Protein 6EJX (pdb70)

InterPro domains:
  IPR000483 Cysteine-rich flanking region, C-terminal [SM00082] (221-281)
  IPR001611 Leucine-rich repeat [PF13855] (94-152)
  IPR001611 Leucine-rich repeat [PF13855] (165-213)
  IPR001611 Leucine-rich repeat [PS51450] (94-115)
  IPR001611 Leucine-rich repeat [PS51450] (141-162)
  IPR001611 Leucine-rich repeat [PS51450] (165-188)
  IPR003591 Leucine-rich repeat, typical subtype [SM00369] (70-91)
  IPR003591 Leucine-rich repeat, typical subtype [SM00369] (92-114)
  IPR003591 Leucine-rich repeat, typical subtype [SM00369] (115-138)
  IPR003591 Leucine-rich repeat, typical subtype [SM00369] (139-162)
  IPR003591 Leucine-rich repeat, typical subtype [SM00369] (163-186)
  IPR003591 Leucine-rich repeat, typical subtype [SM00369] (187-210)
  IPR032675 Leucine-rich repeat domain superfamily [G3DSA:3.80.10.10] (15-292)

Secondary structure (DSSP, 8-state):
--SSSEEE-SSSSEEEE-TTS--SS--S---TTEEEEE--SS---EEEGGGGTT-TT--EEE-TTS--SEEE--S--TT--EEE--SS--------TTT-TT--EEE--SS------TTTTTT-TT--EEE--SS------TTTTTT-TT--EEE--SS------TTTTTT-TT--EEE--SS------TTTTTT---SEEE--SS-B--SGGGHHHHHHHHHTGGGB----TT--GGG----GGGSEETTTTTEEGGG---TT--/---SSEEE-SSSSEEEE-TTS--SS--S---TTEEEEE--SS---EEEGGGGTT-TT--EEE--SS--SEEE--S--TT--EEE--SS--S-----TTT-TT--EEE--SS------TTTTTT-TT--EEE--SS------TTTTTT-TT--EEE--SS------TTTTTT-TT--EEE--SS------TTTTTT---SEEE--SS-B--SGGGHHHHHHHHHTGGGB----TTS-GGGS---GGGSEETTTTTEEGGG---TT--

GO terms:
  GO:0009986 cell surface (C, IDA)
  GO:0000902 cell morphogenesis (P, IMP)
  GO:0007596 blood coagulation (P, IMP)
  GO:0007599 hemostasis (P, IMP)
  GO:0007596 blood coagulation (P, IDA)
  GO:0035855 megakaryocyte development (P, IMP)
  GO:0009897 external side of plasma membrane (C, IDA)

Radius of gyration: 27.56 Å; Cα contacts (8 Å, |Δi|>4): 1381; chains: 2; bounding box: 35×76×71 Å

Organism: Mus musculus (NCBI:txid10090)

Foldseek 3Di:
DPDQWDWDDDDPAIATANEQRQDQDDDPDDDLQHAAYHHANYAPQEEELQVCQRSQNHAHEACANHQYAYYHLPAARPRHAEYHQAQYAYQAAAAPQRRYQNYAYYAHEHYAHAAYDDRSCANNQNHAEYHHAHYAYAEYDPCHCVSHQNHAEYAHYQYAHAAYDQCPCPNNQNHAYEHHANYQYAAHAACSCPPHDHQAYEHANYAHADALRRVSVLVVLLVRQQRYDDDDPPDDVVPGGGDSLRAAHNVPVGGGSNPRPNPPHD/DPPCWDWDCPDPFIATANAQSQDQDDDPCDDLQHAAYHHAHYAPQEEELQVCQSSQNHAHYHCANHQYAYYHLPAARPRHAEYAHAQYAHQAAAAHQRRDLNYAYDHHANYAHAAYDVRNPANNQNHAYYHHAHYAYQEYDPPPCVSHLNHAYYAHHHYAHAAYDLCPCPNNQNHAEYHHAHYAYAEHAQCSCPPHDHQAYEHANYQHADALRRVSVLVVLLVRQQRYFDDDPPDDPVPGGGHSLRAAHNVPVGGGSNPRPNPPHD

Solvent-accessible surface area: 25165 Å² total; per-residue (Å²): 153,180,60,68,7,70,78,53,122,137,81,98,39,39,40,0,51,0,59,99,94,168,27,109,60,45,19,113,88,16,31,75,80,1,0,16,0,31,0,0,78,2,74,16,26,76,10,28,3,43,59,1,54,157,38,84,78,5,14,68,0,49,0,10,106,0,97,0,94,42,11,71,20,89,5,79,7,124,105,0,65,31,4,27,0,5,69,10,54,0,143,79,15,40,74,0,4,147,0,0,47,30,0,32,23,1,29,0,4,85,10,91,0,32,71,15,63,100,25,2,6,83,49,0,54,83,0,63,49,2,49,3,31,42,7,48,0,86,58,12,15,115,43,4,3,142,26,0,76,106,0,42,62,1,20,1,1,52,8,62,0,137,123,10,28,64,37,9,0,97,56,2,106,60,0,8,6,0,36,0,6,134,8,113,0,123,53,2,34,176,36,1,0,55,133,21,43,2,3,23,0,3,0,17,40,26,42,2,86,5,48,52,128,0,41,56,0,54,108,19,0,88,44,20,36,38,5,0,8,78,122,113,142,82,62,80,27,141,94,34,112,51,59,22,29,12,0,120,0,54,59,80,142,85,45,33,0,81,62,29,106,9,194,74,27,169,162,182,59,72,6,68,76,53,124,137,78,98,41,39,39,0,48,0,62,104,86,166,27,106,60,44,22,114,88,18,32,75,81,1,0,17,1,32,0,0,75,2,71,18,27,79,11,26,1,42,50,0,74,121,21,93,94,4,16,65,0,48,0,10,104,0,86,0,39,43,10,96,22,79,5,76,6,100,121,0,68,31,2,27,0,6,67,9,47,0,26,74,12,42,74,0,3,145,0,0,47,29,0,34,22,0,29,0,3,87,10,44,0,23,73,15,60,112,27,2,5,84,47,0,54,66,0,53,47,1,46,3,32,45,5,26,0,46,61,12,15,114,48,9,4,142,25,0,86,81,0,75,62,0,15,0,2,52,8,40,0,104,110,8,29,65,38,11,0,99,53,4,154,66,5,35,8,0,28,0,8,140,8,105,0,125,54,2,34,110,39,1,0,51,133,26,157,2,54,44,0,13,0,15,40,27,44,2,88,6,46,49,103,0,43,48,0,57,106,16,0,84,121,20,32,113,42,0,16,80,120,124,167,75,58,78,99,188,99,40,110,40,65,20,30,13,0,118,0,55,58,77,143,82,44,35,0,77,62,31,108,8,199,77,30,174

Sequence (532 aa):
SQQHTCSISKVTSLLEVNCENKKLTALPADLPADTGILHLGENQLGTFSSTASLVHFTHLTYLYLDRCELTSLQTNGKLIKLENLDLSHNNLKSLPSLGWALPALTTTLDVSFNKLGSLSPGVLDGLSQLQELYLQNNDLKSLPPGLLLPTTKLKKLNLANNKLRELPSGLLDGLEDLDTLYLQRNWLRTIPKGFFGTLLLPFVFLHANSWYCDCEILYFRHWLQENANNVYLWKQGVDVKDTTPNVASVRCANLDNAPVYSYPGKGCPSQHTCSISKVTSLLEVNCENKKLTALPADLPADDTGILHLGENQLGTFSTASLVHFTHLTYLYLDRRCELTSLQTNGKLIKLENLDLSHNNLKSLPSLGWALPALTTLDVSFNKLGSLSPGVLDGLSQLQELYLQNNDLKSLPPGLLLPTTKLKKLNLANNKLRELPSGLLDGLEDLDTLYLQRNWLRTIPKGFFGTLLLPFVFLHANSWYCDCEILYFRHWLQENANNVYLWKQGVDVKDTTPNVASVRCANLDNAPVYSYPGKGCP

Structure (mmCIF, N/CA/C/O backbone):
data_6EJX
#
_entry.id   6EJX
#
_cell.length_a   61.537
_cell.length_b   72.870
_cell.length_c   164.053
_cell.angle_alpha   90.00
_cell.angle_beta   90.00
_cell.angle_gamma   90.00
#
_symmetry.space_group_name_H-M   'P 21 21 21'
#
loop_
_entity.id
_entity.type
_entity.pdbx_description
1 polymer 'Platelet glycoprotein Ib alpha chain'
2 non-polymer IMIDAZOLE
3 non-polymer DI(HYDROXYETHYL)ETHER
4 non-polymer '2-(N-MORPHOLINO)-ETHANESULFONIC ACID'
5 non-polymer GLYCEROL
6 non-polymer N-PROPANOL
7 water water
#
loop_
_atom_site.group_PDB
_atom_site.id
_atom_site.type_symbol
_atom_site.label_atom_id
_atom_site.label_alt_id
_atom_site.label_comp_id
_atom_site.label_asym_id
_atom_site.label_entity_id
_atom_site.label_seq_id
_atom_site.pdbx_PDB_ins_code
_atom_site.Cartn_x
_atom_site.Cartn_y
_atom_site.Cartn_z
_atom_site.occupancy
_atom_site.B_iso_or_equiv
_atom_site.auth_seq_id
_atom_site.auth_comp_id
_atom_site.auth_asym_id
_atom_site.auth_atom_id
_atom_site.pdbx_PDB_model_num
ATOM 1 N N . SER A 1 2 ? 43.592 34.363 42.620 1.00 52.43 2 SER D N 1
ATOM 2 C CA . SER A 1 2 ? 42.600 33.646 43.447 1.00 57.31 2 SER D CA 1
ATOM 3 C C . SER A 1 2 ? 41.700 32.766 42.606 1.00 53.60 2 SER D C 1
ATOM 4 O O . SER A 1 2 ? 41.882 32.674 41.402 1.00 67.55 2 SER D O 1
ATOM 6 N N . GLN A 1 3 ? 40.725 32.121 43.221 1.00 50.78 3 GLN D N 1
ATOM 7 C CA A GLN A 1 3 ? 40.184 30.916 42.655 0.50 45.14 3 GLN D CA 1
ATOM 8 C CA B GLN A 1 3 ? 40.197 30.915 42.629 0.50 48.30 3 GLN D CA 1
ATOM 9 C C . GLN A 1 3 ? 39.250 31.091 41.444 1.00 43.51 3 GLN D C 1
ATOM 10 O O . GLN A 1 3 ? 39.364 30.298 40.565 1.00 39.30 3 GLN D O 1
ATOM 21 N N . HIS A 1 4 ? 38.356 32.115 41.369 1.00 37.17 4 HIS D N 1
ATOM 22 C CA . HIS A 1 4 ? 37.447 32.188 40.160 1.00 34.67 4 HIS D CA 1
ATOM 23 C C . HIS A 1 4 ? 38.235 32.259 38.883 1.00 31.04 4 HIS D C 1
ATOM 24 O O . HIS A 1 4 ? 39.170 33.011 38.804 1.00 33.99 4 HIS D O 1
ATOM 31 N N . THR A 1 5 ? 37.889 31.449 37.891 1.00 32.89 5 THR D N 1
ATOM 32 C CA . THR A 1 5 ? 38.566 31.508 36.561 1.00 33.97 5 THR D CA 1
ATOM 33 C C . THR A 1 5 ? 38.567 32.910 35.902 1.00 28.84 5 THR D C 1
ATOM 34 O O . THR A 1 5 ? 39.503 33.355 35.326 1.00 31.58 5 THR D O 1
ATOM 38 N N . CYS A 1 6 ? 37.461 33.575 35.998 1.00 28.26 6 CYS D N 1
ATOM 39 C CA . CYS A 1 6 ? 37.310 34.872 35.443 1.00 31.69 6 CYS D CA 1
ATOM 40 C C . CYS A 1 6 ? 37.622 36.015 36.375 1.00 32.12 6 CYS D C 1
ATOM 41 O O . CYS A 1 6 ? 37.491 35.937 37.594 1.00 32.46 6 CYS D O 1
ATOM 44 N N . SER A 1 7 ? 37.973 37.107 35.731 1.00 33.85 7 SER D N 1
ATOM 45 C CA . SER A 1 7 ? 38.313 38.338 36.382 1.00 33.25 7 SER D CA 1
ATOM 46 C C . SER A 1 7 ? 37.055 39.178 36.507 1.00 36.75 7 SER D C 1
ATOM 47 O O . SER A 1 7 ? 36.308 39.339 35.539 1.00 30.89 7 SER D O 1
ATOM 50 N N . ILE A 1 8 ? 36.802 39.718 37.699 1.00 36.16 8 ILE D N 1
ATOM 51 C CA . ILE A 1 8 ? 35.528 40.354 37.973 1.00 33.88 8 ILE D CA 1
ATOM 52 C C . ILE A 1 8 ? 35.817 41.728 38.475 1.00 34.82 8 ILE D C 1
ATOM 53 O O . ILE A 1 8 ? 36.634 41.884 39.384 1.00 37.88 8 ILE D O 1
ATOM 58 N N . SER A 1 9 ? 35.097 42.715 37.948 1.00 30.20 9 SER D N 1
ATOM 59 C CA . SER A 1 9 ? 35.386 44.114 38.230 1.00 31.91 9 SER D CA 1
ATOM 60 C C . SER A 1 9 ? 34.170 44.937 37.930 1.00 33.91 9 SER D C 1
ATOM 61 O O . SER A 1 9 ? 33.161 44.428 37.465 1.00 31.04 9 SER D O 1
ATOM 64 N N . LYS A 1 10 ? 34.269 46.233 38.162 1.00 34.85 10 LYS D N 1
ATOM 65 C CA . LYS A 1 10 ? 33.160 47.100 37.918 1.00 37.05 10 LYS D CA 1
ATOM 66 C C . LYS A 1 10 ? 33.607 48.523 37.914 1.00 43.47 10 LYS D C 1
ATOM 67 O O . LYS A 1 10 ? 33.637 49.162 38.965 1.00 50.53 10 LYS D O 1
ATOM 73 N N . VAL A 1 11 ? 33.887 49.047 36.724 1.00 47.69 11 VAL D N 1
ATOM 74 C CA . VAL A 1 11 ? 34.310 50.432 36.565 1.00 54.00 11 VAL D CA 1
ATOM 75 C C . VAL A 1 11 ? 33.136 51.319 36.146 1.00 60.16 11 VAL D C 1
ATOM 76 O O . VAL A 1 11 ? 33.072 52.491 36.519 1.00 62.92 11 VAL D O 1
ATOM 80 N N . THR A 1 12 ? 32.211 50.758 35.370 1.00 53.25 12 THR D N 1
ATOM 81 C CA . THR A 1 12 ? 31.033 51.509 34.902 1.00 45.16 12 THR D CA 1
ATOM 82 C C . THR A 1 12 ? 29.912 51.254 35.883 1.00 39.92 12 THR D C 1
ATOM 83 O O . THR A 1 12 ? 30.167 50.829 36.987 1.00 40.96 12 THR D O 1
ATOM 87 N N . SER A 1 13 ? 28.668 51.429 35.464 1.00 36.79 13 SER D N 1
ATOM 88 C CA . SER A 1 13 ? 27.514 50.952 36.216 1.00 37.47 13 SER D CA 1
ATOM 89 C C . SER A 1 13 ? 27.235 49.419 36.081 1.00 33.73 13 SER D C 1
ATOM 90 O O . SER A 1 13 ? 26.301 48.901 36.682 1.00 31.77 13 SER D O 1
ATOM 93 N N . LEU A 1 14 ? 28.036 48.699 35.310 1.00 30.15 14 LEU D N 1
ATOM 94 C CA . LEU A 1 14 ? 27.787 47.276 35.058 1.00 31.16 14 LEU D CA 1
ATOM 95 C C . LEU A 1 14 ? 28.889 46.393 35.601 1.00 27.71 14 LEU D C 1
ATOM 96 O O . LEU A 1 14 ? 30.061 46.646 35.396 1.00 28.69 14 LEU D O 1
ATOM 101 N N . LEU A 1 15 ? 28.496 45.349 36.306 1.00 29.18 15 LEU D N 1
ATOM 102 C CA . LEU A 1 15 ? 29.443 44.321 36.782 1.00 28.51 15 LEU D CA 1
ATOM 103 C C . LEU A 1 15 ? 30.037 43.610 35.573 1.00 27.12 15 LEU D C 1
ATOM 104 O O . LEU A 1 15 ? 29.311 43.060 34.735 1.00 28.09 15 LEU D O 1
ATOM 109 N N . GLU A 1 16 ? 31.346 43.598 35.515 1.00 26.87 16 GLU D N 1
ATOM 110 C CA . GLU A 1 16 ? 32.090 43.181 34.368 1.00 28.50 16 GLU D CA 1
ATOM 111 C C . GLU A 1 16 ? 32.871 41.945 34.685 1.00 28.62 16 GLU D C 1
ATOM 112 O O . GLU A 1 16 ? 33.619 41.922 35.662 1.00 30.94 16 GLU D O 1
ATOM 118 N N . VAL A 1 17 ? 32.684 40.905 33.888 1.00 26.26 17 VAL D N 1
ATOM 119 C CA . VAL A 1 17 ? 33.246 39.567 34.141 1.00 27.28 17 VAL D CA 1
ATOM 120 C C . VAL A 1 17 ? 34.030 39.169 32.876 1.00 32.20 17 VAL D C 1
ATOM 121 O O . VAL A 1 17 ? 33.435 39.020 31.768 1.00 29.35 17 VAL D O 1
ATOM 125 N N . ASN A 1 18 ? 35.346 39.033 33.015 1.00 30.96 18 ASN D N 1
ATOM 126 C CA . ASN A 1 18 ? 36.252 38.715 31.905 1.00 31.15 18 ASN D CA 1
ATOM 127 C C . ASN A 1 18 ? 36.797 37.302 31.973 1.00 32.00 18 ASN D C 1
ATOM 128 O O . ASN A 1 18 ? 37.674 36.982 32.801 1.00 31.39 18 ASN D O 1
ATOM 133 N N . CYS A 1 19 ? 36.278 36.463 31.087 1.00 31.12 19 CYS D N 1
ATOM 134 C CA . CYS A 1 19 ? 36.659 35.041 31.026 1.00 31.23 19 CYS D CA 1
ATOM 135 C C . CYS A 1 19 ? 37.476 34.742 29.772 1.00 28.81 19 CYS D C 1
ATOM 136 O O . CYS A 1 19 ? 37.475 33.605 29.280 1.00 29.22 19 CYS D O 1
ATOM 139 N N . GLU A 1 20 ? 38.148 35.744 29.230 1.00 29.04 20 GLU D N 1
ATOM 140 C CA . GLU A 1 20 ? 38.817 35.550 27.963 1.00 32.49 20 GLU D CA 1
ATOM 141 C C . GLU A 1 20 ? 40.034 34.631 28.102 1.00 35.73 20 GLU D C 1
ATOM 142 O O . GLU A 1 20 ? 40.820 34.772 29.037 1.00 36.08 20 GLU D O 1
ATOM 148 N N . ASN A 1 21 ? 40.241 33.760 27.142 1.00 38.76 21 ASN D N 1
ATOM 149 C CA . ASN A 1 21 ? 41.525 33.033 27.005 1.00 37.18 21 ASN D CA 1
ATOM 150 C C . ASN A 1 21 ? 41.783 32.163 28.197 1.00 37.40 21 ASN D C 1
ATOM 151 O O . ASN 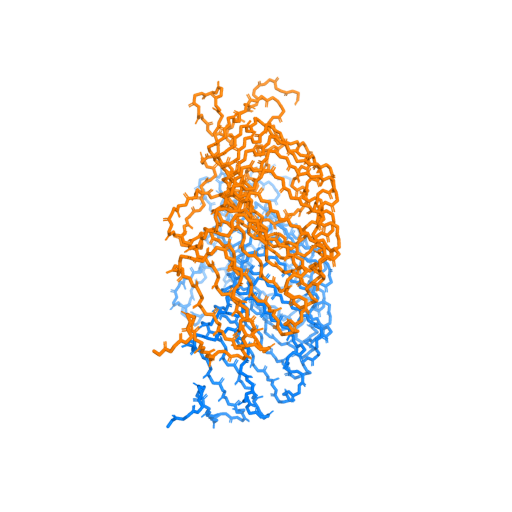A 1 21 ? 42.853 32.226 28.798 1.00 43.02 21 ASN D O 1
ATOM 156 N N . LYS A 1 22 ? 40.779 31.386 28.554 1.00 33.22 22 LYS D N 1
ATOM 157 C CA . LYS A 1 22 ? 40.830 30.530 29.700 1.00 37.39 22 LYS D CA 1
ATOM 158 C C . LYS A 1 22 ? 40.576 29.084 29.329 1.00 38.86 22 LYS D C 1
ATOM 159 O O . LYS A 1 22 ? 40.181 28.326 30.198 1.00 36.49 22 LYS D O 1
ATOM 165 N N . LYS A 1 23 ? 40.778 28.699 28.065 1.00 42.19 23 LYS D N 1
ATOM 166 C CA . LYS A 1 23 ? 40.605 27.298 27.632 1.00 41.02 23 LYS D CA 1
ATOM 167 C C . LYS A 1 23 ? 39.253 26.751 27.979 1.00 39.87 23 LYS D C 1
ATOM 168 O O . LYS A 1 23 ? 39.125 25.564 28.324 1.00 41.40 23 LYS D O 1
ATOM 174 N N . LEU A 1 24 ? 38.222 27.579 27.877 1.00 36.81 24 LEU D N 1
ATOM 175 C CA . LEU A 1 24 ? 36.890 27.125 28.225 1.00 37.96 24 LEU D CA 1
ATOM 176 C C . LEU A 1 24 ? 36.219 26.337 27.104 1.00 38.77 24 LEU D C 1
ATOM 177 O O . LEU A 1 24 ? 36.257 26.688 25.934 1.00 39.27 24 LEU D O 1
ATOM 182 N N . THR A 1 25 ? 35.538 25.302 27.531 1.00 42.05 25 THR D N 1
ATOM 183 C CA . THR A 1 25 ? 34.805 24.387 26.695 1.00 41.87 25 THR D CA 1
ATOM 184 C C . THR A 1 25 ? 33.339 24.589 26.857 1.00 44.15 25 THR D C 1
ATOM 185 O O . THR A 1 25 ? 32.559 24.083 26.066 1.00 48.47 25 THR D O 1
ATOM 189 N N . ALA A 1 26 ? 32.941 25.304 27.912 1.00 41.95 26 ALA D N 1
ATOM 190 C CA . ALA A 1 26 ? 31.547 25.503 28.225 1.00 35.55 26 ALA D CA 1
ATOM 191 C C . ALA A 1 26 ? 31.469 26.802 28.950 1.00 38.87 26 ALA D C 1
ATOM 192 O O . ALA A 1 26 ? 32.498 27.340 29.416 1.00 39.88 26 ALA D O 1
ATOM 194 N N . LEU A 1 27 ? 30.258 27.335 29.028 1.00 33.87 27 LEU D N 1
ATOM 195 C CA . LEU A 1 27 ? 30.024 28.537 29.801 1.00 39.66 27 LEU D CA 1
ATOM 196 C C . LEU A 1 27 ? 30.311 28.195 31.310 1.00 38.76 27 LEU D C 1
ATOM 197 O O . LEU A 1 27 ? 29.879 27.143 31.807 1.00 32.07 27 LEU D O 1
ATOM 202 N N . PRO A 1 28 ? 31.038 29.053 32.030 1.00 38.15 28 PRO D N 1
ATOM 203 C CA . PRO A 1 28 ? 31.163 28.879 33.512 1.00 36.64 28 PRO D CA 1
ATOM 204 C C . PRO A 1 28 ? 29.884 28.670 34.253 1.00 33.16 28 PRO D C 1
ATOM 205 O O . PRO A 1 28 ? 28.876 29.325 33.972 1.00 33.09 28 PRO D O 1
ATOM 209 N N . ALA A 1 29 ? 29.884 27.763 35.234 1.00 38.76 29 ALA D N 1
ATOM 210 C CA . ALA A 1 29 ? 28.667 27.526 36.045 1.00 36.62 29 ALA D CA 1
ATOM 211 C C . ALA A 1 29 ? 28.488 28.512 37.224 1.00 42.95 29 ALA D C 1
ATOM 212 O O . ALA A 1 29 ? 27.432 28.524 37.889 1.00 39.82 29 ALA D O 1
ATOM 214 N N . ASP A 1 30 ? 29.491 29.328 37.501 1.00 36.51 30 ASP D N 1
ATOM 215 C CA . ASP A 1 30 ? 29.438 30.126 38.747 1.00 38.70 30 ASP D CA 1
ATOM 216 C C . ASP A 1 30 ? 29.598 31.645 38.420 1.00 35.80 30 ASP D C 1
ATOM 217 O O . ASP A 1 30 ? 30.384 32.352 39.062 1.00 33.28 30 ASP D O 1
ATOM 222 N N . LEU A 1 31 ? 28.910 32.117 37.385 1.00 31.36 31 LEU D N 1
ATOM 223 C CA . LEU A 1 31 ? 29.020 33.503 37.004 1.00 31.43 31 LEU D CA 1
ATOM 224 C C . LEU A 1 31 ? 28.185 34.301 38.002 1.00 29.23 31 LEU D C 1
ATOM 225 O O . LEU A 1 31 ? 27.104 33.873 38.394 1.00 28.25 31 LEU D O 1
ATOM 230 N N . PRO A 1 32 ? 28.628 35.522 38.319 1.00 28.91 32 PRO D N 1
ATOM 231 C CA . PRO A 1 32 ? 27.845 36.361 39.232 1.00 27.80 32 PRO D CA 1
ATOM 232 C C . PRO A 1 32 ? 26.417 36.618 38.684 1.00 31.51 32 PRO D C 1
ATOM 233 O O . PRO A 1 32 ? 26.263 36.864 37.475 1.00 27.29 32 PRO D O 1
ATOM 237 N N . ALA A 1 33 ? 25.398 36.563 39.537 1.00 28.92 33 ALA D N 1
ATOM 238 C CA . ALA A 1 33 ? 24.014 36.892 39.109 1.00 32.59 33 ALA D CA 1
ATOM 239 C C . ALA A 1 33 ? 23.831 38.267 38.448 1.00 30.27 33 ALA D C 1
ATOM 240 O O . ALA A 1 33 ? 22.971 38.414 37.584 1.00 30.88 33 ALA D O 1
ATOM 242 N N . ASP A 1 34 ? 24.605 39.273 38.841 1.00 28.21 34 ASP D N 1
ATOM 243 C CA . ASP A 1 34 ? 24.397 40.619 38.289 1.00 29.86 34 ASP D CA 1
ATOM 244 C C . ASP A 1 34 ? 25.337 40.930 37.115 1.00 27.49 34 ASP D C 1
ATOM 245 O O . ASP A 1 34 ? 25.442 42.075 36.720 1.00 27.59 34 ASP D O 1
ATOM 250 N N . THR A 1 35 ? 26.005 39.922 36.564 1.00 26.45 35 THR D N 1
ATOM 251 C CA . THR A 1 35 ? 26.872 40.132 35.413 1.00 28.57 35 THR D CA 1
ATOM 252 C C . THR A 1 35 ? 26.168 41.001 34.368 1.00 27.06 35 THR D C 1
ATOM 253 O O . THR A 1 35 ? 25.026 40.747 33.995 1.00 28.84 35 THR D O 1
ATOM 257 N N . GLY A 1 36 ? 26.835 42.087 34.034 1.00 25.92 36 GLY D N 1
ATOM 258 C CA . GLY A 1 36 ? 26.365 43.089 33.109 1.00 27.66 36 GLY D CA 1
ATOM 259 C C . GLY A 1 36 ? 27.089 43.090 31.777 1.00 24.04 36 GLY D C 1
ATOM 260 O O . GLY A 1 36 ? 26.475 43.390 30.753 1.00 23.08 36 GLY D O 1
ATOM 261 N N . ILE A 1 37 ? 28.393 42.841 31.818 1.00 22.28 37 ILE D N 1
ATOM 262 C CA . ILE A 1 37 ? 29.264 42.729 30.651 1.00 24.31 37 ILE D CA 1
ATOM 263 C C . ILE A 1 37 ? 29.990 41.408 30.832 1.00 26.73 37 ILE D C 1
ATOM 264 O O . ILE A 1 37 ? 30.670 41.222 31.855 1.00 26.38 37 ILE D O 1
ATOM 269 N N . LEU A 1 38 ? 29.857 40.531 29.854 1.00 23.91 38 LEU D N 1
ATOM 270 C CA . LEU A 1 38 ? 30.524 39.268 29.847 1.00 24.66 38 LEU D CA 1
ATOM 271 C C . LEU A 1 38 ? 31.477 39.081 28.670 1.00 26.20 38 LEU D C 1
ATOM 272 O O . LEU A 1 38 ? 31.041 39.076 27.520 1.00 21.87 38 LEU D O 1
ATOM 277 N N . HIS A 1 39 ? 32.790 39.005 28.955 1.00 27.94 39 HIS D N 1
ATOM 278 C CA . HIS A 1 39 ? 33.815 38.722 27.943 1.00 27.24 39 HIS D CA 1
ATOM 279 C C . HIS A 1 39 ? 34.131 37.222 27.909 1.00 30.08 39 HIS D C 1
ATOM 280 O O . HIS A 1 39 ? 34.703 36.695 28.860 1.00 31.57 39 HIS D O 1
ATOM 287 N N . LEU A 1 40 ? 33.781 36.524 26.834 1.00 28.39 40 LEU D N 1
ATOM 288 C CA . LEU A 1 40 ? 34.067 35.082 26.735 1.00 28.06 40 LEU D CA 1
ATOM 289 C C . LEU A 1 40 ? 34.986 34.771 25.550 1.00 29.95 40 LEU D C 1
ATOM 290 O O . LEU A 1 40 ? 35.070 33.622 25.169 1.00 28.79 40 LEU D O 1
ATOM 295 N N . GLY A 1 41 ? 35.648 35.777 24.979 1.00 27.20 41 GLY D N 1
ATOM 296 C CA . GLY A 1 41 ? 36.447 35.560 23.817 1.00 29.80 41 GLY D CA 1
ATOM 297 C C . GLY A 1 41 ? 37.719 34.769 24.030 1.00 33.44 41 GLY D C 1
ATOM 298 O O . GLY A 1 41 ? 38.298 34.817 25.098 1.00 30.92 41 GLY D O 1
ATOM 299 N N . GLU A 1 42 ? 38.188 34.117 22.954 1.00 33.51 42 GLU D N 1
ATOM 300 C CA . GLU A 1 42 ? 39.421 33.279 22.951 1.00 36.09 42 GLU D CA 1
ATOM 301 C C . GLU A 1 42 ? 39.244 32.064 23.838 1.00 33.99 42 GLU D C 1
ATOM 302 O O . GLU A 1 42 ? 40.051 31.765 24.716 1.00 40.04 42 GLU D O 1
ATOM 308 N N . ASN A 1 43 ? 38.166 31.368 23.572 1.00 30.08 43 ASN D N 1
ATOM 309 C CA . ASN A 1 43 ? 37.826 30.140 24.193 1.00 33.12 43 ASN D CA 1
ATOM 310 C C . ASN A 1 43 ? 37.396 29.174 23.076 1.00 37.65 43 ASN D C 1
ATOM 311 O O . ASN A 1 43 ? 37.499 29.515 21.874 1.00 35.97 43 ASN D O 1
ATOM 316 N N . GLN A 1 44 ? 36.978 27.961 23.467 1.00 37.73 44 GLN D N 1
ATOM 317 C CA . GLN A 1 44 ? 36.652 26.883 22.522 1.00 35.10 44 GLN D CA 1
ATOM 318 C C . GLN A 1 44 ? 35.271 26.411 22.818 1.00 35.60 44 GLN D C 1
ATOM 319 O O . GLN A 1 44 ? 35.047 25.242 23.096 1.00 33.97 44 GLN D O 1
ATOM 325 N N . LEU A 1 45 ? 34.313 27.330 22.749 1.00 31.56 45 LEU D N 1
ATOM 326 C CA . LEU A 1 45 ? 32.964 26.979 23.096 1.00 33.27 45 LEU D CA 1
ATOM 327 C C . LEU A 1 45 ? 32.317 26.076 22.068 1.00 35.04 45 LEU D C 1
ATOM 328 O O . LEU A 1 45 ? 31.482 25.306 22.426 1.00 36.12 45 LEU D O 1
ATOM 333 N N . GLY A 1 46 ? 32.623 26.214 20.772 1.00 41.35 46 GLY D N 1
ATOM 334 C CA . GLY A 1 46 ? 31.967 25.394 19.741 1.00 36.03 46 GLY D CA 1
ATOM 335 C C . GLY A 1 46 ? 30.555 25.761 19.363 1.00 37.16 46 GLY D C 1
ATOM 336 O O . GLY A 1 46 ? 30.251 25.899 18.180 1.00 39.19 46 GLY D O 1
ATOM 337 N N . THR A 1 47 ? 29.668 25.876 20.345 1.00 38.28 47 THR D N 1
ATOM 338 C CA . THR A 1 47 ? 28.275 26.215 20.129 1.00 35.23 47 THR D CA 1
ATOM 339 C C . THR A 1 47 ? 27.819 27.161 21.245 1.00 35.81 47 THR D C 1
ATOM 340 O O . THR A 1 47 ? 28.478 27.222 22.259 1.00 34.57 47 THR D O 1
ATOM 344 N N . PHE A 1 48 ? 26.713 27.882 21.048 1.00 30.30 48 PHE D N 1
ATOM 345 C CA . PHE A 1 48 ? 26.174 28.780 22.055 1.00 31.97 48 PHE D CA 1
ATOM 346 C C . PHE A 1 48 ? 24.680 28.875 21.909 1.00 32.85 48 PHE D C 1
ATOM 347 O O . PHE A 1 48 ? 24.171 29.072 20.799 1.00 30.95 48 PHE D O 1
ATOM 355 N N . SER A 1 49 ? 23.986 28.709 23.031 1.00 29.93 49 SER D N 1
ATOM 356 C CA A SER A 1 49 ? 22.551 28.867 23.085 0.50 31.29 49 SER D CA 1
ATOM 357 C CA B SER A 1 49 ? 22.537 28.858 23.113 0.50 30.33 49 SER D CA 1
ATOM 358 C C . SER A 1 49 ? 22.253 29.977 24.087 1.00 30.57 49 SER D C 1
ATOM 359 O O . SER A 1 49 ? 22.800 29.963 25.199 1.00 33.20 49 SER D O 1
ATOM 364 N N . THR A 1 50 ? 21.379 30.913 23.701 1.00 32.54 50 THR D N 1
ATOM 365 C CA . THR A 1 50 ? 21.031 32.021 24.563 1.00 33.62 50 THR D CA 1
ATOM 366 C C . THR A 1 50 ? 20.239 31.616 25.785 1.00 36.96 50 THR D C 1
ATOM 367 O O . THR A 1 50 ? 20.134 32.395 26.746 1.00 32.08 50 THR D O 1
ATOM 371 N N . ALA A 1 51 ? 19.656 30.427 25.758 1.00 39.47 51 ALA D N 1
ATOM 372 C CA . ALA A 1 51 ? 18.895 29.929 26.896 1.00 36.40 51 ALA D CA 1
ATOM 373 C C . ALA A 1 51 ? 19.796 29.826 28.117 1.00 34.52 51 ALA D C 1
ATOM 374 O O . ALA A 1 51 ? 19.309 30.018 29.215 1.00 37.64 51 ALA D O 1
ATOM 376 N N . SER A 1 52 ? 21.094 29.586 27.933 1.00 33.10 52 SER D N 1
ATOM 377 C CA . SER A 1 52 ? 22.005 29.521 29.060 1.00 36.71 52 SER D CA 1
ATOM 378 C C . SER A 1 52 ? 22.210 30.841 29.827 1.00 34.32 52 SER D C 1
ATOM 379 O O . SER A 1 52 ? 22.804 30.818 30.866 1.00 34.99 52 SER D O 1
ATOM 382 N N . LEU A 1 53 ? 21.699 31.979 29.359 1.00 31.53 53 LEU D N 1
ATOM 383 C CA . LEU A 1 53 ? 21.973 33.248 30.043 1.00 31.39 53 LEU D CA 1
ATOM 384 C C . LEU A 1 53 ? 20.705 34.033 30.389 1.00 31.70 53 LEU D C 1
ATOM 385 O O . LEU A 1 53 ? 20.793 35.218 30.805 1.00 29.35 53 LEU D O 1
ATOM 390 N N . VAL A 1 54 ? 19.544 33.382 30.265 1.00 30.38 54 VAL D N 1
ATOM 391 C CA . VAL A 1 54 ? 18.271 34.050 30.544 1.00 34.28 54 VAL D CA 1
ATOM 392 C C . VAL A 1 54 ? 18.164 34.566 31.996 1.00 32.24 54 VAL D C 1
ATOM 393 O O . VAL A 1 54 ? 17.456 35.551 32.272 1.00 32.78 54 VAL D O 1
ATOM 397 N N . HIS A 1 55 ? 18.897 33.931 32.917 1.00 33.60 55 HIS D N 1
ATOM 398 C CA . HIS A 1 55 ? 18.804 34.297 34.348 1.00 38.22 55 HIS D CA 1
ATOM 399 C C . HIS A 1 55 ? 19.786 35.337 34.839 1.00 35.27 55 HIS D C 1
ATOM 400 O O . HIS A 1 55 ? 19.760 35.701 35.977 1.00 30.16 55 HIS D O 1
ATOM 407 N N . PHE A 1 56 ? 20.586 35.903 33.939 1.00 34.25 56 PHE D N 1
ATOM 408 C CA . PHE A 1 56 ? 21.412 37.046 34.236 1.00 32.23 56 PHE D CA 1
ATOM 409 C C . PHE A 1 56 ? 20.672 38.260 33.748 1.00 32.68 56 PHE D C 1
ATOM 410 O O . PHE A 1 56 ? 20.815 38.685 32.594 1.00 28.46 56 PHE D O 1
ATOM 418 N N . THR A 1 57 ? 19.837 38.808 34.612 1.00 30.01 57 THR D N 1
ATOM 419 C CA . THR A 1 57 ? 18.870 39.803 34.179 1.00 31.67 57 THR D CA 1
ATOM 420 C C . THR A 1 57 ? 19.474 41.180 33.889 1.00 27.95 57 THR D C 1
ATOM 421 O O . THR A 1 57 ? 18.825 41.983 33.279 1.00 30.11 57 THR D O 1
ATOM 425 N N . HIS A 1 58 ? 20.714 41.440 34.288 1.00 26.00 58 HIS D N 1
ATOM 426 C CA . HIS A 1 58 ? 21.419 42.683 33.953 1.00 29.44 58 HIS D CA 1
ATOM 427 C C . HIS A 1 58 ? 22.322 42.586 32.676 1.00 26.43 58 HIS D C 1
ATOM 428 O O . HIS A 1 58 ? 23.026 43.531 32.347 1.00 22.33 58 HIS D O 1
ATOM 435 N N . LEU A 1 59 ? 22.317 41.450 31.977 1.00 24.88 59 LEU D N 1
ATOM 436 C CA . LEU A 1 59 ? 23.335 41.237 30.971 1.00 25.35 59 LEU D CA 1
ATOM 437 C C . LEU A 1 59 ? 23.045 42.149 29.792 1.00 24.69 59 LEU D C 1
ATOM 438 O O . LEU A 1 59 ? 21.991 42.070 29.169 1.00 24.38 59 LEU D O 1
ATOM 443 N N . THR A 1 60 ? 23.993 43.036 29.522 1.00 24.30 60 THR D N 1
ATOM 444 C CA . THR A 1 60 ? 23.862 44.039 28.490 1.00 24.59 60 THR D CA 1
ATOM 445 C C . THR A 1 60 ? 24.855 43.980 27.336 1.00 25.26 60 THR D C 1
ATOM 446 O O . THR A 1 60 ? 24.483 44.396 26.153 1.00 23.58 60 THR D O 1
ATOM 450 N N . TYR A 1 61 ? 26.080 43.526 27.641 1.00 24.41 61 TYR D N 1
ATOM 451 C CA . TYR A 1 61 ? 27.154 43.325 26.661 1.00 26.22 61 TYR D CA 1
ATOM 452 C C . TYR A 1 61 ? 27.631 41.889 26.737 1.00 23.97 61 TYR D C 1
ATOM 453 O O . TYR A 1 61 ? 27.938 41.429 27.800 1.00 23.97 61 TYR D O 1
ATOM 462 N N . LEU A 1 62 ? 27.642 41.184 25.608 1.00 22.68 62 LEU D N 1
ATOM 463 C CA . LEU A 1 62 ? 28.033 39.781 25.528 1.00 22.27 62 LEU D CA 1
ATOM 464 C C . LEU A 1 62 ? 28.979 39.570 24.357 1.00 23.71 62 LEU D C 1
ATOM 465 O O . LEU A 1 62 ? 28.577 39.804 23.220 1.00 23.20 62 LEU D O 1
ATOM 470 N N . TYR A 1 63 ? 30.223 39.173 24.649 1.00 22.99 63 TYR D N 1
ATOM 471 C CA . TYR A 1 63 ? 31.275 39.026 23.656 1.00 23.54 63 TYR D CA 1
ATOM 472 C C . TYR A 1 63 ? 31.655 37.562 23.529 1.00 25.32 63 TYR D C 1
ATOM 473 O O . TYR A 1 63 ? 32.208 36.957 24.501 1.00 24.78 63 TYR D O 1
ATOM 482 N N . LEU A 1 64 ? 31.291 36.986 22.378 1.00 23.32 64 LEU D N 1
ATOM 483 C CA . LEU A 1 64 ? 31.547 35.588 22.033 1.00 25.55 64 LEU D CA 1
ATOM 484 C C . LEU A 1 64 ? 32.499 35.469 20.877 1.00 25.93 64 LEU D C 1
ATOM 485 O O . LEU A 1 64 ? 32.474 34.488 20.165 1.00 28.81 64 LEU D O 1
ATOM 490 N N . ASP A 1 65 ? 33.345 36.458 20.737 1.00 25.25 65 ASP D N 1
ATOM 491 C CA . ASP A 1 65 ? 34.330 36.514 19.680 1.00 28.49 65 ASP D CA 1
ATOM 492 C C . ASP A 1 65 ? 35.420 35.465 19.865 1.00 28.08 65 ASP D C 1
ATOM 493 O O . ASP A 1 65 ? 35.802 35.196 21.000 1.00 28.10 65 ASP D O 1
ATOM 498 N N . ARG A 1 66 ? 35.966 34.958 18.764 1.00 28.77 66 ARG D N 1
ATOM 499 C CA . ARG A 1 66 ? 37.039 33.971 18.821 1.00 31.71 66 ARG D CA 1
ATOM 500 C C . ARG A 1 66 ? 36.699 32.850 19.789 1.00 31.37 66 ARG D C 1
ATOM 501 O O . ARG A 1 66 ? 37.455 32.554 20.714 1.00 32.53 66 ARG D O 1
ATOM 509 N N . CYS A 1 67 ? 35.549 32.231 19.560 1.00 27.79 67 CYS D N 1
ATOM 510 C CA . CYS A 1 67 ? 35.075 31.139 20.392 1.00 27.96 67 CYS D CA 1
ATOM 511 C C . CYS A 1 67 ? 34.907 29.824 19.643 1.00 28.70 67 CYS D C 1
ATOM 512 O O . CYS A 1 67 ? 34.320 28.877 20.167 1.00 31.20 67 CYS D O 1
ATOM 515 N N . GLU A 1 68 ? 35.446 29.756 18.429 1.00 33.63 68 GLU D N 1
ATOM 516 C CA . GLU A 1 68 ? 35.272 28.560 17.590 1.00 33.79 68 GLU D CA 1
ATOM 517 C C . GLU A 1 68 ? 33.835 28.172 17.307 1.00 32.24 68 GLU D C 1
ATOM 518 O O . GLU A 1 68 ? 33.566 27.026 17.006 1.00 35.71 68 GLU D O 1
ATOM 524 N N . LEU A 1 69 ? 32.935 29.145 17.302 1.00 29.83 69 LEU D N 1
ATOM 525 C CA . LEU A 1 69 ? 31.521 28.826 17.164 1.00 30.75 69 LEU D CA 1
ATOM 526 C C . LEU A 1 69 ? 31.170 28.291 15.762 1.00 32.37 69 LEU D C 1
ATOM 527 O O . LEU A 1 69 ? 31.512 28.880 14.744 1.00 30.79 69 LEU D O 1
ATOM 532 N N . THR A 1 70 ? 30.441 27.203 15.746 1.00 31.77 70 THR D N 1
ATOM 533 C CA . THR A 1 70 ? 29.907 26.645 14.544 1.00 35.16 70 THR D CA 1
ATOM 534 C C . THR A 1 70 ? 28.401 26.789 14.518 1.00 32.73 70 THR D C 1
ATOM 535 O O . THR A 1 70 ? 27.811 26.600 13.498 1.00 37.31 70 THR D O 1
ATOM 539 N N . SER A 1 71 ? 27.748 27.125 15.609 1.00 30.91 71 SER D N 1
ATOM 540 C CA . SER A 1 71 ? 26.353 27.403 15.556 1.00 29.17 71 SER D CA 1
ATOM 541 C C . SER A 1 71 ? 25.941 28.218 16.766 1.00 34.58 71 SER D C 1
ATOM 542 O O . SER A 1 71 ? 26.622 28.216 17.788 1.00 30.14 71 SER D O 1
ATOM 545 N N . LEU A 1 72 ? 24.768 28.829 16.637 1.00 35.01 72 LEU D N 1
ATOM 546 C CA . LEU A 1 72 ? 24.183 29.725 17.621 1.00 34.68 72 LEU D CA 1
ATOM 547 C C . LEU A 1 72 ? 22.764 29.307 17.673 1.00 31.10 72 LEU D C 1
ATOM 548 O O . LEU A 1 72 ? 22.189 29.187 16.617 1.00 32.10 72 LEU D O 1
ATOM 553 N N . GLN A 1 73 ? 22.184 29.087 18.863 1.00 31.60 73 GLN D N 1
ATOM 554 C CA . GLN A 1 73 ? 20.715 28.945 19.033 1.00 33.27 73 GLN D CA 1
ATOM 555 C C . GLN A 1 73 ? 20.143 30.128 19.764 1.00 30.85 73 GLN D C 1
ATOM 556 O O . GLN A 1 73 ? 20.621 30.466 20.849 1.00 33.15 73 GLN D O 1
ATOM 562 N N . THR A 1 74 ? 19.069 30.688 19.257 1.00 28.31 74 THR D N 1
ATOM 563 C CA . THR A 1 74 ? 18.378 31.769 19.934 1.00 30.88 74 THR D CA 1
ATOM 564 C C . THR A 1 74 ? 17.085 31.346 20.629 1.00 31.38 74 THR D C 1
ATOM 565 O O . THR A 1 74 ? 16.033 31.984 20.500 1.00 36.45 74 THR D O 1
ATOM 569 N N . ASN A 1 75 ? 17.236 30.351 21.485 1.00 33.04 75 ASN D N 1
ATOM 570 C CA . ASN A 1 75 ? 16.108 29.708 22.192 1.00 35.01 75 ASN D CA 1
ATOM 571 C C . ASN A 1 75 ? 15.755 30.371 23.542 1.00 34.23 75 ASN D C 1
ATOM 572 O O . ASN A 1 75 ? 14.753 30.030 24.147 1.00 38.61 75 ASN D O 1
ATOM 577 N N . GLY A 1 76 ? 16.542 31.344 23.982 1.00 32.52 76 GLY D N 1
ATOM 578 C CA . GLY A 1 76 ? 16.276 32.051 25.221 1.00 33.69 76 GLY D CA 1
ATOM 579 C C . GLY A 1 76 ? 16.279 33.527 24.970 1.00 31.80 76 GLY D C 1
ATOM 580 O O . GLY A 1 76 ? 17.119 34.030 24.222 1.00 32.20 76 GLY D O 1
ATOM 581 N N . LYS A 1 77 ? 15.361 34.226 25.597 1.00 29.61 77 LYS D N 1
ATOM 582 C CA . LYS A 1 77 ? 15.270 35.644 25.435 1.00 31.44 77 LYS D CA 1
ATOM 583 C C . LYS A 1 77 ? 16.194 36.379 26.387 1.00 31.83 77 LYS D C 1
ATOM 584 O O . LYS A 1 77 ? 16.124 36.158 27.576 1.00 34.71 77 LYS D O 1
ATOM 590 N N . LEU A 1 78 ? 17.049 37.256 25.841 1.00 31.15 78 LEU D N 1
ATOM 591 C CA . LEU A 1 78 ? 17.955 38.108 26.624 1.00 29.00 78 LEU D CA 1
ATOM 592 C C . LEU A 1 78 ? 17.454 39.535 26.580 1.00 27.04 78 LEU D C 1
ATOM 593 O O . LEU A 1 78 ? 17.804 40.338 25.717 1.00 27.36 78 LEU D O 1
ATOM 598 N N . ILE A 1 79 ? 16.636 39.848 27.550 1.00 24.19 79 ILE D N 1
ATOM 599 C CA . ILE A 1 79 ? 15.744 40.988 27.500 1.00 26.17 79 ILE D CA 1
ATOM 600 C C . ILE A 1 79 ? 16.477 42.296 27.380 1.00 23.89 79 ILE D C 1
ATOM 601 O O . ILE A 1 79 ? 16.053 43.165 26.646 1.00 26.09 79 ILE D O 1
ATOM 606 N N . LYS A 1 80 ? 17.578 42.431 28.091 1.00 25.87 80 LYS D N 1
ATOM 607 C CA . LYS A 1 80 ? 18.357 43.649 28.126 1.00 26.11 80 LYS D CA 1
ATOM 608 C C . LYS A 1 80 ? 19.585 43.733 27.213 1.00 24.43 80 LYS D C 1
ATOM 609 O O . LYS A 1 80 ? 20.259 44.731 27.241 1.00 22.78 80 LYS D O 1
ATOM 615 N N . LEU A 1 81 ? 19.905 42.689 26.469 1.00 23.00 81 LEU D N 1
ATOM 616 C CA . LEU A 1 81 ? 21.173 42.648 25.787 1.00 22.90 81 LEU D CA 1
ATOM 617 C C . LEU A 1 81 ? 21.187 43.760 24.728 1.00 22.04 81 LEU D C 1
ATOM 618 O O . LEU A 1 81 ? 20.303 43.789 23.859 1.00 22.86 81 LEU D O 1
ATOM 623 N N . GLU A 1 82 ? 22.187 44.650 24.789 1.00 22.82 82 GLU D N 1
ATOM 624 C CA . GLU A 1 82 ? 22.398 45.685 23.754 1.00 22.05 82 GLU D CA 1
ATOM 625 C C . GLU A 1 82 ? 23.476 45.428 22.701 1.00 23.03 82 GLU D C 1
ATOM 626 O O . GLU A 1 82 ? 23.397 45.921 21.547 1.00 21.68 82 GLU D O 1
ATOM 632 N N . ASN A 1 83 ? 24.457 44.678 23.079 1.00 21.38 83 ASN D N 1
ATOM 633 C CA . ASN A 1 83 ? 25.647 44.501 22.258 1.00 26.07 83 ASN D CA 1
ATOM 634 C C . ASN A 1 83 ? 26.014 43.028 22.247 1.00 22.65 83 ASN D C 1
ATOM 635 O O . ASN A 1 83 ? 26.253 42.421 23.309 1.00 21.43 83 ASN D O 1
ATOM 640 N N . LEU A 1 84 ? 26.041 42.455 21.046 1.00 20.73 84 LEU D N 1
ATOM 641 C CA . LEU A 1 84 ? 26.410 41.044 20.890 1.00 21.42 84 LEU D CA 1
ATOM 642 C C . LEU A 1 84 ? 27.539 40.955 19.888 1.00 22.17 84 LEU D C 1
ATOM 643 O O . LEU A 1 84 ? 27.382 41.423 18.771 1.00 24.52 84 LEU D O 1
ATOM 648 N N . ASP A 1 85 ? 28.637 40.313 20.280 1.00 23.24 85 ASP D N 1
ATOM 649 C CA . ASP A 1 85 ? 29.798 40.148 19.410 1.00 22.31 85 ASP D CA 1
ATOM 650 C C . ASP A 1 85 ? 30.085 38.678 19.089 1.00 23.02 85 ASP D C 1
ATOM 651 O O . ASP A 1 85 ? 30.557 37.923 19.939 1.00 22.27 85 ASP D O 1
ATOM 656 N N . LEU A 1 86 ? 29.792 38.290 17.852 1.00 21.53 86 LEU D N 1
ATOM 657 C CA . LEU A 1 86 ? 30.008 36.949 17.365 1.00 23.09 86 LEU D CA 1
ATOM 658 C C . LEU A 1 86 ? 31.149 36.916 16.348 1.00 22.65 86 LEU D C 1
ATOM 659 O O . LEU A 1 86 ? 31.234 35.964 15.575 1.00 23.97 86 LEU D O 1
ATOM 664 N N . SER A 1 87 ? 31.990 37.940 16.325 1.00 21.86 87 SER D N 1
ATOM 665 C CA . SER A 1 87 ? 33.017 38.047 15.292 1.00 21.40 87 SER D CA 1
ATOM 666 C C . SER A 1 87 ? 34.115 37.001 15.501 1.00 23.86 87 SER D C 1
ATOM 667 O O . SER A 1 87 ? 34.353 36.563 16.644 1.00 25.24 87 SER D O 1
ATOM 670 N N . HIS A 1 88 ? 34.759 36.617 14.400 1.00 23.11 88 HIS D N 1
ATOM 671 C CA . HIS A 1 88 ? 35.902 35.694 14.366 1.00 26.24 88 HIS D CA 1
ATOM 672 C C . HIS A 1 88 ? 35.496 34.330 14.896 1.00 26.14 88 HIS D C 1
ATOM 673 O O . HIS A 1 88 ? 36.066 33.789 15.853 1.00 27.07 88 HIS D O 1
ATOM 680 N N . ASN A 1 89 ? 34.479 33.780 14.261 1.00 25.03 89 ASN D N 1
ATOM 681 C CA . ASN A 1 89 ? 33.953 32.454 14.569 1.00 26.17 89 ASN D CA 1
ATOM 682 C C . ASN A 1 89 ? 33.765 31.701 13.206 1.00 27.30 89 ASN D C 1
ATOM 683 O O . ASN A 1 89 ? 34.304 32.150 12.218 1.00 25.31 89 ASN D O 1
ATOM 688 N N . ASN A 1 90 ? 32.993 30.606 13.156 1.00 28.28 90 ASN D N 1
ATOM 689 C CA . ASN A 1 90 ? 32.802 29.781 11.957 1.00 30.84 90 ASN D CA 1
ATOM 690 C C . ASN A 1 90 ? 31.328 29.601 11.688 1.00 28.80 90 ASN D C 1
ATOM 691 O O . ASN A 1 90 ? 30.917 28.544 11.267 1.00 34.31 90 ASN D O 1
ATOM 696 N N . LEU A 1 91 ? 30.524 30.619 11.928 1.00 26.70 91 LEU D N 1
ATOM 697 C CA . LEU A 1 91 ? 29.115 30.511 11.661 1.00 24.78 91 LEU D CA 1
ATOM 698 C C . LEU A 1 91 ? 28.887 30.552 10.145 1.00 25.05 91 LEU D C 1
ATOM 699 O O . LEU A 1 91 ? 29.384 31.443 9.412 1.00 23.52 91 LEU D O 1
ATOM 704 N N . LYS A 1 92 ? 28.082 29.612 9.711 1.00 26.07 92 LYS D N 1
ATOM 705 C CA . LYS A 1 92 ? 27.663 29.549 8.322 1.00 27.93 92 LYS D CA 1
ATOM 706 C C . LYS A 1 92 ? 26.222 29.969 8.164 1.00 29.54 92 LYS D C 1
ATOM 707 O O . LYS A 1 92 ? 25.816 30.297 7.058 1.00 31.00 92 LYS D O 1
ATOM 713 N N . SER A 1 93 ? 25.439 29.935 9.236 1.00 28.32 93 SER D N 1
ATOM 714 C CA . SER A 1 93 ? 24.099 30.499 9.185 1.00 30.86 93 SER D CA 1
ATOM 715 C C . SER A 1 93 ? 23.768 31.212 10.518 1.00 29.81 93 SER D C 1
ATOM 716 O O . SER A 1 93 ? 24.373 30.913 11.571 1.00 29.41 93 SER D O 1
ATOM 719 N N . LEU A 1 94 ? 22.793 32.096 10.452 1.00 27.66 94 LEU D N 1
ATOM 720 C CA . LEU A 1 94 ? 22.235 32.705 11.637 1.00 29.84 94 LEU D CA 1
ATOM 721 C C . LEU A 1 94 ? 20.803 32.373 11.806 1.00 29.48 94 LEU D C 1
ATOM 722 O O . LEU A 1 94 ? 20.041 32.556 10.841 1.00 33.48 94 LEU D O 1
ATOM 727 N N . PRO A 1 95 ? 20.376 31.999 13.043 1.00 28.09 95 PRO D N 1
ATOM 728 C CA . PRO A 1 95 ? 18.932 31.974 13.319 1.00 27.34 95 PRO D CA 1
ATOM 729 C C . PRO A 1 95 ? 18.272 33.336 13.434 1.00 27.56 95 PRO D C 1
ATOM 730 O O . PRO A 1 95 ? 18.960 34.378 13.540 1.00 27.37 95 PRO D O 1
ATOM 734 N N . SER A 1 96 ? 16.945 33.317 13.534 1.00 28.35 96 SER D N 1
ATOM 735 C CA . SER A 1 96 ? 16.206 34.532 13.834 1.00 31.04 96 SER D CA 1
ATOM 736 C C . SER A 1 96 ? 16.691 35.112 15.169 1.00 25.92 96 SER D C 1
ATOM 737 O O . SER A 1 96 ? 16.831 34.401 16.171 1.00 29.16 96 SER D O 1
ATOM 740 N N . LEU A 1 97 ? 16.904 36.417 15.189 1.00 26.66 97 LEU D N 1
ATOM 741 C CA . LEU A 1 97 ? 17.518 37.056 16.327 1.00 26.25 97 LEU D CA 1
ATOM 742 C C . LEU A 1 97 ? 16.594 37.935 17.173 1.00 27.16 97 LEU D C 1
ATOM 743 O O . LEU A 1 97 ? 16.891 38.223 18.352 1.00 25.32 97 LEU D O 1
ATOM 748 N N . GLY A 1 98 ? 15.521 38.417 16.567 1.00 27.85 98 GLY D N 1
ATOM 749 C CA . GLY A 1 98 ? 14.761 39.523 17.114 1.00 28.34 98 GLY D CA 1
ATOM 750 C C . GLY A 1 98 ? 13.907 39.106 18.295 1.00 29.27 98 GLY D C 1
ATOM 751 O O . GLY A 1 98 ? 13.771 39.868 19.264 1.00 29.56 98 GLY D O 1
ATOM 752 N N . TRP A 1 99 ? 13.337 37.903 18.264 1.00 28.98 99 TRP D N 1
ATOM 753 C CA . TRP A 1 99 ? 12.593 37.448 19.480 1.00 31.89 99 TRP D CA 1
ATOM 754 C C . TRP A 1 99 ? 13.551 37.389 20.697 1.00 29.68 99 TRP D C 1
ATOM 755 O O . TRP A 1 99 ? 13.234 37.906 21.768 1.00 30.71 99 TRP D O 1
ATOM 766 N N . ALA A 1 100 ? 14.699 36.732 20.533 1.00 27.75 100 ALA D N 1
ATOM 767 C CA . ALA A 1 100 ? 15.685 36.576 21.617 1.00 28.37 100 ALA D CA 1
ATOM 768 C C . ALA A 1 100 ? 16.363 37.882 22.092 1.00 29.37 100 ALA D C 1
ATOM 769 O O . ALA A 1 100 ? 16.650 38.026 23.304 1.00 26.56 100 ALA D O 1
ATOM 771 N N . LEU A 1 101 ? 16.524 38.871 21.187 1.00 26.21 101 LEU D N 1
ATOM 772 C CA . LEU A 1 101 ? 17.405 40.019 21.433 1.00 24.14 101 LEU D CA 1
ATOM 773 C C . LEU A 1 101 ? 16.754 41.345 21.150 1.00 25.93 101 LEU D C 1
ATOM 774 O O . LEU A 1 101 ? 17.253 42.150 20.365 1.00 26.87 101 LEU D O 1
ATOM 779 N N . PRO A 1 102 ? 15.600 4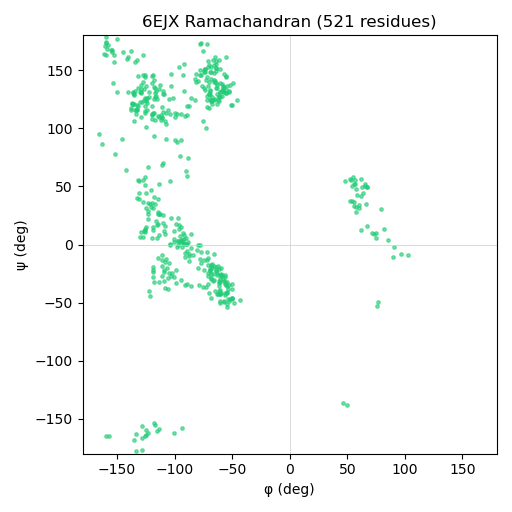1.595 21.773 1.00 27.98 102 PRO D N 1
ATOM 780 C CA . PRO A 1 102 ? 14.809 42.799 21.494 1.00 26.25 102 PRO D CA 1
ATOM 781 C C . PRO A 1 102 ? 15.454 44.134 21.665 1.00 24.68 102 PRO D C 1
ATOM 782 O O . PRO A 1 102 ? 15.095 45.076 20.974 1.00 24.47 102 PRO D O 1
ATOM 786 N N . ALA A 1 103 ? 16.385 44.254 22.595 1.00 24.96 103 ALA D N 1
ATOM 787 C CA . ALA A 1 103 ? 17.001 45.528 22.919 1.00 24.84 103 ALA D CA 1
ATOM 788 C C . ALA A 1 103 ? 18.305 45.765 22.135 1.00 21.91 103 ALA D C 1
ATOM 789 O O . ALA A 1 103 ? 18.948 46.781 22.319 1.00 21.43 103 ALA D O 1
ATOM 791 N N . LEU A 1 104 ? 18.669 44.834 21.262 1.00 21.83 104 LEU D N 1
ATOM 792 C CA . LEU A 1 104 ? 19.955 44.916 20.608 1.00 20.72 104 LEU D CA 1
ATOM 793 C C . LEU A 1 104 ? 20.148 46.199 19.799 1.00 21.19 104 LEU D C 1
ATOM 794 O O . LEU A 1 104 ? 19.236 46.592 19.056 1.00 25.11 104 LEU D O 1
ATOM 799 N N . THR A 1 105 ? 21.312 46.856 19.984 1.00 21.05 105 THR D N 1
ATOM 800 C CA A THR A 1 105 ? 21.691 48.067 19.248 0.50 21.29 105 THR D CA 1
ATOM 801 C CA B THR A 1 105 ? 21.689 48.066 19.244 0.50 21.28 105 THR D CA 1
ATOM 802 C C . THR A 1 105 ? 22.922 47.831 18.344 1.00 22.01 105 THR D C 1
ATOM 803 O O . THR A 1 105 ? 23.120 48.541 17.354 1.00 21.34 105 THR D O 1
ATOM 810 N N . THR A 1 106 ? 23.753 46.842 18.697 1.00 22.79 106 THR D N 1
ATOM 811 C CA . THR A 1 106 ? 25.006 46.523 18.003 1.00 22.72 106 THR D CA 1
ATOM 812 C C . THR A 1 106 ? 25.155 45.015 17.830 1.00 21.25 106 THR D C 1
ATOM 813 O O . THR A 1 106 ? 25.152 44.270 18.806 1.00 23.13 106 THR D O 1
ATOM 817 N N . LEU A 1 107 ? 25.270 44.574 16.584 1.00 22.08 107 LEU D N 1
ATOM 818 C CA . LEU A 1 107 ? 25.534 43.185 16.216 1.00 20.40 107 LEU D CA 1
ATOM 819 C C . LEU A 1 107 ? 26.748 43.092 15.348 1.00 21.00 107 LEU D C 1
ATOM 820 O O . LEU A 1 107 ? 26.816 43.739 14.270 1.00 21.68 107 LEU D O 1
ATOM 825 N N . ASP A 1 108 ? 27.696 42.275 15.779 1.00 19.23 108 ASP D N 1
ATOM 826 C CA . ASP A 1 108 ? 28.901 42.017 15.016 1.00 21.68 108 ASP D CA 1
ATOM 827 C C . ASP A 1 108 ? 28.985 40.541 14.702 1.00 22.08 108 ASP D C 1
ATOM 828 O O . ASP A 1 108 ? 29.099 39.719 15.578 1.00 20.04 108 ASP D O 1
ATOM 833 N N . VAL A 1 109 ? 28.845 40.220 13.424 1.00 20.60 109 VAL D N 1
ATOM 834 C CA . VAL A 1 109 ? 29.033 38.862 12.977 1.00 21.67 109 VAL D CA 1
ATOM 835 C C . VAL A 1 109 ? 30.120 38.848 11.888 1.00 21.62 109 VAL D C 1
ATOM 836 O O . VAL A 1 109 ? 30.133 37.981 11.030 1.00 22.07 109 VAL D O 1
ATOM 840 N N . SER A 1 110 ? 31.046 39.797 11.975 1.00 23.52 110 SER D N 1
ATOM 841 C CA . SE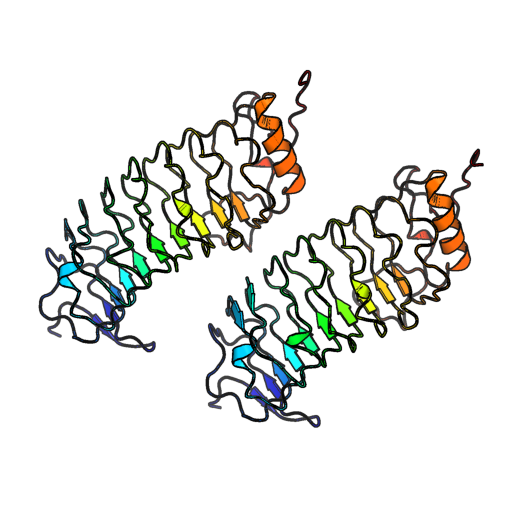R A 1 110 ? 32.193 39.876 11.030 1.00 24.00 110 SER D CA 1
ATOM 842 C C . SER A 1 110 ? 33.109 38.678 11.146 1.00 23.77 110 SER D C 1
ATOM 843 O O . SER A 1 110 ? 33.139 38.028 12.198 1.00 24.93 110 SER D O 1
ATOM 846 N N . PHE A 1 111 ? 33.893 38.382 10.108 1.00 25.30 111 PHE D N 1
ATOM 847 C CA . PHE A 1 111 ? 34.833 37.264 10.144 1.00 24.23 111 PHE D CA 1
ATOM 848 C C . PHE A 1 111 ? 34.196 35.971 10.531 1.00 24.15 111 PHE D C 1
ATOM 849 O O . PHE A 1 111 ? 34.553 35.295 11.522 1.00 23.73 111 PHE D O 1
ATOM 857 N N . ASN A 1 112 ? 33.183 35.615 9.785 1.00 23.06 112 ASN D N 1
ATOM 858 C CA . ASN A 1 112 ? 32.541 34.330 9.922 1.00 24.20 112 ASN D CA 1
ATOM 859 C C . ASN A 1 112 ? 32.489 33.693 8.537 1.00 25.64 112 ASN D C 1
ATOM 860 O O . ASN A 1 112 ? 33.326 34.081 7.713 1.00 24.79 112 ASN D O 1
ATOM 865 N N . LYS A 1 113 ? 31.565 32.763 8.268 1.00 25.97 113 LYS D N 1
ATOM 866 C CA . LYS A 1 113 ? 31.501 32.126 6.956 1.00 26.95 113 LYS D CA 1
ATOM 867 C C . LYS A 1 113 ? 30.076 32.117 6.453 1.00 27.35 113 LYS D C 1
ATOM 868 O O . LYS A 1 113 ? 29.611 31.173 5.801 1.00 24.88 113 LYS D O 1
ATOM 874 N N . LEU A 1 114 ? 29.389 33.227 6.700 1.00 26.37 114 LEU D N 1
ATOM 875 C CA . LEU A 1 114 ? 28.011 33.311 6.335 1.00 24.19 114 LEU D CA 1
ATOM 876 C C . LEU A 1 114 ? 27.934 33.354 4.832 1.00 22.14 114 LEU D C 1
ATOM 877 O O . LEU A 1 114 ? 28.556 34.210 4.206 1.00 21.27 114 LEU D O 1
ATOM 882 N N . GLY A 1 115 ? 27.163 32.437 4.259 1.00 26.92 115 GLY D N 1
ATOM 883 C CA . GLY A 1 115 ? 26.962 32.362 2.812 1.00 28.63 115 GLY D CA 1
ATOM 884 C C . GLY A 1 115 ? 25.658 33.015 2.393 1.00 32.17 115 GLY D C 1
ATOM 885 O O . GLY A 1 115 ? 25.545 33.487 1.248 1.00 38.30 115 GLY D O 1
ATOM 886 N N . SER A 1 116 ? 24.710 33.137 3.328 1.00 29.32 116 SER D N 1
ATOM 887 C CA . SER A 1 116 ? 23.491 33.888 3.018 1.00 30.59 116 SER D CA 1
ATOM 888 C C . SER A 1 116 ? 22.762 34.347 4.303 1.00 27.37 116 SER D C 1
ATOM 889 O O . SER A 1 116 ? 23.156 33.992 5.421 1.00 28.10 116 SER D O 1
ATOM 892 N N . LEU A 1 117 ? 21.716 35.139 4.146 1.00 25.36 117 LEU D N 1
ATOM 893 C CA . LEU A 1 117 ? 20.923 35.567 5.283 1.00 25.73 117 LEU D CA 1
ATOM 894 C C . LEU A 1 117 ? 19.481 35.280 4.946 1.00 27.92 117 LEU D C 1
ATOM 895 O O . LEU A 1 117 ? 19.062 35.547 3.809 1.00 25.27 117 LEU D O 1
ATOM 900 N N . SER A 1 118 ? 18.736 34.746 5.925 1.00 28.95 118 SER D N 1
ATOM 901 C CA . SER A 1 118 ? 17.271 34.489 5.750 1.00 32.92 118 SER D CA 1
ATOM 902 C C . SER A 1 118 ? 16.432 35.723 5.769 1.00 32.87 118 SER D C 1
ATOM 903 O O . SER A 1 118 ? 16.779 36.715 6.428 1.00 30.99 118 SER D O 1
ATOM 906 N N . PRO A 1 119 ? 15.325 35.685 5.080 1.00 38.75 119 PRO D N 1
ATOM 907 C CA . PRO A 1 119 ? 14.443 36.825 5.025 1.00 40.92 119 PRO D CA 1
ATOM 908 C C . PRO A 1 119 ? 14.128 37.612 6.318 1.00 42.46 119 PRO D C 1
ATOM 909 O O . PRO A 1 119 ? 14.244 38.838 6.317 1.00 51.86 119 PRO D O 1
ATOM 913 N N . GLY A 1 120 ? 13.793 36.962 7.403 1.00 35.09 120 GLY D N 1
ATOM 914 C CA . GLY A 1 120 ? 13.384 37.775 8.582 1.00 33.12 120 GLY D CA 1
ATOM 915 C C . GLY A 1 120 ? 14.355 37.698 9.725 1.00 29.09 120 GLY D C 1
ATOM 916 O O . GLY A 1 120 ? 13.968 37.822 10.906 1.00 30.05 120 GLY D O 1
ATOM 917 N N . VAL A 1 121 ? 15.623 37.423 9.407 1.00 30.52 121 VAL D N 1
ATOM 918 C CA . VAL A 1 121 ? 16.628 37.231 10.474 1.00 25.35 121 VAL D CA 1
ATOM 919 C C . VAL A 1 121 ? 16.693 38.413 11.443 1.00 24.11 121 VAL D C 1
ATOM 920 O O . VAL A 1 121 ? 16.926 38.204 12.633 1.00 24.27 121 VAL D O 1
ATOM 924 N N . LEU A 1 122 ? 16.497 39.636 10.926 1.00 21.43 122 LEU D N 1
ATOM 925 C CA . LEU A 1 122 ? 16.541 40.880 11.747 1.00 23.75 122 LEU D CA 1
ATOM 926 C C . LEU A 1 122 ? 15.170 41.388 12.204 1.00 23.64 122 LEU D C 1
ATOM 927 O O . LEU A 1 122 ? 15.102 42.429 12.898 1.00 22.81 122 LEU D O 1
ATOM 932 N N . ASP A 1 123 ? 14.098 40.650 11.877 1.00 23.96 123 ASP D N 1
ATOM 933 C CA . ASP A 1 123 ? 12.738 41.033 12.318 1.00 26.10 123 ASP D CA 1
ATOM 934 C C . ASP A 1 123 ? 12.713 41.088 13.806 1.00 22.96 123 ASP D C 1
ATOM 935 O O . ASP A 1 123 ? 13.072 40.104 14.440 1.00 27.67 123 ASP D O 1
ATOM 940 N N . GLY A 1 124 ? 12.245 42.206 14.338 1.00 23.11 124 GLY D N 1
ATOM 941 C CA . GLY A 1 124 ? 12.077 42.448 15.740 1.00 24.10 124 GLY D CA 1
ATOM 942 C C . GLY A 1 124 ? 13.254 43.211 16.349 1.00 25.20 124 GLY D C 1
ATOM 943 O O . GLY A 1 124 ? 13.164 43.613 17.501 1.00 27.68 124 GLY D O 1
ATOM 944 N N . LEU A 1 125 ? 14.355 43.432 15.610 1.00 22.82 125 LEU D N 1
ATOM 945 C CA . LEU A 1 125 ? 15.541 44.164 16.123 1.00 22.93 125 LEU D CA 1
ATOM 946 C C . LEU A 1 125 ? 15.335 45.656 15.836 1.00 24.88 125 LEU D C 1
ATOM 947 O O . LEU A 1 125 ? 16.152 46.313 15.259 1.00 22.95 125 LEU D O 1
ATOM 952 N N . SER A 1 126 ? 14.268 46.224 16.364 1.00 26.93 126 SER D N 1
ATOM 953 C CA . SER A 1 126 ? 13.866 47.542 16.050 1.00 25.03 126 SER D CA 1
ATOM 954 C C . SER A 1 126 ? 14.844 48.571 16.542 1.00 23.55 126 SER D C 1
ATOM 955 O O . SER A 1 126 ? 14.919 49.667 15.945 1.00 25.02 126 SER D O 1
ATOM 958 N N . GLN A 1 127 ? 15.626 48.267 17.578 1.00 22.16 127 GLN D N 1
ATOM 959 C CA . GLN A 1 127 ? 16.612 49.237 18.099 1.00 23.95 127 GLN D CA 1
ATOM 960 C C . GLN A 1 127 ? 18.004 49.163 17.419 1.00 23.42 127 GLN D C 1
ATOM 961 O O . GLN A 1 127 ? 18.930 49.927 17.803 1.00 21.01 127 GLN D O 1
ATOM 967 N N . LEU A 1 128 ? 18.176 48.284 16.418 1.00 21.24 128 LEU D N 1
ATOM 968 C CA . LEU A 1 128 ? 19.556 48.116 15.888 1.00 21.31 128 LEU D CA 1
ATOM 969 C C . LEU A 1 128 ? 20.120 49.411 15.280 1.00 19.93 128 LEU D C 1
ATOM 970 O O . LEU A 1 128 ? 19.482 50.028 14.404 1.00 18.80 128 LEU D O 1
ATOM 975 N N . GLN A 1 129 ? 21.315 49.782 15.753 1.00 21.34 129 GLN D N 1
ATOM 976 C CA . GLN A 1 129 ? 22.087 50.887 15.232 1.00 20.86 129 GLN D CA 1
ATOM 977 C C . GLN A 1 129 ? 23.328 50.529 14.360 1.00 20.89 129 GLN D C 1
ATOM 978 O O . GLN A 1 129 ? 23.738 51.362 13.514 1.00 19.24 129 GLN D O 1
ATOM 984 N N . GLU A 1 130 ? 23.946 49.363 14.608 1.00 20.28 130 GLU D N 1
ATOM 985 C CA . GLU A 1 130 ? 25.189 48.991 13.964 1.00 19.83 130 GLU D CA 1
ATOM 986 C C . GLU A 1 130 ? 25.129 47.522 13.639 1.00 19.28 130 GLU D C 1
ATOM 987 O O . GLU A 1 130 ? 24.821 46.698 14.502 1.00 18.47 130 GLU D O 1
ATOM 993 N N . LEU A 1 131 ? 25.471 47.216 12.409 1.00 19.70 131 LEU D N 1
ATOM 994 C CA . LEU A 1 131 ? 25.464 45.884 11.868 1.00 19.20 131 LEU D CA 1
ATOM 995 C C . LEU A 1 131 ? 26.779 45.684 11.134 1.00 19.55 131 LEU D C 1
ATOM 996 O O . LEU A 1 131 ? 27.019 46.319 10.087 1.00 18.06 131 LEU D O 1
ATOM 1001 N N . TYR A 1 132 ? 27.622 44.801 11.681 1.00 20.23 132 TYR D N 1
ATOM 1002 C CA . TYR A 1 132 ? 28.949 44.447 11.082 1.00 21.37 132 TYR D CA 1
ATOM 1003 C C . TYR A 1 132 ? 28.859 43.070 10.497 1.00 21.90 132 TYR D C 1
ATOM 1004 O O . TYR A 1 132 ? 28.631 42.110 11.229 1.00 20.59 132 TYR D O 1
ATOM 1013 N N . LEU A 1 133 ? 28.955 42.977 9.163 1.00 21.51 133 LEU D N 1
ATOM 1014 C CA . LEU A 1 133 ? 28.906 41.668 8.479 1.00 21.36 133 LEU D CA 1
ATOM 1015 C C . LEU A 1 133 ? 30.101 41.444 7.594 1.00 20.65 133 LEU D C 1
ATOM 1016 O O . LEU A 1 133 ? 30.098 40.535 6.752 1.00 20.82 133 LEU D O 1
ATOM 1021 N N . GLN A 1 134 ? 31.136 42.245 7.774 1.00 20.94 134 GLN D N 1
ATOM 1022 C CA . GLN A 1 134 ? 32.263 42.190 6.867 1.00 23.95 134 GLN D CA 1
ATOM 1023 C C . GLN A 1 134 ? 33.039 40.869 7.010 1.00 21.34 134 GLN D C 1
ATOM 1024 O O . GLN A 1 134 ? 33.022 40.249 8.053 1.00 22.82 134 GLN D O 1
ATOM 1030 N N . ASN A 1 135 ? 33.687 40.441 5.940 1.00 22.85 135 ASN D N 1
ATOM 1031 C CA . ASN A 1 135 ? 34.560 39.273 5.972 1.00 23.55 135 ASN D CA 1
ATOM 1032 C C . ASN A 1 135 ? 33.757 37.989 6.213 1.00 24.10 135 ASN D C 1
ATOM 1033 O O . ASN A 1 135 ? 34.017 37.165 7.136 1.00 23.57 135 ASN D O 1
ATOM 1038 N N . ASN A 1 136 ? 32.712 37.867 5.414 1.00 22.83 136 ASN D N 1
ATOM 1039 C CA . ASN A 1 136 ? 31.955 36.655 5.322 1.00 23.10 136 ASN D CA 1
ATOM 1040 C C . ASN A 1 136 ? 31.964 36.196 3.849 1.00 24.95 136 ASN D C 1
ATOM 1041 O O . ASN A 1 136 ? 32.793 36.673 3.090 1.00 24.24 136 ASN D O 1
ATOM 1046 N N . ASP A 1 137 ? 31.041 35.307 3.460 1.00 24.65 137 ASP D N 1
ATOM 1047 C CA . ASP A 1 137 ? 30.955 34.762 2.082 1.00 25.02 137 ASP D CA 1
ATOM 1048 C C . ASP A 1 137 ? 29.624 35.075 1.445 1.00 24.15 137 ASP D C 1
ATOM 1049 O O . ASP A 1 137 ? 29.105 34.314 0.650 1.00 24.20 137 ASP D O 1
ATOM 1054 N N . LEU A 1 138 ? 29.044 36.212 1.795 1.00 24.69 138 LEU D N 1
ATOM 1055 C CA . LEU A 1 138 ? 27.722 36.543 1.287 1.00 23.14 138 LEU D CA 1
ATOM 1056 C C . LEU A 1 138 ? 27.766 36.855 -0.203 1.00 21.89 138 LEU D C 1
ATOM 1057 O O . LEU A 1 138 ? 28.641 37.625 -0.657 1.00 19.55 138 LEU D O 1
ATOM 1062 N N . LYS A 1 139 ? 26.874 36.190 -0.942 1.00 23.64 139 LYS D N 1
ATOM 1063 C CA . LYS A 1 139 ? 26.724 36.307 -2.419 1.00 27.89 139 LYS D CA 1
ATOM 1064 C C . LYS A 1 139 ? 25.560 37.165 -2.812 1.00 26.06 139 LYS D C 1
ATOM 1065 O O . LYS A 1 139 ? 25.582 37.800 -3.848 1.00 25.83 139 LYS D O 1
ATOM 1071 N N . SER A 1 140 ? 24.567 37.281 -1.938 1.00 25.99 140 SER D N 1
ATOM 1072 C CA . SER A 1 140 ? 23.456 38.176 -2.195 1.00 25.33 140 SER D CA 1
ATOM 1073 C C . SER A 1 140 ? 22.791 38.449 -0.891 1.00 20.93 140 SER D C 1
ATOM 1074 O O . SER A 1 140 ? 23.105 37.846 0.090 1.00 23.90 140 SER D O 1
ATOM 1077 N N . LEU A 1 141 ? 21.876 39.393 -0.879 1.00 24.03 141 LEU D N 1
ATOM 1078 C CA . LEU A 1 141 ? 21.138 39.738 0.323 1.00 23.27 141 LEU D CA 1
ATOM 1079 C C . LEU A 1 141 ? 19.656 39.653 0.000 1.00 26.11 141 LEU D C 1
ATOM 1080 O O . LEU A 1 141 ? 19.252 39.975 -1.125 1.00 27.63 141 LEU D O 1
ATOM 1085 N N . PRO A 1 142 ? 18.861 39.241 0.980 1.00 24.88 142 PRO D N 1
ATOM 1086 C CA . PRO A 1 142 ? 17.459 39.130 0.763 1.00 27.19 142 PRO D CA 1
ATOM 1087 C C . PRO A 1 142 ? 16.673 40.497 0.694 1.00 26.24 142 PRO D C 1
ATOM 1088 O O . PRO A 1 142 ? 17.048 41.466 1.341 1.00 24.02 142 PRO D O 1
ATOM 1092 N N . PRO A 1 143 ? 15.566 40.516 -0.053 1.00 28.63 143 PRO D N 1
ATOM 1093 C CA . PRO A 1 143 ? 14.698 41.655 -0.066 1.00 33.08 143 PRO D CA 1
ATOM 1094 C C . PRO A 1 143 ? 14.161 41.898 1.335 1.00 29.53 143 PRO D C 1
ATOM 1095 O O . PRO A 1 143 ? 13.809 40.942 2.038 1.00 30.58 143 PRO D O 1
ATOM 1099 N N . GLY A 1 144 ? 14.097 43.162 1.720 1.00 26.15 144 GLY D N 1
ATOM 1100 C CA . GLY A 1 144 ? 13.555 43.588 3.044 1.00 26.52 144 GLY D CA 1
ATOM 1101 C C . GLY A 1 144 ? 14.410 43.377 4.295 1.00 23.56 144 GLY D C 1
ATOM 1102 O O . GLY A 1 144 ? 13.915 43.492 5.404 1.00 24.57 144 GLY D O 1
ATOM 1103 N N . LEU A 1 145 ? 15.673 43.011 4.106 1.00 24.83 145 LEU D N 1
ATOM 1104 C CA . LEU A 1 145 ? 16.580 42.628 5.201 1.00 21.19 145 LEU D CA 1
ATOM 1105 C C . LEU A 1 145 ? 16.572 43.670 6.312 1.00 21.10 145 LEU D C 1
ATOM 1106 O O . LEU A 1 145 ? 16.477 43.354 7.465 1.00 18.94 145 LEU D O 1
ATOM 1111 N N . LEU A 1 146 ? 16.659 44.932 5.920 1.00 20.58 146 LEU D N 1
ATOM 1112 C CA . LEU A 1 146 ? 16.846 46.039 6.827 1.00 21.02 146 LEU D CA 1
ATOM 1113 C C . LEU A 1 146 ? 15.563 46.816 7.149 1.00 21.57 146 LEU D C 1
ATOM 1114 O O . LEU A 1 146 ? 15.573 47.796 7.944 1.00 21.63 146 LEU D O 1
ATOM 1119 N N . LEU A 1 147 ? 14.455 46.366 6.598 1.00 23.62 147 LEU D N 1
ATOM 1120 C CA . LEU A 1 147 ? 13.158 46.991 6.924 1.00 24.82 147 LEU D CA 1
ATOM 1121 C C . LEU A 1 147 ? 12.846 47.017 8.456 1.00 24.60 147 LEU D C 1
ATOM 1122 O O . LEU A 1 147 ? 12.329 48.028 8.945 1.00 21.92 147 LEU D O 1
ATOM 1127 N N . PRO A 1 148 ? 13.257 45.965 9.242 1.00 21.20 148 PRO D N 1
ATOM 1128 C CA . PRO A 1 148 ? 13.030 46.036 10.696 1.00 22.32 148 PRO D CA 1
ATOM 1129 C C . PRO A 1 148 ? 13.904 47.030 11.399 1.00 24.36 148 PRO D C 1
ATOM 1130 O O . PRO A 1 148 ? 13.586 47.409 12.527 1.00 25.48 148 PRO D O 1
ATOM 1134 N N . THR A 1 149 ? 15.007 47.463 10.765 1.00 23.34 149 THR D N 1
ATOM 1135 C CA . THR A 1 149 ? 16.005 48.256 11.437 1.00 21.98 149 THR D CA 1
ATOM 1136 C C . THR A 1 149 ? 16.089 49.701 10.997 1.00 23.42 149 THR D C 1
ATOM 1137 O O . THR A 1 149 ? 17.087 50.145 10.433 1.00 23.47 149 THR D O 1
ATOM 1141 N N . THR A 1 150 ? 15.064 50.475 11.352 1.00 23.63 150 THR D N 1
ATOM 1142 C CA . THR A 1 150 ? 14.913 51.835 10.867 1.00 22.14 150 THR D CA 1
ATOM 1143 C C . THR A 1 150 ? 15.940 52.810 11.394 1.00 21.19 150 THR D C 1
ATOM 1144 O O . THR A 1 150 ? 16.214 53.808 10.745 1.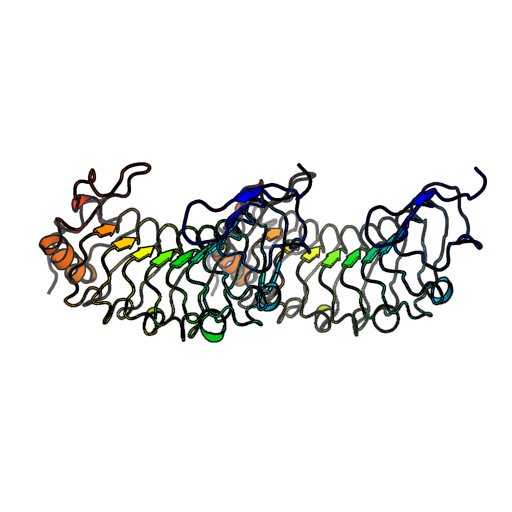00 22.69 150 THR D O 1
ATOM 1148 N N . LYS A 1 151 ? 16.513 52.523 12.554 1.00 23.21 151 LYS D N 1
ATOM 1149 C CA . LYS A 1 151 ? 17.474 53.379 13.208 1.00 25.74 151 LYS D CA 1
ATOM 1150 C C . LYS A 1 151 ? 18.886 53.048 12.850 1.00 24.48 151 LYS D C 1
ATOM 1151 O O . LYS A 1 151 ? 19.773 53.607 13.459 1.00 19.65 151 LYS D O 1
ATOM 1157 N N . LEU A 1 152 ? 19.11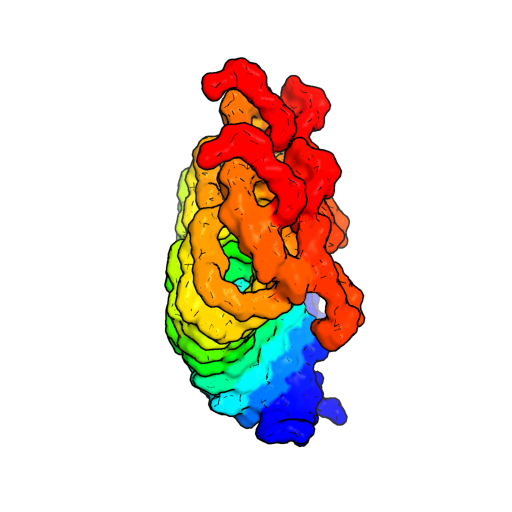5 52.151 11.879 1.00 23.99 152 LEU D N 1
ATOM 1158 C CA . LEU A 1 152 ? 20.485 51.763 11.499 1.00 23.14 152 LEU D CA 1
ATOM 1159 C C . LEU A 1 152 ? 21.344 52.974 11.115 1.00 21.68 152 LEU D C 1
ATOM 1160 O O . LEU A 1 152 ? 20.909 53.778 10.287 1.00 19.88 152 LEU D O 1
ATOM 1165 N N . LYS A 1 153 ? 22.557 53.035 11.728 1.00 20.25 153 LYS D N 1
ATOM 1166 C CA . LYS A 1 153 ? 23.492 54.114 11.570 1.00 20.96 153 LYS D CA 1
ATOM 1167 C C . LYS A 1 153 ? 24.744 53.677 10.856 1.00 19.86 153 LYS D C 1
ATOM 1168 O O . LYS A 1 153 ? 25.315 54.466 10.125 1.00 17.95 153 LYS D O 1
ATOM 1174 N N . LYS A 1 154 ? 25.170 52.422 11.035 1.00 20.25 154 LYS D N 1
ATOM 1175 C CA . LYS A 1 154 ? 26.427 51.913 10.442 1.00 20.81 154 LYS D CA 1
ATOM 1176 C C . LYS A 1 154 ? 26.123 50.519 9.872 1.00 20.12 154 LYS D C 1
ATOM 1177 O O . LYS A 1 154 ? 25.579 49.653 10.568 1.00 18.48 154 LYS D O 1
ATOM 1183 N N . LEU A 1 155 ? 26.506 50.289 8.636 1.00 18.12 155 LEU D N 1
ATOM 1184 C CA . LEU A 1 155 ? 26.309 49.022 8.001 1.00 19.42 155 LEU D CA 1
ATOM 1185 C C . LEU A 1 155 ? 27.643 48.626 7.315 1.00 19.39 155 LEU D C 1
ATOM 1186 O O . LEU A 1 155 ? 28.088 49.343 6.415 1.00 22.11 155 LEU D O 1
ATOM 1191 N N . ASN A 1 156 ? 28.229 47.487 7.703 1.00 20.22 156 ASN D N 1
ATOM 1192 C CA . ASN A 1 156 ? 29.499 47.063 7.095 1.00 19.01 156 ASN D CA 1
ATOM 1193 C C . ASN A 1 156 ? 29.305 45.736 6.421 1.00 18.52 156 ASN D C 1
ATOM 1194 O O . ASN A 1 156 ? 29.032 44.708 7.081 1.00 19.60 156 ASN D O 1
ATOM 1199 N N . LEU A 1 157 ? 29.315 45.797 5.080 1.00 17.47 157 LEU D N 1
ATOM 1200 C CA . LEU A 1 157 ? 29.182 44.623 4.218 1.00 19.94 157 LEU D CA 1
ATOM 1201 C C . LEU A 1 157 ? 30.469 44.358 3.369 1.00 20.35 157 LEU D C 1
ATOM 1202 O O . LEU A 1 157 ? 30.459 43.634 2.357 1.00 20.57 157 LEU D O 1
ATOM 1207 N N . ALA A 1 158 ? 31.564 44.967 3.781 1.00 22.00 158 ALA D N 1
ATOM 1208 C CA . ALA A 1 158 ? 32.845 44.826 3.065 1.00 21.98 158 ALA D CA 1
ATOM 1209 C C . ALA A 1 158 ? 33.400 43.394 3.079 1.00 20.14 158 ALA D C 1
ATOM 1210 O O . ALA A 1 158 ? 33.107 42.596 3.958 1.00 21.52 158 ALA D O 1
ATOM 1212 N N . ASN A 1 159 ? 34.169 43.050 2.054 1.00 25.20 159 ASN D N 1
ATOM 1213 C CA . ASN A 1 159 ? 34.943 41.822 2.072 1.00 24.99 159 ASN D CA 1
ATOM 1214 C C . ASN A 1 159 ? 33.983 40.618 2.134 1.00 23.68 159 ASN D C 1
ATOM 1215 O O . ASN A 1 159 ? 34.112 39.743 2.956 1.00 21.63 159 ASN D O 1
ATOM 1220 N N . ASN A 1 160 ? 32.945 40.678 1.317 1.00 21.19 160 ASN D N 1
ATOM 1221 C CA . ASN A 1 160 ? 32.081 39.568 1.062 1.00 22.94 160 ASN D CA 1
ATOM 1222 C C . ASN A 1 160 ? 32.190 39.155 -0.418 1.00 23.44 160 ASN D C 1
ATOM 1223 O O . ASN A 1 160 ? 33.187 39.484 -1.018 1.00 25.22 160 ASN D O 1
ATOM 1228 N N . LYS A 1 161 ? 31.233 38.430 -0.979 1.00 22.32 161 LYS D N 1
ATOM 1229 C CA . LYS A 1 161 ? 31.269 38.033 -2.394 1.00 25.12 161 LYS D CA 1
ATOM 1230 C C . LYS A 1 161 ? 30.059 38.535 -3.134 1.00 24.11 161 LYS D C 1
ATOM 1231 O O . LYS A 1 161 ? 29.505 37.847 -4.014 1.00 23.50 161 LYS D O 1
ATOM 1237 N N . LEU A 1 162 ? 29.586 39.720 -2.747 1.00 21.57 162 LEU D N 1
ATOM 1238 C CA . LEU A 1 162 ? 28.334 40.214 -3.261 1.00 23.35 162 LEU D CA 1
ATOM 1239 C C . LEU A 1 162 ? 28.423 40.526 -4.747 1.00 23.70 162 LEU D C 1
ATOM 1240 O O . LEU A 1 162 ? 29.282 41.339 -5.189 1.00 26.33 162 LEU D O 1
ATOM 1245 N N . ARG A 1 163 ? 27.519 39.898 -5.481 1.00 27.00 163 ARG D N 1
ATOM 1246 C CA . ARG A 1 163 ? 27.401 40.010 -6.960 1.00 29.35 163 ARG D CA 1
ATOM 1247 C C . ARG A 1 163 ? 26.510 41.115 -7.398 1.00 25.66 163 ARG D C 1
ATOM 1248 O O . ARG A 1 163 ? 26.711 41.678 -8.461 1.00 29.98 163 ARG D O 1
ATOM 1256 N N . GLU A 1 164 ? 25.474 41.375 -6.633 1.00 24.69 164 GLU D N 1
ATOM 1257 C CA . GLU A 1 164 ? 24.535 42.475 -6.846 1.00 26.21 164 GLU D CA 1
ATOM 1258 C C . GLU A 1 164 ? 23.885 42.873 -5.523 1.00 22.52 164 GLU D C 1
ATOM 1259 O O . GLU A 1 164 ? 23.924 42.128 -4.542 1.00 21.65 164 GLU D O 1
ATOM 1265 N N . LEU A 1 165 ? 23.244 44.032 -5.522 1.00 22.09 165 LEU D N 1
ATOM 1266 C CA . LEU A 1 165 ? 22.573 44.526 -4.318 1.00 23.00 165 LEU D CA 1
ATOM 1267 C C . LEU A 1 165 ? 21.102 44.651 -4.577 1.00 24.85 165 LEU D C 1
ATOM 1268 O O . LEU A 1 165 ? 20.720 45.017 -5.664 1.00 24.62 165 LEU D O 1
ATOM 1273 N N . PRO A 1 166 ? 20.267 44.306 -3.573 1.00 25.67 166 PRO D N 1
ATOM 1274 C CA . PRO A 1 166 ? 18.869 44.613 -3.701 1.00 26.76 166 PRO D CA 1
ATOM 1275 C C . PRO A 1 166 ? 18.620 46.101 -3.915 1.00 27.14 166 PRO D C 1
ATOM 1276 O O . PRO A 1 166 ? 19.149 46.987 -3.215 1.00 22.52 166 PRO D O 1
ATOM 1280 N N . SER A 1 167 ? 17.814 46.368 -4.898 1.00 27.20 167 SER D N 1
ATOM 1281 C CA . SER A 1 167 ? 17.408 47.733 -5.203 1.00 28.92 167 SER D CA 1
ATOM 1282 C C . SER A 1 167 ? 16.887 48.565 -4.047 1.00 25.19 167 SER D C 1
ATOM 1283 O O . SER A 1 167 ? 17.123 49.792 -3.938 1.00 24.09 167 SER D O 1
ATOM 1286 N N . GLY A 1 168 ? 16.131 47.897 -3.169 1.00 25.93 168 GLY D N 1
ATOM 1287 C CA . GLY A 1 168 ? 15.553 48.543 -1.990 1.00 25.57 168 GLY D CA 1
ATOM 1288 C C . GLY A 1 168 ? 16.346 48.323 -0.664 1.00 25.33 168 GLY D C 1
ATOM 1289 O O . GLY A 1 168 ? 15.853 48.574 0.423 1.00 24.78 168 GLY D O 1
ATOM 1290 N N . LEU A 1 169 ? 17.593 47.913 -0.748 1.00 23.12 169 LEU D N 1
ATOM 1291 C CA . LEU A 1 169 ? 18.325 47.549 0.440 1.00 21.65 169 LEU D CA 1
ATOM 1292 C C . LEU A 1 169 ? 18.300 48.657 1.490 1.00 20.11 169 LEU D C 1
ATOM 1293 O O . LEU A 1 169 ? 18.090 48.361 2.660 1.00 23.01 169 LEU D O 1
ATOM 1298 N N . LEU A 1 170 ? 18.552 49.891 1.086 1.00 20.84 170 LEU D N 1
ATOM 1299 C CA . LEU A 1 170 ? 18.661 51.029 2.002 1.00 22.12 170 LEU D CA 1
ATOM 1300 C C . LEU A 1 170 ? 17.395 51.852 2.183 1.00 26.90 170 LEU D C 1
ATOM 1301 O O . LEU A 1 170 ? 17.412 52.900 2.890 1.00 26.93 170 LEU D O 1
ATOM 1306 N N . ASP A 1 171 ? 16.308 51.430 1.533 1.00 28.92 171 ASP D N 1
ATOM 1307 C CA . ASP A 1 171 ? 15.070 52.205 1.552 1.00 30.19 171 ASP D CA 1
ATOM 1308 C C . ASP A 1 171 ? 14.658 52.581 2.957 1.00 28.77 171 ASP D C 1
ATOM 1309 O O . ASP A 1 171 ? 14.537 51.750 3.855 1.00 30.10 171 ASP D O 1
ATOM 1314 N N . GLY A 1 172 ? 14.572 53.874 3.160 1.00 27.67 172 GLY D N 1
ATOM 1315 C CA . GLY A 1 172 ? 14.061 54.403 4.414 1.00 26.76 172 GLY D CA 1
ATOM 1316 C C . GLY A 1 172 ? 15.023 54.467 5.552 1.00 26.89 172 GLY D C 1
ATOM 1317 O O . GLY A 1 172 ? 14.592 54.716 6.676 1.00 27.20 172 GLY D O 1
ATOM 1318 N N . LEU A 1 173 ? 16.331 54.298 5.301 1.00 24.20 173 LEU D N 1
ATOM 1319 C CA . LEU A 1 173 ? 17.274 54.232 6.403 1.00 22.69 173 LEU D CA 1
ATOM 1320 C C . LEU A 1 173 ? 17.823 55.598 6.582 1.00 24.06 173 LEU D C 1
ATOM 1321 O O . LEU A 1 173 ? 18.958 55.894 6.169 1.00 22.99 173 LEU D O 1
ATOM 1326 N N . GLU A 1 174 ? 17.018 56.468 7.182 1.00 25.61 174 GLU D N 1
ATOM 1327 C CA . GLU A 1 174 ? 17.363 57.927 7.198 1.00 26.22 174 GLU D CA 1
ATOM 1328 C C . GLU A 1 174 ? 18.492 58.257 8.163 1.00 24.60 174 GLU D C 1
ATOM 1329 O O . GLU A 1 174 ? 19.186 59.335 8.070 1.00 23.39 174 GLU D O 1
ATOM 1335 N N . ASP A 1 175 ? 18.697 57.380 9.152 1.00 22.77 175 ASP D N 1
ATOM 1336 C CA . ASP A 1 175 ? 19.815 57.558 10.092 1.00 25.07 175 ASP D CA 1
ATOM 1337 C C . ASP A 1 175 ? 21.157 56.899 9.682 1.00 25.37 175 ASP D C 1
ATOM 1338 O O . ASP A 1 175 ? 22.130 56.988 10.428 1.00 23.25 175 ASP D O 1
ATOM 1343 N N . LEU A 1 176 ? 21.200 56.245 8.518 1.00 21.80 176 LEU D N 1
ATOM 1344 C CA . LEU A 1 176 ? 22.375 55.591 8.063 1.00 21.95 176 LEU D CA 1
ATOM 1345 C C . LEU A 1 176 ? 23.393 56.631 7.651 1.00 22.32 176 LEU D C 1
ATOM 1346 O O . LEU A 1 176 ? 23.083 57.538 6.866 1.00 24.40 176 LEU D O 1
ATOM 1351 N N . ASP A 1 177 ? 24.570 56.532 8.254 1.00 22.25 177 ASP D N 1
ATOM 1352 C CA . ASP A 1 177 ? 25.610 57.518 8.031 1.00 23.24 177 ASP D CA 1
ATOM 1353 C C . ASP A 1 177 ? 26.880 56.907 7.419 1.00 22.94 177 ASP D C 1
ATOM 1354 O O . ASP A 1 177 ? 27.618 57.582 6.714 1.00 21.65 177 ASP D O 1
ATOM 1359 N N . THR A 1 178 ? 27.119 55.629 7.689 1.00 20.70 178 THR D N 1
ATOM 1360 C CA . THR A 1 178 ? 28.275 54.929 7.217 1.00 21.10 178 THR D CA 1
ATOM 1361 C C . THR A 1 178 ? 27.919 53.599 6.515 1.00 21.87 178 THR D C 1
ATOM 1362 O O . THR A 1 178 ? 27.191 52.795 7.088 1.00 20.64 178 THR D O 1
ATOM 1366 N N . LEU A 1 179 ? 28.471 53.390 5.309 1.00 19.65 179 LEU D N 1
ATOM 1367 C CA . LEU A 1 179 ? 28.193 52.228 4.486 1.00 20.60 179 LEU D CA 1
ATOM 1368 C C . LEU A 1 179 ? 29.428 51.699 3.849 1.00 20.27 179 LEU D C 1
ATOM 1369 O O . LEU A 1 179 ? 30.042 52.400 3.024 1.00 21.28 179 LEU D O 1
ATOM 1374 N N . TYR A 1 180 ? 29.815 50.478 4.201 1.00 20.30 180 TYR D N 1
ATOM 1375 C CA . TYR A 1 180 ? 31.015 49.867 3.640 1.00 24.15 180 TYR D CA 1
ATOM 1376 C C . TYR A 1 180 ? 30.680 48.714 2.698 1.00 24.90 180 TYR D C 1
ATOM 1377 O O . TYR A 1 180 ? 30.148 47.688 3.122 1.00 20.65 180 TYR D O 1
ATOM 1386 N N . LEU A 1 181 ? 30.995 48.891 1.419 1.00 21.47 181 LEU D N 1
ATOM 1387 C CA . LEU A 1 181 ? 30.736 47.861 0.412 1.00 20.63 181 LEU D CA 1
ATOM 1388 C C . LEU A 1 181 ? 32.002 47.479 -0.384 1.00 20.94 181 LEU D C 1
ATOM 1389 O O . LEU A 1 181 ? 31.959 46.754 -1.415 1.00 24.13 181 LEU D O 1
ATOM 1394 N N . GLN A 1 182 ? 33.146 47.954 0.087 1.00 22.95 182 GLN D N 1
ATOM 1395 C CA . GLN A 1 182 ? 34.405 47.672 -0.596 1.00 23.76 182 GLN D CA 1
ATOM 1396 C C . GLN A 1 182 ? 34.692 46.171 -0.558 1.00 23.02 182 GLN D C 1
ATOM 1397 O O . GLN A 1 182 ? 34.277 45.508 0.385 1.00 21.51 182 GLN D O 1
ATOM 1403 N N . ARG A 1 183 ? 35.473 45.677 -1.511 1.00 22.31 183 ARG D N 1
ATOM 1404 C CA . ARG A 1 183 ? 35.880 44.273 -1.527 1.00 23.74 183 ARG D CA 1
ATOM 1405 C C . ARG A 1 183 ? 34.769 43.258 -1.764 1.00 24.96 183 ARG D C 1
ATOM 1406 O O . ARG A 1 183 ? 34.637 42.284 -1.024 1.00 24.77 183 ARG D O 1
ATOM 1414 N N . ASN A 1 184 ? 33.974 43.491 -2.799 1.00 25.64 184 ASN D N 1
ATOM 1415 C CA . ASN A 1 184 ? 32.895 42.561 -3.166 1.00 26.08 184 ASN D CA 1
ATOM 1416 C C . ASN A 1 184 ? 33.042 42.242 -4.648 1.00 27.62 184 ASN D C 1
ATOM 1417 O O . ASN A 1 184 ? 34.080 42.567 -5.211 1.00 25.95 184 ASN D O 1
ATOM 1422 N N . TRP A 1 185 ? 32.038 41.642 -5.266 1.00 26.59 185 TRP D N 1
ATOM 1423 C CA . TRP A 1 185 ? 32.108 41.309 -6.698 1.00 29.52 185 TRP D CA 1
ATOM 1424 C C . TRP A 1 185 ? 31.062 42.144 -7.443 1.00 27.52 185 TRP D C 1
ATOM 1425 O O . TRP A 1 185 ? 30.422 41.678 -8.351 1.00 23.28 185 TRP D O 1
ATOM 1436 N N . LEU A 1 186 ? 30.898 43.405 -7.055 1.00 27.22 186 LEU D N 1
ATOM 1437 C CA . LEU A 1 186 ? 29.808 44.198 -7.561 1.00 24.30 186 LEU D CA 1
ATOM 1438 C C . LEU A 1 186 ? 30.197 44.750 -8.903 1.00 25.59 186 LEU D C 1
ATOM 1439 O O . LEU A 1 186 ? 31.323 45.115 -9.075 1.00 24.22 186 LEU D O 1
ATOM 1444 N N . ARG A 1 187 ? 29.246 44.818 -9.820 1.00 23.98 187 ARG D N 1
ATOM 1445 C CA . ARG A 1 187 ? 29.485 45.353 -11.150 1.00 29.98 187 ARG D CA 1
ATOM 1446 C C . ARG A 1 187 ? 28.633 46.569 -11.469 1.00 26.23 187 ARG D C 1
ATOM 1447 O O . ARG A 1 187 ? 28.962 47.280 -12.394 1.00 25.71 187 ARG D O 1
ATOM 1455 N N . THR A 1 188 ? 27.529 46.798 -10.750 1.00 23.10 188 THR D N 1
ATOM 1456 C CA . THR A 1 188 ? 26.722 47.951 -10.994 1.00 25.20 188 THR D CA 1
ATOM 1457 C C . THR A 1 188 ? 25.903 48.247 -9.721 1.00 24.58 188 THR D C 1
ATOM 1458 O O . THR A 1 188 ? 25.932 47.469 -8.779 1.00 25.83 188 THR D O 1
ATOM 1462 N N . ILE A 1 189 ? 25.217 49.387 -9.719 1.00 26.39 189 ILE D N 1
ATOM 1463 C CA . ILE A 1 189 ? 24.372 49.837 -8.652 1.00 24.46 189 ILE D CA 1
ATOM 1464 C C . ILE A 1 189 ? 22.997 50.037 -9.284 1.00 24.73 189 ILE D C 1
ATOM 1465 O O . ILE A 1 189 ? 22.870 50.685 -10.308 1.00 26.39 189 ILE D O 1
ATOM 1470 N N . PRO A 1 190 ? 21.949 49.512 -8.663 1.00 25.06 190 PRO D N 1
ATOM 1471 C CA . PRO A 1 190 ? 20.687 49.589 -9.381 1.00 27.65 190 PRO D CA 1
ATOM 1472 C C . PRO A 1 190 ? 20.146 50.961 -9.264 1.00 27.39 190 PRO D C 1
ATOM 1473 O O . PRO A 1 190 ? 20.382 51.638 -8.242 1.00 25.82 190 PRO D O 1
ATOM 1477 N N . LYS A 1 191 ? 19.398 51.357 -10.294 1.00 28.52 191 LYS D N 1
ATOM 1478 C CA . LYS A 1 191 ? 18.789 52.674 -10.333 1.00 30.79 191 LYS D CA 1
ATOM 1479 C C . LYS A 1 191 ? 18.014 52.922 -9.045 1.00 29.31 191 LYS D C 1
ATOM 1480 O O . LYS A 1 191 ? 17.338 52.056 -8.571 1.00 28.11 191 LYS D O 1
ATOM 1486 N N . GLY A 1 192 ? 18.134 54.116 -8.498 1.00 28.21 192 GLY D N 1
ATOM 1487 C CA . GLY A 1 192 ? 17.475 54.441 -7.219 1.00 30.43 192 GLY D CA 1
ATOM 1488 C C . GLY A 1 192 ? 18.054 53.888 -5.918 1.00 27.73 192 GLY D C 1
ATOM 1489 O O . GLY A 1 192 ? 17.510 54.094 -4.814 1.00 27.87 192 GLY D O 1
ATOM 1490 N N . PHE A 1 193 ? 19.192 53.224 -5.990 1.00 26.23 193 PHE D N 1
ATOM 1491 C CA . PHE A 1 193 ? 19.680 52.517 -4.813 1.00 23.91 193 PHE D CA 1
ATOM 1492 C C . PHE A 1 193 ? 19.843 53.441 -3.565 1.00 27.28 193 PHE D C 1
ATOM 1493 O O . PHE A 1 193 ? 19.471 53.044 -2.411 1.00 26.15 193 PHE D O 1
ATOM 1501 N N . PHE A 1 194 ? 20.411 54.641 -3.787 1.00 24.21 194 PHE D N 1
ATOM 1502 C CA . PHE A 1 194 ? 20.699 55.556 -2.670 1.00 25.50 194 PHE D CA 1
ATOM 1503 C C . PHE A 1 194 ? 19.510 56.476 -2.313 1.00 27.59 194 PHE D C 1
ATOM 1504 O O . PHE A 1 194 ? 19.547 57.158 -1.274 1.00 26.75 194 PHE D O 1
ATOM 1512 N N . GLY A 1 195 ? 18.453 56.463 -3.129 1.00 27.36 195 GLY D N 1
ATOM 1513 C CA . GLY A 1 195 ? 17.305 57.333 -2.924 1.00 27.22 195 GLY D CA 1
ATOM 1514 C C . GLY A 1 195 ? 17.745 58.813 -2.722 1.00 28.84 195 GLY D C 1
ATOM 1515 O O . GLY A 1 195 ? 18.678 59.297 -3.403 1.00 24.40 195 GLY D O 1
ATOM 1516 N N . THR A 1 196 ? 17.093 59.499 -1.760 1.00 29.32 196 THR D N 1
ATOM 1517 C CA . THR A 1 196 ? 17.517 60.814 -1.305 1.00 29.88 196 THR D CA 1
ATOM 1518 C C . THR A 1 196 ? 18.229 60.731 0.029 1.00 28.83 196 THR D C 1
ATOM 1519 O O . THR A 1 196 ? 18.312 61.711 0.736 1.00 27.51 196 THR D O 1
ATOM 1523 N N . LEU A 1 197 ? 18.779 59.570 0.358 1.00 27.75 197 LEU D N 1
ATOM 1524 C CA . LEU A 1 197 ? 19.579 59.425 1.556 1.00 24.83 197 LEU D CA 1
ATOM 1525 C C . LEU A 1 197 ? 20.880 60.179 1.451 1.00 23.85 197 LEU D C 1
ATOM 1526 O O . LEU A 1 197 ? 21.484 60.294 0.413 1.00 21.57 197 LEU D O 1
ATOM 1531 N N . LEU A 1 198 ? 21.267 60.746 2.564 1.00 22.57 198 LEU D N 1
ATOM 1532 C CA . LEU A 1 198 ? 22.508 61.386 2.683 1.00 25.40 198 LEU D CA 1
ATOM 1533 C C . LEU A 1 198 ? 23.347 60.541 3.597 1.00 23.93 198 LEU D C 1
ATOM 1534 O O . LEU A 1 198 ? 22.978 60.339 4.762 1.00 23.07 198 LEU D O 1
ATOM 1539 N N . LEU A 1 199 ? 24.463 60.055 3.037 1.00 26.67 199 LEU D N 1
ATOM 1540 C CA . LEU A 1 199 ? 25.359 59.110 3.648 1.00 25.92 199 LEU D CA 1
ATOM 1541 C C . LEU A 1 199 ? 26.692 59.761 3.611 1.00 25.36 199 LEU D C 1
ATOM 1542 O O . LEU A 1 199 ? 27.390 59.722 2.592 1.00 26.73 199 LEU D O 1
ATOM 1547 N N . PRO A 1 200 ? 27.120 60.322 4.744 1.00 24.41 200 PRO D N 1
ATOM 1548 C CA . PRO A 1 200 ? 28.449 61.000 4.678 1.00 24.67 200 PRO D CA 1
ATOM 1549 C C . PRO A 1 200 ? 29.677 60.105 4.487 1.00 23.89 200 PRO D C 1
ATOM 1550 O O . PRO A 1 200 ? 30.738 60.612 4.120 1.00 21.70 200 PRO D O 1
ATOM 1554 N N . PHE A 1 201 ? 29.611 58.793 4.748 1.00 22.22 201 PHE D N 1
ATOM 1555 C CA . PHE A 1 201 ? 30.829 57.959 4.638 1.00 22.74 201 PHE D CA 1
ATOM 1556 C C . PHE A 1 201 ? 30.482 56.669 3.904 1.00 23.60 201 PHE D C 1
ATOM 1557 O O . PHE A 1 201 ? 29.850 55.776 4.460 1.00 23.65 201 PHE D O 1
ATOM 1565 N N . VAL A 1 202 ? 30.924 56.568 2.659 1.00 20.82 202 VAL D N 1
ATOM 1566 C CA . VAL A 1 202 ? 30.533 55.467 1.787 1.00 21.29 202 VAL D CA 1
ATOM 1567 C C . VAL A 1 202 ? 31.825 54.983 1.192 1.00 20.58 202 VAL D C 1
ATOM 1568 O O . VAL A 1 202 ? 32.657 55.794 0.784 1.00 21.01 202 VAL D O 1
ATOM 1572 N N . PHE A 1 203 ? 32.003 53.681 1.181 1.00 20.85 203 PHE D N 1
ATOM 1573 C CA . PHE A 1 203 ? 33.219 53.031 0.656 1.00 20.64 203 PHE D CA 1
ATOM 1574 C C . PHE A 1 203 ? 32.766 52.007 -0.376 1.00 20.72 203 PHE D C 1
ATOM 1575 O O . PHE A 1 203 ? 32.044 51.039 -0.064 1.00 19.67 203 PHE D O 1
ATOM 1583 N N . LEU A 1 204 ? 33.216 52.200 -1.594 1.00 20.65 204 LEU D N 1
ATOM 1584 C CA . LEU A 1 204 ? 32.764 51.431 -2.761 1.00 22.90 204 LEU D CA 1
ATOM 1585 C C . LEU A 1 204 ? 33.908 50.854 -3.623 1.00 24.35 204 LEU D C 1
ATOM 1586 O O . LEU A 1 204 ? 33.638 50.302 -4.669 1.00 25.28 204 LEU D O 1
ATOM 1591 N N . HIS A 1 205 ? 35.157 50.978 -3.186 1.00 24.49 205 HIS D N 1
ATOM 1592 C CA . HIS A 1 205 ? 36.333 50.587 -3.958 1.00 24.46 205 HIS D CA 1
ATOM 1593 C C . HIS A 1 205 ? 36.538 49.092 -3.925 1.00 24.69 205 HIS D C 1
ATOM 1594 O O . HIS A 1 205 ? 35.831 48.381 -3.252 1.00 26.07 205 HIS D O 1
ATOM 1601 N N . ALA A 1 206 ? 37.488 48.623 -4.725 1.00 24.69 206 ALA D N 1
ATOM 1602 C CA . ALA A 1 206 ? 37.816 47.207 -4.858 1.00 25.37 206 ALA D CA 1
ATOM 1603 C C . ALA A 1 206 ? 36.579 46.361 -5.206 1.00 26.68 206 ALA D C 1
ATOM 1604 O O . ALA A 1 206 ? 36.261 45.383 -4.545 1.00 26.73 206 ALA D O 1
ATOM 1606 N N . ASN A 1 207 ? 35.869 46.791 -6.210 1.00 23.64 207 ASN D N 1
ATOM 1607 C CA . ASN A 1 207 ? 34.762 45.979 -6.760 1.00 26.27 207 ASN D CA 1
ATOM 1608 C C . ASN A 1 207 ? 35.150 45.678 -8.215 1.00 30.79 207 ASN D C 1
ATOM 1609 O O . ASN A 1 207 ? 36.329 45.551 -8.473 1.00 36.28 207 ASN D O 1
ATOM 1614 N N . SER A 1 208 ? 34.239 45.439 -9.138 1.00 34.72 208 SER D N 1
ATOM 1615 C CA . SER A 1 208 ? 34.632 45.314 -10.547 1.00 35.65 208 SER D CA 1
ATOM 1616 C C . SER A 1 208 ? 33.542 45.963 -11.310 1.00 31.53 208 SER D C 1
ATOM 1617 O O . SER A 1 208 ? 32.835 45.349 -12.111 1.00 27.62 208 SER D O 1
ATOM 1620 N N . TRP A 1 209 ? 33.425 47.263 -11.063 1.00 25.66 209 TRP D N 1
ATOM 1621 C CA . TRP A 1 209 ? 32.353 48.043 -11.665 1.00 25.40 209 TRP D CA 1
ATOM 1622 C C . TRP A 1 209 ? 32.454 47.914 -13.206 1.00 26.29 209 TRP D C 1
ATOM 1623 O O . TRP A 1 209 ? 33.533 48.076 -13.770 1.00 26.40 209 TRP D O 1
ATOM 1634 N N . TYR A 1 210 ? 31.343 47.639 -13.861 1.00 24.23 210 TYR D N 1
ATOM 1635 C CA . TYR A 1 210 ? 31.290 47.614 -15.303 1.00 26.27 210 TYR D CA 1
ATOM 1636 C C . TYR A 1 210 ? 30.691 48.932 -15.853 1.00 24.80 210 TYR D C 1
ATOM 1637 O O . TYR A 1 210 ? 29.516 49.285 -15.601 1.00 24.07 210 TYR D O 1
ATOM 1646 N N . CYS A 1 211 ? 31.521 49.705 -16.546 1.00 24.56 211 CYS D N 1
ATOM 1647 C CA . CYS A 1 211 ? 31.091 51.004 -17.017 1.00 27.76 211 CYS D CA 1
ATOM 1648 C C . CYS A 1 211 ? 30.459 50.858 -18.396 1.00 29.16 211 CYS D C 1
ATOM 1649 O O . CYS A 1 211 ? 31.121 50.472 -19.329 1.00 27.61 211 CYS D O 1
ATOM 1652 N N . ASP A 1 212 ? 29.157 51.088 -18.426 1.00 30.42 212 ASP D N 1
ATOM 1653 C CA . ASP A 1 212 ? 28.320 51.067 -19.594 1.00 31.36 212 ASP D CA 1
ATOM 1654 C C . ASP A 1 212 ? 27.115 51.915 -19.268 1.00 33.79 212 ASP D C 1
ATOM 1655 O O . ASP A 1 212 ? 27.136 52.635 -18.269 1.00 29.68 212 ASP D O 1
ATOM 1660 N N . CYS A 1 213 ? 26.036 51.827 -20.057 1.00 36.86 213 CYS D N 1
ATOM 1661 C CA . CYS A 1 213 ? 24.919 52.768 -19.891 1.00 37.46 213 CYS D CA 1
ATOM 1662 C C . CYS A 1 213 ? 24.169 52.534 -18.610 1.00 36.30 213 CYS D C 1
ATOM 1663 O O . CYS A 1 213 ? 23.553 53.464 -18.120 1.00 36.55 213 CYS D O 1
ATOM 1666 N N . GLU A 1 214 ? 24.279 51.332 -18.033 1.00 34.61 214 GLU D N 1
ATOM 1667 C CA . GLU A 1 214 ? 23.660 51.031 -16.749 1.00 35.69 214 GLU D CA 1
ATOM 1668 C C . GLU A 1 214 ? 24.468 51.530 -15.517 1.00 32.32 214 GLU D C 1
ATOM 1669 O O . GLU A 1 214 ? 24.040 51.343 -14.425 1.00 33.23 214 GLU D O 1
ATOM 1675 N N . ILE A 1 215 ? 25.652 52.082 -15.697 1.00 29.29 215 ILE D N 1
ATOM 1676 C CA . ILE A 1 215 ? 26.424 52.633 -14.604 1.00 27.46 215 ILE D CA 1
ATOM 1677 C C . ILE A 1 215 ? 26.140 54.147 -14.408 1.00 31.93 215 ILE D C 1
ATOM 1678 O O . ILE A 1 215 ? 26.716 54.803 -13.516 1.00 29.22 215 ILE D O 1
ATOM 1683 N N . LEU A 1 216 ? 25.255 54.700 -15.239 1.00 31.21 216 LEU D N 1
ATOM 1684 C CA . LEU A 1 216 ? 25.073 56.125 -15.263 1.00 33.79 216 LEU D CA 1
ATOM 1685 C C . LEU A 1 216 ? 24.329 56.636 -14.031 1.00 27.97 216 LEU D C 1
ATOM 1686 O O . LEU A 1 216 ? 24.675 57.704 -13.560 1.00 26.75 216 LEU D O 1
ATOM 1691 N N . TYR A 1 217 ? 23.352 55.896 -13.509 1.00 29.90 217 TYR D N 1
ATOM 1692 C CA . TYR A 1 217 ? 22.753 56.285 -12.209 1.00 28.60 217 TYR D CA 1
ATOM 1693 C C . TYR A 1 217 ? 23.875 56.494 -11.151 1.00 28.04 217 TYR D C 1
ATOM 1694 O O . TYR A 1 217 ? 23.962 57.507 -10.499 1.00 28.38 217 TYR D O 1
ATOM 1703 N N . PHE A 1 218 ? 24.795 55.560 -11.095 1.00 25.92 218 PHE D N 1
ATOM 1704 C CA . PHE A 1 218 ? 25.869 55.563 -10.140 1.00 26.88 218 PHE D CA 1
ATOM 1705 C C . PHE A 1 218 ? 26.858 56.658 -10.422 1.00 28.68 218 PHE D C 1
ATOM 1706 O O . PHE A 1 218 ? 27.340 57.267 -9.477 1.00 25.86 218 PHE D O 1
ATOM 1714 N N . ARG A 1 219 ? 27.211 56.884 -11.684 1.00 25.74 219 ARG D N 1
ATOM 1715 C CA . ARG A 1 219 ? 28.141 57.952 -11.988 1.00 27.97 219 ARG D CA 1
ATOM 1716 C C . ARG A 1 219 ? 27.624 59.295 -11.471 1.00 26.47 219 ARG D C 1
ATOM 1717 O O . ARG A 1 219 ? 28.383 60.032 -10.887 1.00 30.59 219 ARG D O 1
ATOM 1725 N N . HIS A 1 220 ? 26.382 59.606 -11.765 1.00 29.52 220 HIS D N 1
ATOM 1726 C CA . HIS A 1 220 ? 25.731 60.811 -11.257 1.00 33.11 220 HIS D CA 1
ATOM 1727 C C . HIS A 1 220 ? 25.768 60.939 -9.715 1.00 31.09 220 HIS D C 1
ATOM 1728 O O . HIS A 1 220 ? 26.256 61.930 -9.158 1.00 32.19 220 HIS D O 1
ATOM 1735 N N . TRP A 1 221 ? 25.301 59.889 -9.037 1.00 31.15 221 TRP D N 1
ATOM 1736 C CA . TRP A 1 221 ? 25.411 59.811 -7.582 1.00 27.58 221 TRP D CA 1
ATOM 1737 C C . TRP A 1 221 ? 26.859 60.092 -7.125 1.00 27.49 221 TRP D C 1
ATOM 1738 O O . TRP A 1 221 ? 27.091 60.849 -6.187 1.00 29.53 221 TRP D O 1
ATOM 1749 N N . LEU A 1 222 ? 27.831 59.465 -7.788 1.00 27.61 222 LEU D N 1
ATOM 1750 C CA . LEU A 1 222 ? 29.245 59.638 -7.414 1.00 30.06 222 LEU D CA 1
ATOM 1751 C C . LEU A 1 222 ? 29.675 61.094 -7.544 1.00 30.37 222 LEU D C 1
ATOM 1752 O O . LEU A 1 222 ? 30.256 61.631 -6.607 1.00 30.09 222 LEU D O 1
ATOM 1757 N N . GLN A 1 223 ? 29.354 61.702 -8.692 1.00 30.58 223 GLN D N 1
ATOM 1758 C CA . GLN A 1 223 ? 29.616 63.151 -8.913 1.00 35.76 223 GLN D CA 1
ATOM 1759 C C . GLN A 1 223 ? 28.993 63.993 -7.801 1.00 34.01 223 GLN D C 1
ATOM 1760 O O . GLN A 1 223 ? 29.635 64.814 -7.223 1.00 34.64 223 GLN D O 1
ATOM 1766 N N . GLU A 1 224 ? 27.718 63.752 -7.543 1.00 34.93 224 GLU D N 1
ATOM 1767 C CA . GLU A 1 224 ? 27.002 64.459 -6.539 1.00 32.77 224 GLU D CA 1
ATOM 1768 C C . GLU A 1 224 ? 27.490 64.156 -5.132 1.00 34.29 224 GLU D C 1
ATOM 1769 O O . GLU A 1 224 ? 27.205 64.945 -4.260 1.00 37.09 224 GLU D O 1
ATOM 1775 N N . ASN A 1 225 ? 28.193 63.039 -4.895 1.00 32.20 225 ASN D N 1
ATOM 1776 C CA . ASN A 1 225 ? 28.621 62.675 -3.532 1.00 27.93 225 ASN D CA 1
ATOM 1777 C C . ASN A 1 225 ? 30.096 62.467 -3.456 1.00 29.51 225 ASN D C 1
ATOM 1778 O O . ASN A 1 225 ? 30.560 61.736 -2.557 1.00 32.33 225 ASN D O 1
ATOM 1783 N N . ALA A 1 226 ? 30.879 63.187 -4.273 1.00 28.37 226 ALA D N 1
ATOM 1784 C CA . ALA A 1 226 ? 32.344 63.049 -4.235 1.00 28.62 226 ALA D CA 1
ATOM 1785 C C . ALA A 1 226 ? 32.907 63.303 -2.874 1.00 27.99 226 ALA D C 1
ATOM 1786 O O . ALA A 1 226 ? 33.965 62.739 -2.501 1.00 27.91 226 ALA D O 1
ATOM 1788 N N . ASN A 1 227 ? 32.232 64.207 -2.158 1.00 31.55 227 ASN D N 1
ATOM 1789 C CA . ASN A 1 227 ? 32.638 64.586 -0.780 1.00 34.18 227 ASN D CA 1
ATOM 1790 C C . ASN A 1 227 ? 32.381 63.479 0.290 1.00 36.03 227 ASN D C 1
ATOM 1791 O O . ASN A 1 227 ? 32.899 63.592 1.425 1.00 33.11 227 ASN D O 1
ATOM 1796 N N . ASN A 1 228 ? 31.616 62.438 -0.087 1.00 29.21 228 ASN D N 1
ATOM 1797 C CA . ASN A 1 228 ? 31.151 61.358 0.840 1.00 27.59 228 ASN D CA 1
ATOM 1798 C C . ASN A 1 228 ? 31.709 59.953 0.506 1.00 27.95 228 ASN D C 1
ATOM 1799 O O . ASN A 1 228 ? 31.293 59.003 1.143 1.00 26.40 228 ASN D O 1
ATOM 1804 N N . VAL A 1 229 ? 32.635 59.819 -0.480 1.00 24.29 229 VAL D N 1
ATOM 1805 C CA . VAL A 1 229 ? 33.211 58.525 -0.876 1.00 22.85 229 VAL D CA 1
ATOM 1806 C C . VAL A 1 229 ? 34.643 58.441 -0.449 1.00 23.71 229 VAL D C 1
ATOM 1807 O O . VAL A 1 229 ? 35.388 59.313 -0.745 1.00 25.41 229 VAL D O 1
ATOM 1811 N N . TYR A 1 230 ? 35.032 57.367 0.224 1.00 24.63 230 TYR D N 1
ATOM 1812 C CA . TYR A 1 230 ? 36.286 57.269 0.924 1.00 26.06 230 TYR D CA 1
ATOM 1813 C C . TYR A 1 230 ? 36.959 55.962 0.591 1.00 29.63 230 TYR D C 1
ATOM 1814 O O . TYR A 1 230 ? 36.294 54.977 0.263 1.00 28.08 230 TYR D O 1
ATOM 1823 N N . LEU A 1 231 ? 38.273 55.961 0.810 1.00 29.17 231 LEU D N 1
ATOM 1824 C CA . LEU A 1 231 ? 39.112 54.808 0.699 1.00 32.89 231 LEU D CA 1
ATOM 1825 C C . LEU A 1 231 ? 39.399 54.264 2.055 1.00 32.45 231 LEU D C 1
ATOM 1826 O O . LEU A 1 231 ? 39.902 54.973 2.928 1.00 37.20 231 LEU D O 1
ATOM 1831 N N . TRP A 1 232 ? 39.132 52.995 2.271 1.00 30.98 232 TRP D N 1
ATOM 1832 C CA . TRP A 1 232 ? 39.223 52.486 3.614 1.00 33.36 232 TRP D CA 1
ATOM 1833 C C . TRP A 1 232 ? 40.685 52.429 4.015 1.00 33.89 232 TRP D C 1
ATOM 1834 O O . TRP A 1 232 ? 41.511 52.004 3.238 1.00 32.76 232 TRP D O 1
ATOM 1845 N N . LYS A 1 233 ? 41.020 52.845 5.213 1.00 31.46 233 LYS D N 1
ATOM 1846 C CA . LYS A 1 233 ? 42.427 52.817 5.609 1.00 34.12 233 LYS D CA 1
ATOM 1847 C C . LYS A 1 233 ? 42.522 52.251 6.979 1.00 35.68 233 LYS D C 1
ATOM 1848 O O . LYS A 1 233 ? 41.980 52.823 7.901 1.00 34.62 233 LYS D O 1
ATOM 1854 N N . GLN A 1 234 ? 43.184 51.101 7.065 1.00 35.51 234 GLN D N 1
ATOM 1855 C CA . GLN A 1 234 ? 43.357 50.385 8.282 1.00 41.62 234 GLN D CA 1
ATOM 1856 C C . GLN A 1 234 ? 43.927 51.231 9.405 1.00 43.79 234 GLN D C 1
ATOM 1857 O O . GLN A 1 234 ? 44.943 51.936 9.251 1.00 41.54 234 GLN D O 1
ATOM 1863 N N . GLY A 1 235 ? 43.258 51.132 10.541 1.00 42.39 235 GLY D N 1
ATOM 1864 C CA . GLY A 1 235 ? 43.678 51.826 11.733 1.00 46.17 235 GLY D CA 1
ATOM 1865 C C . GLY A 1 235 ? 43.577 53.324 11.681 1.00 46.58 235 GLY D C 1
ATOM 1866 O O . GLY A 1 235 ? 44.156 53.991 12.519 1.00 53.07 235 GLY D O 1
ATOM 1867 N N . VAL A 1 236 ? 42.841 53.869 10.726 1.00 41.88 236 VAL D N 1
ATOM 1868 C CA . VAL A 1 236 ? 42.679 55.306 10.661 1.00 43.13 236 VAL D CA 1
ATOM 1869 C C . VAL A 1 236 ? 41.202 55.606 10.566 1.00 42.85 236 VAL D C 1
ATOM 1870 O O . VAL A 1 236 ? 40.512 55.064 9.715 1.00 41.36 236 VAL D O 1
AT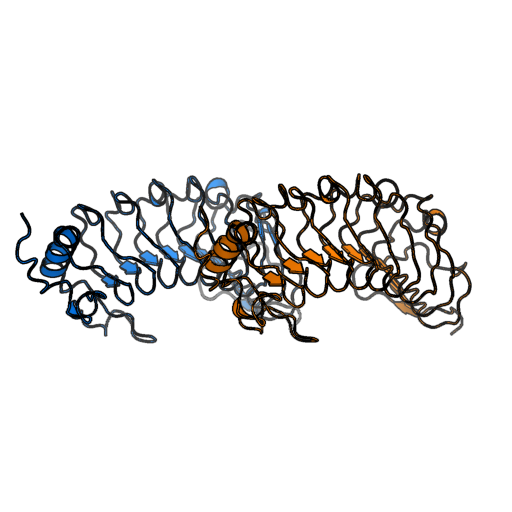OM 1874 N N . ASP A 1 237 ? 40.752 56.517 11.402 1.00 42.50 237 ASP D N 1
ATOM 1875 C CA . ASP A 1 237 ? 39.347 56.855 11.472 1.00 43.36 237 ASP D CA 1
ATOM 1876 C C . ASP A 1 237 ? 39.036 57.680 10.257 1.00 40.14 237 ASP D C 1
ATOM 1877 O O . ASP A 1 237 ? 39.800 58.632 9.929 1.00 41.96 237 ASP D O 1
ATOM 1882 N N . VAL A 1 238 ? 37.919 57.340 9.604 1.00 36.78 238 VAL D N 1
ATOM 1883 C CA . VAL A 1 238 ? 37.492 58.028 8.386 1.00 36.71 238 VAL D CA 1
ATOM 1884 C C . VAL A 1 238 ? 37.482 59.555 8.540 1.00 38.66 238 VAL D C 1
ATOM 1885 O O . VAL A 1 238 ? 37.809 60.265 7.574 1.00 32.83 238 VAL D O 1
ATOM 1889 N N . LYS A 1 239 ? 37.164 60.043 9.747 1.00 39.45 239 LYS D N 1
ATOM 1890 C CA . LYS A 1 239 ? 37.199 61.473 10.037 1.00 44.52 239 LYS D CA 1
ATOM 1891 C C . LYS A 1 239 ? 38.613 62.073 9.826 1.00 38.92 239 LYS D C 1
ATOM 1892 O O . LYS A 1 239 ? 38.724 63.274 9.661 1.00 44.51 239 LYS D O 1
ATOM 1898 N N . ASP A 1 240 ? 39.686 61.283 9.932 1.00 45.38 240 ASP D N 1
ATOM 1899 C CA . ASP A 1 240 ? 41.087 61.782 9.663 1.00 44.05 240 ASP D CA 1
ATOM 1900 C C . ASP A 1 240 ? 41.580 61.459 8.247 1.00 43.62 240 ASP D C 1
ATOM 1901 O O . ASP A 1 240 ? 42.772 61.376 8.023 1.00 49.27 240 ASP D O 1
ATOM 1906 N N . THR A 1 241 ? 40.661 61.243 7.305 1.00 38.16 241 THR D N 1
ATOM 1907 C CA . THR A 1 241 ? 41.002 60.936 5.929 1.00 32.54 241 THR D CA 1
ATOM 1908 C C . THR A 1 241 ? 40.284 61.872 5.057 1.00 33.12 241 THR D C 1
ATOM 1909 O O . THR A 1 241 ? 39.333 62.459 5.465 1.00 37.89 241 THR D O 1
ATOM 1913 N N . THR A 1 242 ? 40.740 61.968 3.812 1.00 36.08 242 THR D N 1
ATOM 1914 C CA . THR A 1 242 ? 40.211 62.872 2.816 1.00 37.67 242 THR D CA 1
ATOM 1915 C C . THR A 1 242 ? 39.356 61.966 1.894 1.00 35.48 242 THR D C 1
ATOM 1916 O O . THR A 1 242 ? 39.753 60.834 1.639 1.00 32.64 242 THR D O 1
ATOM 1920 N N . PRO A 1 243 ? 38.268 62.495 1.355 1.00 31.68 243 PRO D N 1
ATOM 1921 C CA . PRO A 1 243 ? 37.456 61.842 0.353 1.00 34.66 243 PRO D CA 1
ATOM 1922 C C . PRO A 1 243 ? 38.247 61.540 -0.928 1.00 39.83 243 PRO D C 1
ATOM 1923 O O . PRO A 1 243 ? 39.186 62.267 -1.291 1.00 34.81 243 PRO D O 1
ATOM 1927 N N . ASN A 1 244 ? 37.821 60.482 -1.604 1.00 33.87 244 ASN D N 1
ATOM 1928 C CA . ASN A 1 244 ? 38.497 60.010 -2.789 1.00 30.89 244 ASN D CA 1
ATOM 1929 C C . ASN A 1 244 ? 37.519 59.314 -3.715 1.00 26.17 244 ASN D C 1
ATOM 1930 O O . ASN A 1 244 ? 37.447 58.100 -3.761 1.00 24.30 244 ASN D O 1
ATOM 1935 N N . VAL A 1 245 ? 36.772 60.116 -4.416 1.00 25.22 245 VAL D N 1
ATOM 1936 C CA . VAL A 1 245 ? 35.779 59.601 -5.369 1.00 29.96 245 VAL D CA 1
ATOM 1937 C C . VAL A 1 245 ? 36.399 58.764 -6.515 1.00 32.70 245 VAL D C 1
ATOM 1938 O O . VAL A 1 245 ? 35.693 57.961 -7.148 1.00 31.23 245 VAL D O 1
ATOM 1942 N N . ALA A 1 246 ? 37.694 58.974 -6.761 1.00 30.08 246 ALA D N 1
ATOM 1943 C CA . ALA A 1 246 ? 38.442 58.356 -7.850 1.00 32.87 246 ALA D CA 1
ATOM 1944 C C . ALA A 1 246 ? 38.793 56.938 -7.488 1.00 29.07 246 ALA D C 1
ATOM 1945 O O . ALA A 1 246 ? 39.265 56.208 -8.350 1.00 27.98 246 ALA D O 1
ATOM 1947 N N . SER A 1 247 ? 38.627 56.567 -6.211 1.00 23.84 247 SER D N 1
ATOM 1948 C CA . SER A 1 247 ? 38.822 55.201 -5.754 1.00 23.05 247 SER D CA 1
ATOM 1949 C C . SER A 1 247 ? 37.811 54.232 -6.395 1.00 23.17 247 SER D C 1
ATOM 1950 O O . SER A 1 247 ? 38.083 53.020 -6.417 1.00 26.99 247 SER D O 1
ATOM 1953 N N . VAL A 1 248 ? 36.708 54.757 -6.920 1.00 21.25 248 VAL D N 1
ATOM 1954 C CA . VAL A 1 248 ? 35.742 53.948 -7.619 1.00 23.55 248 VAL D CA 1
ATOM 1955 C C . VAL A 1 248 ? 35.980 53.834 -9.135 1.00 24.09 248 VAL D C 1
ATOM 1956 O O . VAL A 1 248 ? 35.723 54.777 -9.881 1.00 27.75 248 VAL D O 1
ATOM 1960 N N . ARG A 1 249 ? 36.366 52.648 -9.586 1.00 26.64 249 ARG D N 1
ATOM 1961 C CA . ARG A 1 249 ? 36.955 52.492 -10.921 1.00 27.48 249 ARG D CA 1
ATOM 1962 C C . ARG A 1 249 ? 36.271 51.454 -11.818 1.00 30.00 249 ARG D C 1
ATOM 1963 O O . ARG A 1 249 ? 35.830 50.358 -11.360 1.00 27.03 249 ARG D O 1
ATOM 1971 N N . CYS A 1 250 ? 36.241 51.802 -13.105 1.00 27.75 250 CYS D N 1
ATOM 1972 C CA . CYS A 1 250 ? 35.699 50.930 -14.143 1.00 29.74 250 CYS D CA 1
ATOM 1973 C C . CYS A 1 250 ? 36.670 49.799 -14.459 1.00 32.36 250 CYS D C 1
ATOM 1974 O O . CYS A 1 250 ? 37.694 50.030 -15.139 1.00 33.72 250 CYS D O 1
ATOM 1977 N N . ALA A 1 251 ? 36.362 48.579 -14.022 1.00 29.03 251 ALA D N 1
ATOM 1978 C CA . ALA A 1 251 ? 37.228 47.423 -14.302 1.00 31.24 251 ALA D CA 1
ATOM 1979 C C . ALA A 1 251 ? 37.367 47.074 -15.800 1.00 35.30 251 ALA D C 1
ATOM 1980 O O . ALA A 1 251 ? 38.320 46.400 -16.168 1.00 37.18 251 ALA D O 1
ATOM 1982 N N . ASN A 1 252 ? 36.388 47.448 -16.620 1.00 33.63 252 ASN D N 1
ATOM 1983 C CA . ASN A 1 252 ? 36.395 47.133 -18.057 1.00 34.90 252 ASN D CA 1
ATOM 1984 C C . ASN A 1 252 ? 37.065 48.244 -18.879 1.00 37.97 252 ASN D C 1
ATOM 1985 O O . ASN A 1 252 ? 37.215 48.084 -20.100 1.00 39.65 252 ASN D O 1
ATOM 1990 N N . LEU A 1 253 ? 37.411 49.377 -18.255 1.00 32.91 253 LEU D N 1
ATOM 1991 C CA . LEU A 1 253 ? 38.119 50.453 -18.955 1.00 35.54 253 LEU D CA 1
ATOM 1992 C C . LEU A 1 253 ? 39.466 50.758 -18.310 1.00 36.10 253 LEU D C 1
ATOM 1993 O O . LEU A 1 253 ? 39.838 51.903 -18.107 1.00 37.59 253 LEU D O 1
ATOM 1998 N N . ASP A 1 254 ? 40.203 49.714 -18.027 1.00 35.14 254 ASP D N 1
ATOM 1999 C CA . ASP A 1 254 ? 41.527 49.836 -17.477 1.00 44.07 254 ASP D CA 1
ATOM 2000 C C . ASP A 1 254 ? 41.538 50.666 -16.165 1.00 44.26 254 ASP D C 1
ATOM 2001 O O . ASP A 1 254 ? 42.443 51.479 -15.917 1.00 37.65 254 ASP D O 1
ATOM 2006 N N . ASN A 1 255 ? 40.493 50.493 -15.361 1.00 36.22 255 ASN D N 1
ATOM 2007 C CA . ASN A 1 255 ? 40.377 51.157 -14.059 1.00 39.35 255 ASN D CA 1
ATOM 2008 C C . ASN A 1 255 ? 40.374 52.640 -14.075 1.00 35.32 255 ASN D C 1
ATOM 2009 O O . ASN A 1 255 ? 40.816 53.262 -13.107 1.00 35.58 255 ASN D O 1
ATOM 2014 N N . ALA A 1 256 ? 39.805 53.211 -15.117 1.00 32.26 256 ALA D N 1
ATOM 2015 C CA . ALA A 1 256 ? 39.586 54.619 -15.096 1.00 34.08 256 ALA D CA 1
ATOM 2016 C C . ALA A 1 256 ? 38.387 54.843 -14.139 1.00 37.94 256 ALA D C 1
ATOM 2017 O O . ALA A 1 256 ? 37.518 53.982 -14.040 1.00 37.42 256 ALA D O 1
ATOM 2019 N N . PRO A 1 257 ? 38.332 55.992 -13.463 1.00 34.58 257 PRO D N 1
ATOM 2020 C CA . PRO A 1 257 ? 37.262 56.198 -12.525 1.00 33.77 257 PRO D CA 1
ATOM 2021 C C . PRO A 1 257 ? 35.884 56.277 -13.109 1.00 32.52 257 PRO D C 1
ATOM 2022 O O . PRO A 1 257 ? 35.679 56.908 -14.119 1.00 30.59 257 PRO D O 1
ATOM 2026 N N . VAL A 1 258 ? 34.928 55.667 -12.404 1.00 29.09 258 VAL D N 1
ATOM 2027 C CA . VAL A 1 258 ? 33.521 55.669 -12.798 1.00 26.22 258 VAL D CA 1
ATOM 2028 C C . VAL A 1 258 ? 33.006 57.089 -12.829 1.00 28.67 258 VAL D C 1
ATOM 2029 O O . VAL A 1 258 ? 32.144 57.397 -13.679 1.00 29.03 258 VAL D O 1
ATOM 2033 N N . TYR A 1 259 ? 33.463 57.965 -11.913 1.00 30.48 259 TYR D N 1
ATOM 2034 C CA . TYR A 1 259 ? 32.855 59.319 -11.900 1.00 32.67 259 TYR D CA 1
ATOM 2035 C C . TYR A 1 259 ? 33.054 60.106 -13.221 1.00 31.37 259 TYR D C 1
ATOM 2036 O O . TYR A 1 259 ? 32.228 60.906 -13.582 1.00 37.16 259 TYR D O 1
ATOM 2045 N N . SER A 1 260 ? 34.150 59.860 -13.889 1.00 39.05 260 SER D N 1
ATOM 2046 C CA . SER A 1 260 ? 34.509 60.586 -15.091 1.00 38.79 260 SER D CA 1
ATOM 2047 C C . SER A 1 260 ? 34.172 59.768 -16.363 1.00 40.55 260 SER D C 1
ATOM 2048 O O . SER A 1 260 ? 34.583 60.131 -17.450 1.00 41.64 260 SER D O 1
ATOM 2051 N N . TYR A 1 261 ? 33.425 58.681 -16.237 1.00 38.67 261 TYR D N 1
ATOM 2052 C CA . TYR A 1 261 ? 33.133 57.817 -17.380 1.00 36.43 261 TYR D CA 1
ATOM 2053 C C . TYR A 1 261 ? 32.197 58.568 -18.289 1.00 37.77 261 TYR D C 1
ATOM 2054 O O . TYR A 1 261 ? 31.059 58.836 -17.888 1.00 40.34 261 TYR D O 1
ATOM 2063 N N . PRO A 1 262 ? 32.635 58.866 -19.543 1.00 37.30 262 PRO D N 1
ATOM 2064 C CA . PRO A 1 262 ? 31.834 59.671 -20.484 1.00 34.90 262 PRO D CA 1
ATOM 2065 C C . PRO A 1 262 ? 30.474 59.153 -20.831 1.00 33.63 262 PRO D C 1
ATOM 2066 O O . PRO A 1 262 ? 29.605 59.924 -21.090 1.00 38.53 262 PRO D O 1
ATOM 2070 N N . GLY A 1 263 ? 30.263 57.852 -20.825 1.00 38.02 263 GLY D N 1
ATOM 2071 C CA . GLY A 1 263 ? 28.961 57.311 -21.277 1.00 42.01 263 GLY D CA 1
ATOM 2072 C C . GLY A 1 263 ? 28.685 57.538 -22.777 1.00 42.36 263 GLY D C 1
ATOM 2073 O O . GLY A 1 263 ? 27.541 57.752 -23.181 1.00 37.40 263 GLY D O 1
ATOM 2074 N N . LYS A 1 264 ? 29.740 57.486 -23.586 1.00 45.71 264 LYS D N 1
ATOM 2075 C CA . LYS A 1 264 ? 29.623 57.847 -25.009 1.00 55.61 264 LYS D CA 1
ATOM 2076 C C . LYS A 1 264 ? 28.680 56.933 -25.748 1.00 54.32 264 LYS D C 1
ATOM 2077 O O . LYS A 1 264 ? 28.868 55.696 -25.787 1.00 52.65 264 LYS D O 1
ATOM 2083 N N . GLY A 1 265 ? 27.676 57.531 -26.380 1.00 58.96 265 GLY D N 1
ATOM 2084 C CA . GLY A 1 265 ? 26.706 56.783 -27.158 1.00 62.29 265 GLY D CA 1
ATOM 2085 C C . GLY A 1 265 ? 25.636 56.094 -26.338 1.00 67.94 265 GLY D C 1
ATOM 2086 O O . GLY A 1 265 ? 25.131 55.042 -26.729 1.00 70.95 265 GLY D O 1
ATOM 2087 N N . CYS A 1 266 ? 25.286 56.682 -25.200 1.00 62.07 266 CYS D N 1
ATOM 2088 C CA . CYS A 1 266 ? 24.258 56.100 -24.350 1.00 54.96 266 CYS D CA 1
ATOM 2089 C C . CYS A 1 266 ? 23.031 56.918 -24.591 1.00 55.05 266 CYS D C 1
ATOM 2090 O O . CYS A 1 266 ? 23.141 58.129 -24.642 1.00 56.29 266 CYS D O 1
ATOM 2093 N N . PRO A 1 267 ? 21.858 56.286 -24.743 1.00 62.00 267 PRO D N 1
ATOM 2094 C CA . PRO A 1 267 ? 20.629 57.052 -24.870 1.00 64.81 267 PRO D CA 1
ATOM 2095 C C . PRO A 1 267 ? 20.561 58.271 -23.981 1.00 67.13 267 PRO D C 1
ATOM 2096 O O . PRO A 1 267 ? 21.036 58.255 -22.863 1.00 80.30 267 PRO D O 1
ATOM 2100 N N . SER B 1 2 ? 40.133 70.276 44.330 1.00 69.78 2 SER A N 1
ATOM 2101 C CA . SER B 1 2 ? 39.414 70.107 43.028 1.00 63.12 2 SER A CA 1
ATOM 2102 C C . SER B 1 2 ? 38.677 68.768 42.947 1.00 62.87 2 SER A C 1
ATOM 2103 O O . SER B 1 2 ? 39.333 67.731 42.802 1.00 82.10 2 SER A O 1
ATOM 2106 N N . GLN B 1 3 ? 37.342 68.749 43.045 1.00 51.61 3 GLN A N 1
ATOM 2107 C CA . GLN B 1 3 ? 36.618 67.476 42.810 1.00 45.86 3 GLN A CA 1
ATOM 2108 C C . GLN B 1 3 ? 35.569 67.520 41.650 1.00 42.51 3 GLN A C 1
ATOM 2109 O O . GLN B 1 3 ? 35.606 66.597 40.857 1.00 34.43 3 GLN A O 1
ATOM 2115 N N . HIS B 1 4 ? 34.702 68.532 41.475 1.00 33.72 4 HIS A N 1
ATOM 2116 C CA . HIS B 1 4 ? 33.853 68.508 40.257 1.00 32.81 4 HIS A CA 1
ATOM 2117 C C . HIS B 1 4 ? 34.724 68.391 39.015 1.00 30.51 4 HIS A C 1
ATOM 2118 O O . HIS B 1 4 ? 35.743 69.068 38.857 1.00 29.12 4 HIS A O 1
ATOM 2125 N N . THR B 1 5 ? 34.294 67.540 38.105 1.00 35.04 5 THR A N 1
ATOM 2126 C CA . THR B 1 5 ? 34.968 67.400 36.798 1.00 34.18 5 THR A CA 1
ATOM 2127 C C . THR B 1 5 ? 35.039 68.736 36.087 1.00 31.54 5 THR A C 1
ATOM 2128 O O . THR B 1 5 ? 36.005 69.071 35.460 1.00 35.40 5 THR A O 1
ATOM 2132 N N . CYS B 1 6 ? 33.959 69.487 36.148 1.00 29.03 6 CYS A N 1
ATOM 2133 C CA . CYS B 1 6 ? 33.889 70.714 35.427 1.00 28.51 6 CYS A CA 1
ATOM 2134 C C . CYS B 1 6 ? 34.267 71.921 36.322 1.00 31.33 6 CYS A C 1
ATOM 2135 O O . CYS B 1 6 ? 34.152 71.921 37.574 1.00 27.76 6 CYS A O 1
ATOM 2138 N N . SER B 1 7 ? 34.757 72.931 35.633 1.00 31.35 7 SER A N 1
ATOM 2139 C CA . SER B 1 7 ? 35.097 74.171 36.231 1.00 31.02 7 SER A CA 1
ATOM 2140 C C . SER B 1 7 ? 33.870 75.078 36.412 1.00 30.32 7 SER A C 1
ATOM 2141 O O . SER B 1 7 ? 33.161 75.337 35.458 1.00 30.15 7 SER A O 1
ATOM 2144 N N . ILE B 1 8 ? 33.597 75.533 37.634 1.00 28.35 8 ILE A N 1
ATOM 2145 C CA . ILE B 1 8 ? 32.409 76.330 37.904 1.00 27.76 8 ILE A CA 1
ATOM 2146 C C . ILE B 1 8 ? 32.825 77.700 38.389 1.00 31.69 8 ILE A C 1
ATOM 2147 O O . ILE B 1 8 ? 33.697 77.833 39.240 1.00 37.43 8 ILE A O 1
ATOM 2152 N N . SER B 1 9 ? 32.188 78.725 37.868 1.00 31.03 9 SER A N 1
ATOM 2153 C CA . SER B 1 9 ? 32.609 80.085 38.094 1.00 30.90 9 SER A CA 1
ATOM 2154 C C . SER B 1 9 ? 31.442 80.982 37.820 1.00 33.47 9 SER A C 1
ATOM 2155 O O . SER B 1 9 ? 30.370 80.510 37.419 1.00 27.27 9 SER A O 1
ATOM 2158 N N . LYS B 1 10 ? 31.599 82.276 38.098 1.00 36.62 10 LYS A N 1
ATOM 2159 C CA . LYS B 1 10 ? 30.504 83.229 37.891 1.00 41.01 10 LYS A CA 1
ATOM 2160 C C . LYS B 1 10 ? 30.978 84.674 37.864 1.00 46.69 10 LYS A C 1
ATOM 2161 O O . LYS B 1 10 ? 30.944 85.347 38.893 1.00 47.64 10 LYS A O 1
ATOM 2167 N N . VAL B 1 11 ? 31.391 85.114 36.674 1.00 50.57 11 VAL A N 1
ATOM 2168 C CA . VAL B 1 11 ? 31.909 86.454 36.409 1.00 55.33 11 VAL A CA 1
ATOM 2169 C C . VAL B 1 11 ? 30.764 87.389 36.001 1.00 58.37 11 VAL A C 1
ATOM 2170 O O . VAL B 1 11 ? 30.787 88.559 36.349 1.00 55.51 11 VAL A O 1
ATOM 2174 N N . THR B 1 12 ? 29.760 86.884 35.283 1.00 53.89 12 THR A N 1
ATOM 2175 C CA . THR B 1 12 ? 28.622 87.717 34.836 1.00 51.47 12 THR A CA 1
ATOM 2176 C C . THR B 1 12 ? 27.426 87.478 35.763 1.00 48.16 12 THR A C 1
ATOM 2177 O O . THR B 1 12 ? 27.571 86.920 36.843 1.00 45.29 12 THR A O 1
ATOM 2181 N N . SER B 1 13 ? 26.228 87.844 35.333 1.00 38.94 13 SER A N 1
ATOM 2182 C CA . SER B 1 13 ? 25.070 87.461 36.083 1.00 36.89 13 SER A CA 1
ATOM 2183 C C . SER B 1 13 ? 24.764 85.978 35.975 1.00 32.59 13 SER A C 1
ATOM 2184 O O . SER B 1 13 ? 23.859 85.525 36.634 1.00 39.25 13 SER A O 1
ATOM 2187 N N . LEU B 1 14 ? 25.462 85.205 35.139 1.00 32.95 14 LEU A N 1
ATOM 2188 C CA . LEU B 1 14 ? 25.158 83.761 34.980 1.00 28.93 14 LEU A CA 1
ATOM 2189 C C . LEU B 1 14 ? 26.246 82.842 35.502 1.00 27.92 14 LEU A C 1
ATOM 2190 O O . LEU B 1 14 ? 27.440 83.054 35.191 1.00 30.98 14 LEU A O 1
ATOM 2195 N N . LEU B 1 15 ? 25.810 81.791 36.197 1.00 26.22 15 LEU A N 1
ATOM 2196 C CA . LEU B 1 15 ? 26.666 80.701 36.650 1.00 26.74 15 LEU A CA 1
ATOM 2197 C C . LEU B 1 15 ? 27.184 79.902 35.461 1.00 27.81 15 LEU A C 1
ATOM 2198 O O . LEU B 1 15 ? 26.391 79.432 34.623 1.00 27.18 15 LEU A O 1
ATOM 2203 N N . GLU B 1 16 ? 28.513 79.747 35.412 1.00 24.73 16 GLU A N 1
ATOM 2204 C CA . GLU B 1 16 ? 29.191 79.289 34.258 1.00 27.44 16 GLU A CA 1
ATOM 2205 C C . GLU B 1 16 ? 29.871 78.012 34.577 1.00 27.76 16 GLU A C 1
ATOM 2206 O O . GLU B 1 16 ? 30.638 77.949 35.545 1.00 31.11 16 GLU A O 1
ATOM 2212 N N . VAL B 1 17 ? 29.581 76.982 33.790 1.00 27.24 17 VAL A N 1
ATOM 2213 C CA . VAL B 1 17 ? 30.062 75.625 34.080 1.00 26.83 17 VAL A CA 1
ATOM 2214 C C . VAL B 1 17 ? 30.819 75.156 32.845 1.00 30.57 17 VAL A C 1
ATOM 2215 O O . VAL B 1 17 ? 30.210 75.036 31.746 1.00 29.14 17 VAL A O 1
ATOM 2219 N N . ASN B 1 18 ? 32.134 74.921 32.962 1.00 29.42 18 ASN A N 1
ATOM 2220 C CA . ASN B 1 18 ? 32.969 74.579 31.789 1.00 29.27 18 ASN A CA 1
ATOM 2221 C C . ASN B 1 18 ? 33.413 73.139 31.904 1.00 30.29 18 ASN A C 1
ATOM 2222 O O . ASN B 1 18 ? 34.190 72.802 32.790 1.00 27.22 18 ASN A O 1
ATOM 2227 N N . CYS B 1 19 ? 32.868 72.301 31.046 1.00 29.82 19 CYS A N 1
ATOM 2228 C CA . CYS B 1 19 ? 33.159 70.893 31.015 1.00 30.65 19 CYS A CA 1
ATOM 2229 C C . CYS B 1 19 ? 33.893 70.493 29.747 1.00 28.05 19 CYS A C 1
ATOM 2230 O O . CYS B 1 19 ? 33.806 69.324 29.325 1.00 30.01 19 CYS A O 1
ATOM 2233 N N . GLU B 1 20 ? 34.624 71.414 29.137 1.00 30.30 20 GLU A N 1
ATOM 2234 C CA . GLU B 1 20 ? 35.364 71.123 27.898 1.00 32.11 20 GLU A CA 1
ATOM 2235 C C . GLU B 1 20 ? 36.457 70.134 28.091 1.00 34.92 20 GLU A C 1
ATOM 2236 O O . GLU B 1 20 ? 37.106 70.147 29.129 1.00 36.05 20 GLU A O 1
ATOM 2242 N N . ASN B 1 21 ? 36.619 69.256 27.088 1.00 34.46 21 ASN A N 1
ATOM 2243 C CA . ASN B 1 21 ? 37.744 68.372 26.956 1.00 34.66 21 ASN A CA 1
ATOM 2244 C C . ASN B 1 21 ? 37.915 67.528 28.202 1.00 35.17 21 ASN A C 1
ATOM 2245 O O . ASN B 1 21 ? 38.986 67.502 28.765 1.00 42.53 21 ASN A O 1
ATOM 2250 N N . LYS B 1 22 ? 36.850 66.860 28.631 1.00 32.31 22 LYS A N 1
ATOM 2251 C CA . LYS B 1 22 ? 36.860 65.982 29.808 1.00 34.79 22 LYS A CA 1
ATOM 2252 C C . LYS B 1 22 ? 36.577 64.528 29.490 1.00 37.76 22 LYS A C 1
ATOM 2253 O O . LYS B 1 22 ? 36.118 63.783 30.371 1.00 44.59 22 LYS A O 1
ATOM 2259 N N . LYS B 1 23 ? 36.761 64.121 28.234 1.00 40.95 23 LYS A N 1
ATOM 2260 C CA . LYS B 1 23 ? 36.470 62.747 27.810 1.00 42.72 23 LYS A CA 1
ATOM 2261 C C . LYS B 1 23 ? 35.081 62.342 28.210 1.00 39.72 23 LYS A C 1
ATOM 2262 O O . LYS B 1 23 ? 34.856 61.213 28.594 1.00 45.41 23 LYS A O 1
ATOM 2268 N N . LEU B 1 24 ? 34.135 63.245 28.141 1.00 36.72 24 LEU A N 1
ATOM 2269 C CA . LEU B 1 24 ? 32.784 62.891 28.476 1.00 36.67 24 LEU A CA 1
ATOM 2270 C C . LEU B 1 24 ? 32.116 62.165 27.326 1.00 36.37 24 LEU A C 1
ATOM 2271 O O . LEU B 1 24 ? 32.283 62.501 26.180 1.00 40.97 24 LEU A O 1
ATOM 2276 N N . THR B 1 25 ? 31.338 61.172 27.696 1.00 37.18 25 THR A N 1
ATOM 2277 C CA . THR B 1 25 ? 30.588 60.288 26.822 1.00 38.53 25 THR A CA 1
ATOM 2278 C C . THR B 1 25 ? 29.126 60.575 26.996 1.00 35.97 25 THR A C 1
ATOM 2279 O O . THR B 1 25 ? 28.297 60.111 26.253 1.00 35.02 25 THR A O 1
ATOM 2283 N N . ALA B 1 26 ? 28.807 61.386 27.989 1.00 32.84 26 ALA A N 1
ATOM 2284 C CA . ALA B 1 26 ? 27.438 61.677 28.316 1.00 35.41 26 ALA A CA 1
ATOM 2285 C C . ALA B 1 26 ? 27.436 62.935 29.131 1.00 35.48 26 ALA A C 1
ATOM 2286 O O . ALA B 1 26 ? 28.467 63.383 29.635 1.00 37.03 26 ALA A O 1
ATOM 2288 N N . LEU B 1 27 ? 26.269 63.526 29.244 1.00 35.80 27 LEU A N 1
ATOM 2289 C CA . LEU B 1 27 ? 26.129 64.712 30.040 1.00 35.64 27 LEU A CA 1
ATOM 2290 C C . LEU B 1 27 ? 26.455 64.395 31.537 1.00 35.37 27 LEU A C 1
ATOM 2291 O O . LEU B 1 27 ? 26.049 63.355 32.038 1.00 37.18 27 LEU A O 1
ATOM 2296 N N . PRO B 1 28 ? 27.211 65.268 32.251 1.00 39.31 28 PRO A N 1
ATOM 2297 C CA . PRO B 1 28 ? 27.326 65.007 33.730 1.00 34.52 28 PRO A CA 1
ATOM 2298 C C . PRO B 1 28 ? 26.016 64.938 34.478 1.00 35.07 28 PRO A C 1
ATOM 2299 O O . PRO B 1 28 ? 25.033 65.705 34.185 1.00 34.42 28 PRO A O 1
ATOM 2303 N N . ALA B 1 29 ? 25.996 64.087 35.507 1.00 36.59 29 ALA A N 1
ATOM 2304 C CA . ALA B 1 29 ? 24.803 63.959 36.369 1.00 37.34 29 ALA A CA 1
ATOM 2305 C C . ALA B 1 29 ? 24.751 64.968 37.511 1.00 42.26 29 ALA A C 1
ATOM 2306 O O . ALA B 1 29 ? 23.797 64.918 38.266 1.00 41.25 29 ALA A O 1
ATOM 2308 N N . ASP B 1 30 ? 25.759 65.819 37.693 1.00 39.59 30 ASP A N 1
ATOM 2309 C CA . ASP B 1 30 ? 25.784 66.699 38.887 1.00 37.54 30 ASP A CA 1
ATOM 2310 C C . ASP B 1 30 ? 26.073 68.146 38.471 1.00 36.96 30 ASP A C 1
ATOM 2311 O O . ASP B 1 30 ? 26.947 68.822 39.022 1.00 35.31 30 ASP A O 1
ATOM 2316 N N . LEU B 1 31 ? 25.397 68.579 37.415 1.00 35.59 31 LEU A N 1
ATOM 2317 C CA . LEU B 1 31 ? 25.467 69.959 36.986 1.00 34.72 31 LEU A CA 1
ATOM 2318 C C . LEU B 1 31 ? 24.691 70.795 37.992 1.00 31.93 31 LEU A C 1
ATOM 2319 O O . LEU B 1 31 ? 23.644 70.394 38.438 1.00 29.54 31 LEU A O 1
ATOM 2324 N N . PRO B 1 32 ? 25.200 71.986 38.311 1.00 29.19 32 PRO A N 1
ATOM 2325 C CA . PRO B 1 32 ? 24.496 72.822 39.246 1.00 28.84 32 PRO A CA 1
ATOM 2326 C C . PRO B 1 32 ? 23.183 73.247 38.717 1.00 31.68 32 PRO A C 1
ATOM 2327 O O . PRO B 1 32 ? 23.067 73.588 37.509 1.00 30.83 32 PRO A O 1
ATOM 2331 N N . ALA B 1 33 ? 22.188 73.263 39.602 1.00 28.88 33 ALA A N 1
ATOM 2332 C CA . ALA B 1 33 ? 20.816 73.598 39.199 1.00 30.68 33 ALA A CA 1
ATOM 2333 C C . ALA B 1 33 ? 20.679 74.921 38.472 1.00 29.60 33 ALA A C 1
ATOM 2334 O O . ALA B 1 33 ? 19.844 75.071 37.556 1.00 30.65 33 ALA A O 1
ATOM 2336 N N A ASP B 1 34 ? 21.433 75.922 38.897 0.50 29.32 34 ASP A N 1
ATOM 2337 N N B ASP B 1 34 ? 21.482 75.883 38.901 0.50 31.10 34 ASP A N 1
ATOM 2338 C CA A ASP B 1 34 ? 21.282 77.269 38.321 0.50 29.32 34 ASP A CA 1
ATOM 2339 C CA B ASP B 1 34 ? 21.396 77.240 38.388 0.50 32.59 34 ASP A CA 1
ATOM 2340 C C A ASP B 1 34 ? 22.282 77.537 37.139 0.50 27.70 34 ASP A C 1
ATOM 2341 C C B ASP B 1 34 ? 22.280 77.524 37.143 0.50 29.48 34 ASP A C 1
ATOM 2342 O O A ASP B 1 34 ? 22.551 78.693 36.777 0.50 26.57 34 ASP A O 1
ATOM 2343 O O B ASP B 1 34 ? 22.467 78.683 36.746 0.50 28.40 34 ASP A O 1
ATOM 2352 N N . THR B 1 35 ? 22.839 76.476 36.551 1.00 28.53 35 THR A N 1
ATOM 2353 C CA . THR B 1 35 ? 23.693 76.607 35.361 1.00 29.60 35 THR A CA 1
ATOM 2354 C C . THR B 1 35 ? 23.080 77.551 34.294 1.00 24.05 35 THR A C 1
ATOM 2355 O O . THR B 1 35 ? 21.934 77.399 33.911 1.00 26.58 35 THR A O 1
ATOM 2359 N N . GLY B 1 36 ? 23.809 78.608 33.982 1.00 23.56 36 GLY A N 1
ATOM 2360 C CA . GLY B 1 36 ? 23.403 79.603 32.983 1.00 25.40 36 GLY A CA 1
ATOM 2361 C C . GLY B 1 36 ? 24.170 79.485 31.682 1.00 25.49 36 GLY A C 1
ATOM 2362 O O . GLY B 1 36 ? 23.621 79.711 30.574 1.00 24.00 36 GLY A O 1
ATOM 2363 N N . ILE B 1 37 ? 25.454 79.179 31.818 1.00 24.66 37 ILE A N 1
ATOM 2364 C CA . ILE B 1 37 ? 26.331 78.971 30.675 1.00 27.50 37 ILE A CA 1
ATOM 2365 C C . ILE B 1 37 ? 26.999 77.608 30.848 1.00 27.42 37 ILE A C 1
ATOM 2366 O O . ILE B 1 37 ? 27.648 77.369 31.870 1.00 28.24 37 ILE A O 1
ATOM 2371 N N . LEU B 1 38 ? 26.852 76.754 29.839 1.00 24.83 38 LEU A N 1
ATOM 2372 C CA . LEU B 1 38 ? 27.337 75.400 29.866 1.00 22.81 38 LEU A CA 1
ATOM 2373 C C . LEU B 1 38 ? 28.231 75.154 28.642 1.00 27.10 38 LEU A C 1
ATOM 2374 O O . LEU B 1 38 ? 27.758 75.172 27.506 1.00 23.32 38 LEU A O 1
ATOM 2379 N N . HIS B 1 39 ? 29.531 74.933 28.886 1.00 24.70 39 HIS A N 1
ATOM 2380 C CA . HIS B 1 39 ? 30.469 74.595 27.852 1.00 26.27 39 HIS A CA 1
ATOM 2381 C C . HIS B 1 39 ? 30.681 73.078 27.884 1.00 27.36 39 HIS A C 1
ATOM 2382 O O . HIS B 1 39 ? 31.288 72.565 28.843 1.00 30.87 39 HIS A O 1
ATOM 2389 N N . LEU B 1 40 ? 30.192 72.361 26.872 1.00 26.14 40 LEU A N 1
ATOM 2390 C CA . LEU B 1 40 ? 30.409 70.909 26.687 1.00 26.13 40 LEU A CA 1
ATOM 2391 C C . LEU B 1 40 ? 31.356 70.529 25.543 1.00 27.48 40 LEU A C 1
ATOM 2392 O O . LEU B 1 40 ? 31.513 69.333 25.245 1.00 27.65 40 LEU A O 1
ATOM 2397 N N . GLY B 1 41 ? 32.040 71.503 24.940 1.00 26.94 41 GLY A N 1
ATOM 2398 C CA . GLY B 1 41 ? 32.826 71.208 23.766 1.00 29.61 41 GLY A CA 1
ATOM 2399 C C . GLY B 1 41 ? 33.942 70.204 23.989 1.00 33.53 41 GLY A C 1
ATOM 2400 O O . GLY B 1 41 ? 34.381 70.033 25.119 1.00 31.92 41 GLY A O 1
ATOM 2401 N N . GLU B 1 42 ? 34.393 69.582 22.894 1.00 35.34 42 GLU A N 1
ATOM 2402 C CA . GLU B 1 42 ? 35.505 68.615 22.876 1.00 35.60 42 GLU A CA 1
ATOM 2403 C C . GLU B 1 42 ? 35.273 67.473 23.807 1.00 33.22 42 GLU A C 1
ATOM 2404 O O . GLU B 1 42 ? 36.064 67.170 24.661 1.00 35.66 42 GLU A O 1
ATOM 2410 N N . ASN B 1 43 ? 34.132 66.874 23.649 1.00 29.50 43 ASN A N 1
ATOM 2411 C CA . ASN B 1 43 ? 33.792 65.664 24.289 1.00 31.35 43 ASN A CA 1
ATOM 2412 C C . ASN B 1 43 ? 33.301 64.709 23.210 1.00 32.33 43 ASN A C 1
ATOM 2413 O O . ASN B 1 43 ? 33.422 65.007 22.016 1.00 35.72 43 ASN A O 1
ATOM 2418 N N . GLN B 1 44 ? 32.864 63.527 23.620 1.00 34.03 44 GLN A N 1
ATOM 2419 C CA . GLN B 1 44 ? 32.476 62.450 22.700 1.00 33.24 44 GLN A CA 1
ATOM 2420 C C . GLN B 1 44 ? 31.044 62.029 22.993 1.00 31.90 44 GLN A C 1
ATOM 2421 O O . GLN B 1 44 ? 30.789 60.921 23.445 1.00 34.42 44 GLN A O 1
ATOM 2427 N N . LEU B 1 45 ? 30.104 62.932 22.739 1.00 31.92 45 LEU A N 1
ATOM 2428 C CA . LEU B 1 45 ? 28.751 62.753 23.171 1.00 29.11 45 LEU A CA 1
ATOM 2429 C C . LEU B 1 45 ? 27.948 61.944 22.202 1.00 29.49 45 LEU A C 1
ATOM 2430 O O . LEU B 1 45 ? 27.051 61.252 22.646 1.00 30.42 45 LEU A O 1
ATOM 2435 N N . GLY B 1 46 ? 28.186 62.078 20.903 1.00 29.53 46 GLY A N 1
ATOM 2436 C CA . GLY B 1 46 ? 27.464 61.291 19.885 1.00 29.35 46 GLY A CA 1
ATOM 2437 C C . GLY B 1 46 ? 26.049 61.659 19.511 1.00 33.00 46 GLY A C 1
ATOM 2438 O O . GLY B 1 46 ? 25.692 61.735 18.307 1.00 33.29 46 GLY A O 1
ATOM 2439 N N . THR B 1 47 ? 25.225 61.826 20.527 1.00 31.39 47 THR A N 1
ATOM 2440 C CA . THR B 1 47 ? 23.917 62.360 20.380 1.00 34.93 47 THR A CA 1
ATOM 2441 C C . THR B 1 47 ? 23.585 63.368 21.503 1.00 35.00 47 THR A C 1
ATOM 2442 O O . THR B 1 47 ? 24.324 63.514 22.461 1.00 31.32 47 THR A O 1
ATOM 2446 N N . PHE B 1 48 ? 22.520 64.127 21.329 1.00 33.56 48 PHE A N 1
ATOM 2447 C CA . PHE B 1 48 ? 22.071 65.040 22.375 1.00 33.07 48 PHE A CA 1
ATOM 2448 C C . PHE B 1 48 ? 20.572 65.283 22.231 1.00 30.20 48 PHE A C 1
ATOM 2449 O O . PHE B 1 48 ? 20.104 65.495 21.127 1.00 28.38 48 PHE A O 1
ATOM 2457 N N . SER B 1 49 ? 19.857 65.311 23.347 1.00 30.85 49 SER A N 1
ATOM 2458 C CA . SER B 1 49 ? 18.420 65.603 23.438 1.00 34.01 49 SER A CA 1
ATOM 2459 C C . SER B 1 49 ? 18.184 66.793 24.364 1.00 30.72 49 SER A C 1
ATOM 2460 O O . SER B 1 49 ? 18.628 66.783 25.523 1.00 32.75 49 SER A O 1
ATOM 2463 N N . THR B 1 50 ? 17.464 67.793 23.883 1.00 29.48 50 THR A N 1
ATOM 2464 C CA . THR B 1 50 ? 17.167 68.914 24.726 1.00 30.62 50 THR A CA 1
ATOM 2465 C C . THR B 1 50 ? 16.385 68.511 25.977 1.00 33.79 50 THR A C 1
ATOM 2466 O O . THR B 1 50 ? 16.383 69.276 26.970 1.00 29.69 50 THR A O 1
ATOM 2470 N N . ALA B 1 51 ? 15.734 67.333 25.950 1.00 32.82 51 ALA A N 1
ATOM 2471 C CA . ALA B 1 51 ? 15.018 66.848 27.118 1.00 35.27 51 ALA A CA 1
ATOM 2472 C C . ALA B 1 51 ? 15.952 66.700 28.316 1.00 35.68 51 ALA A C 1
ATOM 2473 O O . ALA B 1 51 ? 15.507 66.783 29.478 1.00 33.06 51 ALA A O 1
ATOM 2475 N N . SER B 1 52 ? 17.239 66.487 28.056 1.00 32.54 52 SER A N 1
ATOM 2476 C CA . SER B 1 52 ? 18.216 66.379 29.154 1.00 32.97 52 SER A CA 1
ATOM 2477 C C . SER B 1 52 ? 18.387 67.619 30.022 1.00 31.10 52 SER A C 1
ATOM 2478 O O . SER B 1 52 ? 18.942 67.539 31.117 1.00 30.56 52 SER A O 1
ATOM 2481 N N . LEU B 1 53 ? 17.957 68.769 29.527 1.00 27.57 53 LEU A N 1
ATOM 2482 C CA . LEU B 1 53 ? 18.311 70.016 30.170 1.00 28.09 53 LEU A CA 1
ATOM 2483 C C . LEU B 1 53 ? 17.127 70.867 30.524 1.00 27.13 53 LEU A C 1
ATOM 2484 O O . LEU B 1 53 ? 17.304 72.049 30.907 1.00 28.19 53 LEU A O 1
ATOM 2489 N N . VAL B 1 54 ? 15.926 70.287 30.465 1.00 27.92 54 VAL A N 1
ATOM 2490 C CA . VAL B 1 54 ? 14.710 71.064 30.775 1.00 30.90 54 VAL A CA 1
ATOM 2491 C C . VAL B 1 54 ? 14.619 71.579 32.194 1.00 29.67 54 VAL A C 1
ATOM 2492 O O . VAL B 1 54 ? 13.970 72.577 32.448 1.00 27.88 54 VAL A O 1
ATOM 2496 N N . HIS B 1 55 ? 15.277 70.907 33.115 1.00 31.74 55 HIS A N 1
ATOM 2497 C CA . HIS B 1 55 ? 15.202 71.256 34.541 1.00 35.88 55 HIS A CA 1
ATOM 2498 C C . HIS B 1 55 ? 16.281 72.257 34.926 1.00 34.71 55 HIS A C 1
ATOM 2499 O O . HIS B 1 55 ? 16.317 72.664 36.053 1.00 36.26 55 HIS A O 1
ATOM 2506 N N . PHE B 1 56 ? 17.133 72.699 33.994 1.00 31.98 56 PHE A N 1
ATOM 2507 C CA . PHE B 1 56 ? 18.027 73.831 34.258 1.00 31.76 56 PHE A CA 1
ATOM 2508 C C . PHE B 1 56 ? 17.381 75.103 33.767 1.00 31.44 56 PHE A C 1
ATOM 2509 O O . PHE B 1 56 ? 17.583 75.575 32.637 1.00 26.69 56 PHE A O 1
ATOM 2517 N N . THR B 1 57 ? 16.642 75.719 34.655 1.00 30.08 57 THR A N 1
ATOM 2518 C CA . THR B 1 57 ? 15.701 76.760 34.238 1.00 34.68 57 THR A CA 1
ATOM 2519 C C . THR B 1 57 ? 16.395 78.089 33.926 1.00 29.53 57 THR A C 1
ATOM 2520 O O . THR B 1 57 ? 15.796 78.929 33.261 1.00 26.56 57 THR A O 1
ATOM 2524 N N . HIS B 1 58 ? 17.649 78.270 34.356 1.00 28.78 58 HIS A N 1
ATOM 2525 C CA . HIS B 1 58 ? 18.425 79.467 33.980 1.00 31.31 58 HIS A CA 1
ATOM 2526 C C . HIS B 1 58 ? 19.324 79.285 32.725 1.00 25.95 58 HIS A C 1
ATOM 2527 O O . HIS B 1 58 ? 20.081 80.205 32.400 1.00 24.94 58 HIS A O 1
ATOM 2534 N N . LEU B 1 59 ? 19.265 78.134 32.058 1.00 24.27 59 LEU A N 1
ATOM 2535 C CA . LEU B 1 59 ? 20.223 77.826 31.030 1.00 23.94 59 LEU A CA 1
ATOM 2536 C C . LEU B 1 59 ? 20.007 78.773 29.830 1.00 23.59 59 LEU A C 1
ATOM 2537 O O . LEU B 1 59 ? 18.914 78.796 29.235 1.00 23.13 59 LEU A O 1
ATOM 2542 N N . THR B 1 60 ? 21.041 79.532 29.497 1.00 24.11 60 THR A N 1
ATOM 2543 C CA . THR B 1 60 ? 20.941 80.617 28.501 1.00 24.79 60 THR A CA 1
ATOM 2544 C C . THR B 1 60 ? 21.904 80.468 27.331 1.00 25.24 60 THR A C 1
ATOM 2545 O O . THR B 1 60 ? 21.513 80.780 26.179 1.00 23.12 60 THR A O 1
ATOM 2549 N N . TYR B 1 61 ? 23.136 80.034 27.605 1.00 21.45 61 TYR A N 1
ATOM 2550 C CA . TYR B 1 61 ? 24.144 79.686 26.591 1.00 22.13 61 TYR A CA 1
ATOM 2551 C C . TYR B 1 61 ? 24.506 78.213 26.688 1.00 20.90 61 TYR A C 1
ATOM 2552 O O . TYR B 1 61 ? 24.868 77.730 27.758 1.00 21.26 61 TYR A O 1
ATOM 2561 N N . LEU B 1 62 ? 24.428 77.490 25.582 1.00 21.78 62 LEU A N 1
ATOM 2562 C CA . LEU B 1 62 ? 24.771 76.054 25.568 1.00 22.66 62 LEU A CA 1
ATOM 2563 C C . LEU B 1 62 ? 25.704 75.764 24.400 1.00 24.73 62 LEU A C 1
ATOM 2564 O O . LEU B 1 62 ? 25.356 75.979 23.192 1.00 22.15 62 LEU A O 1
ATOM 2569 N N . TYR B 1 63 ? 26.893 75.293 24.740 1.00 22.33 63 TYR A N 1
ATOM 2570 C CA . TYR B 1 63 ? 27.951 74.997 23.721 1.00 25.77 63 TYR A CA 1
ATOM 2571 C C . TYR B 1 63 ? 28.233 73.490 23.596 1.00 26.83 63 TYR A C 1
ATOM 2572 O O . TYR B 1 63 ? 28.724 72.831 24.550 1.00 24.28 63 TYR A O 1
ATOM 2581 N N . LEU B 1 64 ? 27.836 72.949 22.439 1.00 23.41 64 LEU A N 1
ATOM 2582 C CA . LEU B 1 64 ? 27.920 71.545 22.113 1.00 23.35 64 LEU A CA 1
ATOM 2583 C C . LEU B 1 64 ? 28.825 71.332 20.882 1.00 23.57 64 LEU A C 1
ATOM 2584 O O . LEU B 1 64 ? 28.625 70.398 20.136 1.00 23.90 64 LEU A O 1
ATOM 2589 N N . ASP B 1 65 ? 29.818 72.203 20.741 1.00 22.72 65 ASP A N 1
ATOM 2590 C CA . ASP B 1 65 ? 30.761 72.172 19.679 1.00 24.65 65 ASP A CA 1
ATOM 2591 C C . ASP B 1 65 ? 31.758 71.028 19.853 1.00 24.90 65 ASP A C 1
ATOM 2592 O O . ASP B 1 65 ? 32.052 70.648 20.933 1.00 24.76 65 ASP A O 1
ATOM 2597 N N . ARG B 1 66 ? 32.226 70.478 18.756 1.00 25.78 66 ARG A N 1
ATOM 2598 C CA A ARG B 1 66 ? 33.272 69.467 18.796 0.50 26.75 66 ARG A CA 1
ATOM 2599 C CA B ARG B 1 66 ? 33.263 69.443 18.762 0.50 26.93 66 ARG A CA 1
ATOM 2600 C C . ARG B 1 66 ? 32.858 68.315 19.713 1.00 25.93 66 ARG A C 1
ATOM 2601 O O . ARG B 1 66 ? 33.609 67.860 20.559 1.00 28.45 66 ARG A O 1
ATOM 2616 N N . CYS B 1 67 ? 31.626 67.852 19.559 1.00 25.50 67 CYS A N 1
ATOM 2617 C CA . CYS B 1 67 ? 31.077 66.781 20.450 1.00 26.47 67 CYS A CA 1
ATOM 2618 C C . CYS B 1 67 ? 30.787 65.447 19.737 1.00 29.00 67 CYS A C 1
ATOM 2619 O O . CYS B 1 67 ? 30.175 64.556 20.338 1.00 28.66 67 CYS A O 1
ATOM 2622 N N . GLU B 1 68 ? 31.213 65.339 18.461 1.00 31.02 68 GLU A N 1
ATOM 2623 C CA . GLU B 1 68 ? 30.995 64.158 17.633 1.00 31.28 68 GLU A CA 1
ATOM 2624 C C . GLU B 1 68 ? 29.535 63.862 17.462 1.00 31.85 68 GLU A C 1
ATOM 2625 O O . GLU B 1 68 ? 29.152 62.707 17.341 1.00 32.21 68 GLU A O 1
ATOM 2631 N N . LEU B 1 69 ? 28.707 64.906 17.460 1.00 29.05 69 LEU A N 1
ATOM 2632 C CA . LEU B 1 69 ? 27.269 64.717 17.299 1.00 27.55 69 LEU A CA 1
ATOM 2633 C C . LEU B 1 69 ? 26.935 64.252 15.904 1.00 26.81 69 LEU A C 1
ATOM 2634 O O . LEU B 1 69 ? 27.371 64.816 14.944 1.00 28.35 69 LEU A O 1
ATOM 2639 N N . THR B 1 70 ? 26.106 63.228 15.849 1.00 27.76 70 THR A N 1
ATOM 2640 C CA . THR B 1 70 ? 25.491 62.732 14.651 1.00 30.03 70 THR A CA 1
ATOM 2641 C C . THR B 1 70 ? 24.016 62.908 14.678 1.00 28.09 70 THR A C 1
ATOM 2642 O O . THR B 1 70 ? 23.403 62.773 13.647 1.00 30.09 70 THR A O 1
ATOM 2646 N N . SER B 1 71 ? 23.400 63.247 15.799 1.00 25.53 71 SER A N 1
ATOM 2647 C CA . SER B 1 71 ? 21.992 63.642 15.755 1.00 28.78 71 SER A CA 1
ATOM 2648 C C . SER B 1 71 ? 21.665 64.615 16.933 1.00 29.33 71 SER A C 1
ATOM 2649 O O . SER B 1 71 ? 22.349 64.669 17.973 1.00 30.89 71 SER A O 1
ATOM 2652 N N . LEU B 1 72 ? 20.627 65.375 16.731 1.00 30.32 72 LEU A N 1
ATOM 2653 C CA . LEU B 1 72 ? 20.113 66.280 17.746 1.00 34.81 72 LEU A CA 1
ATOM 2654 C C . LEU B 1 72 ? 18.629 65.986 17.816 1.00 36.17 72 LEU A C 1
ATOM 2655 O O . LEU B 1 72 ? 17.990 65.945 16.780 1.00 33.47 72 LEU A O 1
ATOM 2660 N N . GLN B 1 73 ? 18.098 65.792 19.008 1.00 31.75 73 GLN A N 1
ATOM 2661 C CA . GLN B 1 73 ? 16.656 65.648 19.218 1.00 38.59 73 GLN A CA 1
ATOM 2662 C C . GLN B 1 73 ? 16.112 66.830 20.030 1.00 33.67 73 GLN A C 1
ATOM 2663 O O . GLN B 1 73 ? 16.673 67.142 21.050 1.00 31.32 73 GLN A O 1
ATOM 2669 N N . THR B 1 74 ? 15.008 67.409 19.615 1.00 35.10 74 THR A N 1
ATOM 2670 C CA . THR B 1 74 ? 14.450 68.630 20.222 1.00 39.37 74 THR A CA 1
ATOM 2671 C C . THR B 1 74 ? 13.116 68.323 20.891 1.00 37.79 74 THR A C 1
ATOM 2672 O O . THR B 1 74 ? 12.111 68.996 20.690 1.00 44.65 74 THR A O 1
ATOM 2676 N N . ASN B 1 75 ? 13.182 67.304 21.722 1.00 38.81 75 ASN A N 1
ATOM 2677 C CA . ASN B 1 75 ? 12.052 66.713 22.394 1.00 38.48 75 ASN A CA 1
ATOM 2678 C C . ASN B 1 75 ? 11.769 67.440 23.734 1.00 41.28 75 ASN A C 1
ATOM 2679 O O . ASN B 1 75 ? 10.691 67.329 24.273 1.00 38.93 75 ASN A O 1
ATOM 2684 N N . GLY B 1 76 ? 12.697 68.267 24.229 1.00 45.07 76 GLY A N 1
ATOM 2685 C CA . GLY B 1 76 ? 12.442 69.098 25.434 1.00 38.13 76 GLY A CA 1
ATOM 2686 C C . GLY B 1 76 ? 12.562 70.580 25.174 1.00 36.26 76 GLY A C 1
ATOM 2687 O O . GLY B 1 76 ? 13.405 71.017 24.408 1.00 37.89 76 GLY A O 1
ATOM 2688 N N . LYS B 1 77 ? 11.736 71.366 25.838 1.00 31.62 77 LYS A N 1
ATOM 2689 C CA . LYS B 1 77 ? 11.719 72.798 25.653 1.00 34.39 77 LYS A CA 1
ATOM 2690 C C . LYS B 1 77 ? 12.723 73.516 26.561 1.00 33.09 77 LYS A C 1
ATOM 2691 O O . LYS B 1 77 ? 12.684 73.368 27.787 1.00 32.46 77 LYS A O 1
ATOM 2697 N N . LEU B 1 78 ? 13.672 74.222 25.939 1.00 26.48 78 LEU A N 1
ATOM 2698 C CA . LEU B 1 78 ? 14.629 75.025 26.698 1.00 27.95 78 LEU A CA 1
ATOM 2699 C C . LEU B 1 78 ? 14.233 76.501 26.709 1.00 28.77 78 LEU A C 1
ATOM 2700 O O . LEU B 1 78 ? 14.644 77.297 25.851 1.00 28.61 78 LEU A O 1
ATOM 2705 N N . ILE B 1 79 ? 13.439 76.874 27.714 1.00 27.65 79 ILE A N 1
ATOM 2706 C CA . ILE B 1 79 ? 12.644 78.115 27.626 1.00 28.90 79 ILE A CA 1
ATOM 2707 C C . ILE B 1 79 ? 13.465 79.381 27.457 1.00 25.46 79 ILE A C 1
ATOM 2708 O O . ILE B 1 79 ? 13.064 80.284 26.729 1.00 24.75 79 ILE A O 1
ATOM 2713 N N . LYS B 1 80 ? 14.592 79.461 28.139 1.00 25.62 80 LYS A N 1
ATOM 2714 C CA . LYS B 1 80 ? 15.422 80.657 28.162 1.00 26.46 80 LYS A CA 1
ATOM 2715 C C . LYS B 1 80 ? 16.658 80.583 27.314 1.00 24.41 80 LYS A C 1
ATOM 2716 O O . LYS B 1 80 ? 17.405 81.579 27.323 1.00 23.47 80 LYS A O 1
ATOM 2722 N N . LEU B 1 81 ? 16.919 79.476 26.614 1.00 21.52 81 LEU A N 1
ATOM 2723 C CA . LEU B 1 81 ? 18.165 79.385 25.808 1.00 22.12 81 LEU A CA 1
ATOM 2724 C C . LEU B 1 81 ? 18.212 80.451 24.729 1.00 20.61 81 LEU A C 1
ATOM 2725 O O . LEU B 1 81 ? 17.312 80.563 23.889 1.00 22.97 81 LEU A O 1
ATOM 2730 N N . GLU B 1 82 ? 19.265 81.243 24.753 1.00 19.79 82 GLU A N 1
ATOM 2731 C CA . GLU B 1 82 ? 19.518 82.245 23.723 1.00 21.82 82 GLU A CA 1
ATOM 2732 C C . GLU B 1 82 ? 20.579 81.883 22.723 1.00 20.40 82 GLU A C 1
ATOM 2733 O O . GLU B 1 82 ? 20.528 82.382 21.603 1.00 20.80 82 GLU A O 1
ATOM 2739 N N . ASN B 1 83 ? 21.535 81.047 23.096 1.00 20.70 83 ASN A N 1
ATOM 2740 C CA . ASN B 1 83 ? 22.690 80.824 22.232 1.00 22.87 83 ASN A CA 1
ATOM 2741 C C . ASN B 1 83 ? 22.982 79.328 22.194 1.00 22.85 83 ASN A C 1
ATOM 2742 O O . ASN B 1 83 ? 23.146 78.693 23.262 1.00 22.36 83 ASN A O 1
ATOM 2747 N N . LEU B 1 84 ? 22.944 78.745 20.990 1.00 20.34 84 LEU A N 1
ATOM 2748 C CA . LEU B 1 84 ? 23.200 77.286 20.810 1.00 21.85 84 LEU A CA 1
ATOM 2749 C C . LEU B 1 84 ? 24.328 77.149 19.798 1.00 22.66 84 LEU A C 1
ATOM 2750 O O . LEU B 1 84 ? 24.168 77.639 18.671 1.00 21.28 84 LEU A O 1
ATOM 2755 N N . ASP B 1 85 ? 25.408 76.470 20.181 1.00 22.17 85 ASP A N 1
ATOM 2756 C CA . ASP B 1 85 ? 26.560 76.269 19.306 1.00 22.21 85 ASP A CA 1
ATOM 2757 C C . ASP B 1 85 ? 26.829 74.793 18.994 1.00 22.16 85 ASP A C 1
ATOM 2758 O O . ASP B 1 85 ? 27.515 74.099 19.744 1.00 23.98 85 ASP A O 1
ATOM 2763 N N . LEU B 1 86 ? 26.276 74.334 17.877 1.00 21.25 86 LEU A N 1
ATOM 2764 C CA . LEU B 1 86 ? 26.436 72.946 17.386 1.00 21.76 86 LEU A CA 1
ATOM 2765 C C . LEU B 1 86 ? 27.571 72.746 16.375 1.00 20.19 86 LEU A C 1
ATOM 2766 O O . LEU B 1 86 ? 27.622 71.768 15.661 1.00 22.27 86 LEU A O 1
ATOM 2771 N N . SER B 1 87 ? 28.455 73.709 16.278 1.00 21.13 87 SER A N 1
ATOM 2772 C CA . SER B 1 87 ? 29.500 73.710 15.290 1.00 22.77 87 SER A CA 1
ATOM 2773 C C . SER B 1 87 ? 30.500 72.583 15.483 1.00 23.46 87 SER A C 1
ATOM 2774 O O . SER B 1 87 ? 30.630 72.040 16.591 1.00 23.85 87 SER A O 1
ATOM 2777 N N . HIS B 1 88 ? 31.131 72.224 14.370 1.00 21.12 88 HIS A N 1
ATOM 2778 C CA . HIS B 1 88 ? 32.130 71.178 14.304 1.00 23.06 88 HIS A CA 1
ATOM 2779 C C . HIS B 1 88 ? 31.626 69.856 14.846 1.00 23.32 88 HIS A C 1
ATOM 2780 O O . HIS B 1 88 ? 32.208 69.296 15.761 1.00 25.51 88 HIS A O 1
ATOM 2787 N N . ASN B 1 89 ? 30.554 69.355 14.258 1.00 23.75 89 ASN A N 1
ATOM 2788 C CA . ASN B 1 89 ? 29.987 68.038 14.586 1.00 26.91 89 ASN A CA 1
ATOM 2789 C C . ASN B 1 89 ? 29.669 67.363 13.278 1.00 27.24 89 ASN A C 1
ATOM 2790 O O . ASN B 1 89 ? 30.142 67.825 12.221 1.00 25.18 89 ASN A O 1
ATOM 2795 N N . ASN B 1 90 ? 28.926 66.268 13.332 1.00 27.20 90 ASN A N 1
ATOM 2796 C CA . ASN B 1 90 ? 28.516 65.541 12.102 1.00 29.20 90 ASN A CA 1
ATOM 2797 C C . ASN B 1 90 ? 27.051 65.473 11.867 1.00 25.33 90 ASN A C 1
ATOM 2798 O O . ASN B 1 90 ? 26.525 64.462 11.332 1.00 26.02 90 ASN A O 1
ATOM 2803 N N . LEU B 1 91 ? 26.395 66.576 12.123 1.00 22.02 91 LEU A N 1
ATOM 2804 C CA . LEU B 1 91 ? 24.938 66.626 11.907 1.00 23.86 91 LEU A CA 1
ATOM 2805 C C . LEU B 1 91 ? 24.660 66.628 10.430 1.00 26.06 91 LEU A C 1
ATOM 2806 O O . LEU B 1 91 ? 25.273 67.370 9.683 1.00 24.72 91 LEU A O 1
ATOM 2811 N N . LYS B 1 92 ? 23.814 65.722 9.991 1.00 27.53 92 LYS A N 1
ATOM 2812 C CA . LYS B 1 92 ? 23.487 65.669 8.561 1.00 29.49 92 LYS A CA 1
ATOM 2813 C C . LYS B 1 92 ? 22.075 66.187 8.315 1.00 32.63 92 LYS A C 1
ATOM 2814 O O . LYS B 1 92 ? 21.692 66.477 7.184 1.00 35.79 92 LYS A O 1
ATOM 2820 N N . SER B 1 93 ? 21.299 66.350 9.367 1.00 29.93 93 SER A N 1
ATOM 2821 C CA . SER B 1 93 ? 20.086 67.108 9.232 1.00 33.20 93 SER A CA 1
ATOM 2822 C C . SER B 1 93 ? 19.821 67.893 10.509 1.00 30.51 93 SER A C 1
ATOM 2823 O O . SER B 1 93 ? 20.449 67.664 11.525 1.00 27.68 93 SER A O 1
ATOM 2826 N N . LEU B 1 94 ? 18.907 68.842 10.415 1.00 31.00 94 LEU A N 1
ATOM 2827 C CA . LEU B 1 94 ? 18.420 69.591 11.583 1.00 33.84 94 LEU A CA 1
ATOM 2828 C C . LEU B 1 94 ? 16.948 69.344 11.813 1.00 35.54 94 LEU A C 1
ATOM 2829 O O . LEU B 1 94 ? 16.164 69.588 10.902 1.00 34.60 94 LEU A O 1
ATOM 2834 N N . PRO B 1 95 ? 16.551 68.960 13.046 1.00 33.17 95 PRO A N 1
ATOM 2835 C CA . PRO B 1 95 ? 15.117 68.901 13.321 1.00 33.07 95 PRO A CA 1
ATOM 2836 C C . PRO B 1 95 ? 14.546 70.309 13.511 1.00 32.08 95 PRO A C 1
ATOM 2837 O O . PRO B 1 95 ? 15.294 71.293 13.612 1.00 27.44 95 PRO A O 1
ATOM 2841 N N . SER B 1 96 ? 13.234 70.399 13.497 1.00 33.91 96 SER A N 1
ATOM 2842 C CA . SER B 1 96 ? 12.596 71.649 13.794 1.00 37.99 96 SER A CA 1
ATOM 2843 C C . SER B 1 96 ? 13.069 72.073 15.176 1.00 30.31 96 SER A C 1
ATOM 2844 O O . SER B 1 96 ? 13.079 71.276 16.128 1.00 30.58 96 SER A O 1
ATOM 2847 N N . LEU B 1 97 ? 13.406 73.339 15.279 1.00 29.31 97 LEU A N 1
ATOM 2848 C CA . LEU B 1 97 ? 14.015 73.872 16.489 1.00 30.11 97 LEU A CA 1
ATOM 2849 C C . LEU B 1 97 ? 13.170 74.843 17.318 1.00 26.03 97 LEU A C 1
ATOM 2850 O O . LEU B 1 97 ? 13.475 75.135 18.505 1.00 24.12 97 LEU A O 1
ATOM 2855 N N . GLY B 1 98 ? 12.152 75.396 16.718 1.00 22.51 98 GLY A N 1
ATOM 2856 C CA . GLY B 1 98 ? 11.527 76.586 17.264 1.00 26.81 98 GLY A CA 1
ATOM 2857 C C . GLY B 1 98 ? 10.591 76.313 18.435 1.00 29.94 98 GLY A C 1
ATOM 2858 O O . GLY B 1 98 ? 10.568 77.070 19.382 1.00 28.56 98 GLY A O 1
ATOM 2859 N N . TRP B 1 99 ? 9.890 75.193 18.410 1.00 30.56 99 TRP A N 1
ATOM 2860 C CA . TRP B 1 99 ? 9.197 74.774 19.607 1.00 31.22 99 TRP A CA 1
ATOM 2861 C C . TRP B 1 99 ? 10.160 74.625 20.796 1.00 29.29 99 TRP A C 1
ATOM 2862 O O . TRP B 1 99 ? 9.879 75.081 21.906 1.00 30.84 99 TRP A O 1
ATOM 2873 N N . ALA B 1 100 ? 11.259 73.922 20.593 1.00 28.09 100 ALA A N 1
ATOM 2874 C CA . ALA B 1 100 ? 12.196 73.705 21.680 1.00 26.58 100 ALA A CA 1
ATOM 2875 C C . ALA B 1 100 ? 12.955 74.944 22.181 1.00 27.73 100 ALA A C 1
ATOM 2876 O O . ALA B 1 100 ? 13.244 75.030 23.389 1.00 30.76 100 ALA A O 1
ATOM 2878 N N . LEU B 1 101 ? 13.207 75.934 21.313 1.00 25.43 101 LEU A N 1
ATOM 2879 C CA . LEU B 1 101 ? 14.155 76.997 21.565 1.00 23.36 101 LEU A CA 1
ATOM 2880 C C . LEU B 1 101 ? 13.557 78.384 21.261 1.00 25.31 101 LEU A C 1
ATOM 2881 O O . LEU B 1 101 ? 14.113 79.156 20.474 1.00 23.68 101 LEU A O 1
ATOM 2886 N N . PRO B 1 102 ? 12.411 78.708 21.888 1.00 25.94 102 PRO A N 1
ATOM 2887 C CA . PRO B 1 102 ? 11.665 79.884 21.527 1.00 24.98 102 PRO A CA 1
ATOM 2888 C C . PRO B 1 102 ? 12.435 81.147 21.703 1.00 24.33 102 PRO A C 1
ATOM 2889 O O . PRO B 1 102 ? 12.184 82.125 21.000 1.00 24.48 102 PRO A O 1
ATOM 2893 N N . ALA B 1 103 ? 13.322 81.175 22.681 1.00 23.39 103 ALA A N 1
ATOM 2894 C CA . ALA B 1 103 ? 14.078 82.401 22.950 1.00 23.28 103 ALA A CA 1
ATOM 2895 C C . ALA B 1 103 ? 15.418 82.490 22.157 1.00 22.12 103 ALA A C 1
ATOM 2896 O O . ALA B 1 103 ? 16.199 83.431 22.343 1.00 22.28 103 ALA A O 1
ATOM 2898 N N . LEU B 1 104 ? 15.688 81.552 21.263 1.00 21.39 104 LEU A N 1
ATOM 2899 C CA . LEU B 1 104 ? 17.023 81.566 20.633 1.00 22.02 104 LEU A CA 1
ATOM 2900 C C . LEU B 1 104 ? 17.288 82.833 19.870 1.00 21.90 104 LEU A C 1
ATOM 2901 O O . LEU B 1 104 ? 16.457 83.209 19.047 1.00 21.84 104 LEU A O 1
ATOM 2906 N N . THR B 1 105 ? 18.455 83.445 20.100 1.00 21.72 105 THR A N 1
ATOM 2907 C CA . THR B 1 105 ? 18.960 84.556 19.290 1.00 23.95 105 THR A CA 1
ATOM 2908 C C . THR B 1 105 ? 20.168 84.238 18.394 1.00 24.77 105 THR A C 1
ATOM 2909 O O . THR B 1 105 ? 20.383 84.981 17.418 1.00 23.46 105 THR A O 1
ATOM 2913 N N . THR B 1 106 ? 20.942 83.176 18.709 1.00 24.44 106 THR A N 1
ATOM 2914 C CA . THR B 1 106 ? 22.131 82.804 17.977 1.00 23.47 106 THR A CA 1
ATOM 2915 C C . THR B 1 106 ? 22.160 81.336 17.774 1.00 21.83 106 THR A C 1
ATOM 2916 O O . THR B 1 106 ? 22.033 80.565 18.775 1.00 23.61 106 THR A O 1
ATOM 2920 N N . LEU B 1 107 ? 22.222 80.896 16.517 1.00 20.51 107 LEU A N 1
ATOM 2921 C CA . LEU B 1 107 ? 22.290 79.469 16.180 1.00 19.69 107 LEU A CA 1
ATOM 2922 C C . LEU B 1 107 ? 23.538 79.231 15.323 1.00 21.59 107 LEU A C 1
ATOM 2923 O O . LEU B 1 107 ? 23.710 79.843 14.246 1.00 21.17 107 LEU A O 1
ATOM 2928 N N . ASP B 1 108 ? 24.420 78.364 15.788 1.00 22.70 108 ASP A N 1
ATOM 2929 C CA . ASP B 1 108 ? 25.620 78.011 15.037 1.00 22.05 108 ASP A CA 1
ATOM 2930 C C . ASP B 1 108 ? 25.656 76.512 14.708 1.00 22.89 108 ASP A C 1
ATOM 2931 O O . ASP B 1 108 ? 25.836 75.639 15.568 1.00 23.49 108 ASP A O 1
ATOM 2936 N N . VAL B 1 109 ? 25.509 76.222 13.413 1.00 19.82 109 VAL A N 1
ATOM 2937 C CA . VAL B 1 109 ? 25.569 74.846 12.904 1.00 19.11 109 VAL A CA 1
ATOM 2938 C C . VAL B 1 109 ? 26.641 74.739 11.837 1.00 18.63 109 VAL A C 1
ATOM 2939 O O . VAL B 1 109 ? 26.628 73.834 11.041 1.00 20.86 109 VAL A O 1
ATOM 2943 N N . SER B 1 110 ? 27.638 75.621 11.913 1.00 20.95 110 SER A N 1
ATOM 2944 C CA . SER B 1 110 ? 28.741 75.626 10.969 1.00 22.56 110 SER A CA 1
ATOM 2945 C C . SER B 1 110 ? 29.578 74.399 11.116 1.00 21.57 110 SER A C 1
ATOM 2946 O O . SER B 1 110 ? 29.528 73.768 12.152 1.00 26.06 110 SER A O 1
ATOM 2949 N N . PHE B 1 111 ? 30.333 74.039 10.073 1.00 22.47 111 PHE A N 1
ATOM 2950 C CA . PHE B 1 111 ? 31.220 72.853 10.087 1.00 22.71 111 PHE A CA 1
ATOM 2951 C C . PHE B 1 111 ? 30.506 71.583 10.503 1.00 23.52 111 PHE A C 1
ATOM 2952 O O . PHE B 1 111 ? 30.873 70.921 11.504 1.00 22.25 111 PHE A O 1
ATOM 2960 N N . ASN B 1 112 ? 29.444 71.273 9.778 1.00 23.11 112 ASN A N 1
ATOM 2961 C CA . ASN B 1 112 ? 28.685 70.070 9.998 1.00 24.65 112 ASN A CA 1
ATOM 2962 C C . ASN B 1 112 ? 28.636 69.314 8.657 1.00 26.54 112 ASN A C 1
ATOM 2963 O O . ASN B 1 112 ? 29.504 69.558 7.814 1.00 23.82 112 ASN A O 1
ATOM 2968 N N . LYS B 1 113 ? 27.674 68.399 8.489 1.00 26.79 113 LYS A N 1
ATOM 2969 C CA . LYS B 1 113 ? 27.480 67.699 7.247 1.00 27.09 113 LYS A CA 1
ATOM 2970 C C . LYS B 1 113 ? 26.075 67.959 6.670 1.00 25.25 113 LYS A C 1
ATOM 2971 O O . LYS B 1 113 ? 25.482 67.079 6.061 1.00 24.20 113 LYS A O 1
ATOM 2977 N N . LEU B 1 114 ? 25.541 69.166 6.839 1.00 23.22 114 LEU A N 1
ATOM 2978 C CA . LEU B 1 114 ? 24.197 69.462 6.374 1.00 22.36 114 LEU A CA 1
ATOM 2979 C C . LEU B 1 114 ? 24.156 69.450 4.859 1.00 23.73 114 LEU A C 1
ATOM 2980 O O . LEU B 1 114 ? 24.883 70.215 4.226 1.00 22.12 114 LEU A O 1
ATOM 2985 N N . GLY B 1 115 ? 23.270 68.620 4.304 1.00 22.54 115 GLY A N 1
ATOM 2986 C CA . GLY B 1 115 ? 23.021 68.572 2.899 1.00 23.72 115 GLY A CA 1
ATOM 2987 C C . GLY B 1 115 ? 21.758 69.197 2.417 1.00 23.47 115 GLY A C 1
ATOM 2988 O O . GLY B 1 115 ? 21.604 69.419 1.238 1.00 26.82 115 GLY A O 1
ATOM 2989 N N . SER B 1 116 ? 20.833 69.447 3.305 1.00 23.57 116 SER A N 1
ATOM 2990 C CA . SER B 1 116 ? 19.671 70.217 2.966 1.00 25.19 116 SER A CA 1
ATOM 2991 C C . SER B 1 116 ? 19.041 70.788 4.213 1.00 23.30 116 SER A C 1
ATOM 2992 O O . SER B 1 116 ? 19.426 70.459 5.322 1.00 24.72 116 SER A O 1
ATOM 2995 N N . LEU B 1 117 ? 18.113 71.709 4.010 1.00 22.74 117 LEU A N 1
ATOM 2996 C CA . LEU B 1 117 ? 17.329 72.248 5.102 1.00 25.18 117 LEU A CA 1
ATOM 2997 C C . LEU B 1 117 ? 15.859 72.088 4.827 1.00 25.34 117 LEU A C 1
ATOM 2998 O O . LEU B 1 117 ? 15.418 72.370 3.738 1.00 25.59 117 LEU A O 1
ATOM 3003 N N . SER B 1 118 ? 15.111 71.671 5.840 1.00 28.73 118 SER A N 1
ATOM 3004 C CA . SER B 1 118 ? 13.673 71.400 5.669 1.00 32.39 118 SER A CA 1
ATOM 3005 C C . SER B 1 118 ? 12.884 72.677 5.641 1.00 32.10 118 SER A C 1
ATOM 3006 O O . SER B 1 118 ? 13.229 73.635 6.292 1.00 32.04 118 SER A O 1
ATOM 3009 N N . PRO B 1 119 ? 11.814 72.698 4.855 1.00 37.04 119 PRO A N 1
ATOM 3010 C CA . PRO B 1 119 ? 10.829 73.722 5.105 1.00 40.84 119 PRO A CA 1
ATOM 3011 C C . PRO B 1 119 ? 10.287 73.546 6.550 1.00 36.13 119 PRO A C 1
ATOM 3012 O O . PRO B 1 119 ? 9.993 72.408 7.032 1.00 37.17 119 PRO A O 1
ATOM 3016 N N . GLY B 1 120 ? 10.265 74.653 7.255 1.00 30.28 120 GLY A N 1
ATOM 3017 C CA . GLY B 1 120 ? 9.737 74.690 8.642 1.00 29.73 120 GLY A CA 1
ATOM 3018 C C . GLY B 1 120 ? 10.855 74.716 9.667 1.00 27.81 120 GLY A C 1
ATOM 3019 O O . GLY B 1 120 ? 10.611 74.918 10.849 1.00 25.68 120 GLY A O 1
ATOM 3020 N N . VAL B 1 121 ? 12.109 74.515 9.240 1.00 27.23 121 VAL A N 1
ATOM 3021 C CA . VAL B 1 121 ? 13.132 74.226 10.241 1.00 26.38 121 VAL A CA 1
ATOM 3022 C C . VAL B 1 121 ? 13.343 75.341 11.260 1.00 24.96 121 VAL A C 1
ATOM 3023 O O . VAL B 1 121 ? 13.642 75.055 12.446 1.00 28.35 121 VAL A O 1
ATOM 3027 N N . LEU B 1 122 ? 13.182 76.604 10.836 1.00 22.38 122 LEU A N 1
ATOM 3028 C CA . LEU B 1 122 ? 13.284 77.733 11.753 1.00 22.80 122 LEU A CA 1
ATOM 3029 C C . LEU B 1 122 ? 11.946 78.257 12.298 1.00 23.47 122 LEU A C 1
ATOM 3030 O O . LEU B 1 122 ? 11.930 79.319 12.956 1.00 23.12 122 LEU A O 1
ATOM 3035 N N . ASP B 1 123 ? 10.829 77.606 11.941 1.00 24.25 123 ASP A N 1
ATOM 3036 C CA . ASP B 1 123 ? 9.493 78.079 12.370 1.00 24.74 123 ASP A CA 1
ATOM 3037 C C . ASP B 1 123 ? 9.531 78.245 13.856 1.00 22.95 123 ASP A C 1
ATOM 3038 O O . ASP B 1 123 ? 9.960 77.317 14.554 1.00 26.65 123 ASP A O 1
ATOM 3043 N N . GLY B 1 124 ? 9.046 79.379 14.366 1.00 25.24 124 GLY A N 1
ATOM 3044 C CA . GLY B 1 124 ? 9.036 79.615 15.793 1.00 25.03 124 GLY A CA 1
ATOM 3045 C C . GLY B 1 124 ? 10.254 80.275 16.396 1.00 25.28 124 GLY A C 1
ATOM 3046 O O . GLY B 1 124 ? 10.220 80.656 17.566 1.00 24.68 124 GLY A O 1
ATOM 3047 N N . LEU B 1 125 ? 11.349 80.414 15.645 1.00 23.06 125 LEU A N 1
ATOM 3048 C CA . LEU B 1 125 ? 12.520 81.072 16.187 1.00 23.36 125 LEU A CA 1
ATOM 3049 C C . LEU B 1 125 ? 12.418 82.568 15.883 1.00 25.07 125 LEU A C 1
ATOM 3050 O O . LEU B 1 125 ? 13.325 83.171 15.252 1.00 22.10 125 LEU A O 1
ATOM 3055 N N . SER B 1 126 ? 11.393 83.215 16.438 1.00 23.28 126 SER A N 1
ATOM 3056 C CA . SER B 1 126 ? 11.067 84.573 16.059 1.00 22.44 126 SER A CA 1
ATOM 3057 C C . SER B 1 126 ? 12.152 85.601 16.536 1.00 22.14 126 SER A C 1
ATOM 3058 O O . SER B 1 126 ? 12.288 86.691 15.975 1.00 20.66 126 SER A O 1
ATOM 3061 N N . GLN B 1 127 ? 12.928 85.255 17.542 1.00 21.98 127 GLN A N 1
ATOM 3062 C CA . GLN B 1 127 ? 13.950 86.160 18.089 1.00 23.39 127 GLN A CA 1
ATOM 3063 C C . GLN B 1 127 ? 15.326 85.961 17.446 1.00 22.35 127 GLN A C 1
ATOM 3064 O O . GLN B 1 127 ? 16.303 86.623 17.828 1.00 21.12 127 GLN A O 1
ATOM 3070 N N . LEU B 1 128 ? 15.445 85.052 16.469 1.00 23.10 128 LEU A N 1
ATOM 3071 C CA . LEU B 1 128 ? 16.804 84.742 15.944 1.00 20.24 128 LEU A CA 1
ATOM 3072 C C . LEU B 1 128 ? 17.429 85.954 15.303 1.00 19.77 128 LEU A C 1
ATOM 3073 O O . LEU B 1 128 ? 16.799 86.640 14.456 1.00 19.94 128 LEU A O 1
ATOM 3078 N N . GLN B 1 129 ? 18.661 86.242 15.723 1.00 19.83 129 GLN A N 1
ATOM 3079 C CA . GLN B 1 129 ? 19.460 87.310 15.142 1.00 19.64 129 GLN A CA 1
ATOM 3080 C C . GLN B 1 129 ? 20.692 86.899 14.318 1.00 19.42 129 GLN A C 1
ATOM 3081 O O . GLN B 1 129 ? 21.147 87.668 13.454 1.00 19.80 129 GLN A O 1
ATOM 3087 N N . GLU B 1 130 ? 21.259 85.755 14.616 1.00 19.06 130 GLU A N 1
ATOM 3088 C CA . GLU B 1 130 ? 22.516 85.281 13.987 1.00 20.01 130 GLU A CA 1
ATOM 3089 C C . GLU B 1 130 ? 22.330 83.821 13.626 1.00 18.31 130 GLU A C 1
ATOM 3090 O O . GLU B 1 130 ? 21.915 83.055 14.483 1.00 17.59 130 GLU A O 1
ATOM 3096 N N . LEU B 1 131 ? 22.616 83.462 12.374 1.00 17.33 131 LEU A N 1
ATOM 3097 C CA . LEU B 1 131 ? 22.466 82.132 11.857 1.00 18.53 131 LEU A CA 1
ATOM 3098 C C . LEU B 1 131 ? 23.755 81.808 11.104 1.00 18.24 131 LEU A C 1
ATOM 3099 O O . LEU B 1 131 ? 24.060 82.474 10.114 1.00 17.64 131 LEU A O 1
ATOM 3104 N N . TYR B 1 132 ? 24.495 80.806 11.594 1.00 17.85 132 TYR A N 1
ATOM 3105 C CA . TYR B 1 132 ? 25.794 80.417 11.067 1.00 18.03 132 TYR A CA 1
ATOM 3106 C C . TYR B 1 132 ? 25.662 79.031 10.496 1.00 19.30 132 TYR A C 1
ATOM 3107 O O . TYR B 1 132 ? 25.510 78.037 11.241 1.00 19.37 132 TYR A O 1
ATOM 3116 N N . LEU B 1 133 ? 25.750 78.955 9.164 1.00 19.14 133 LEU A N 1
ATOM 3117 C CA . LEU B 1 133 ? 25.659 77.673 8.463 1.00 20.81 133 LEU A CA 1
ATOM 3118 C C . LEU B 1 133 ? 26.830 77.376 7.540 1.00 17.98 133 LEU A C 1
ATOM 3119 O O . LEU B 1 133 ? 26.754 76.480 6.721 1.00 19.15 133 LEU A O 1
ATOM 3124 N N . GLN B 1 134 ? 27.882 78.149 7.665 1.00 20.55 134 GLN A N 1
ATOM 3125 C CA . GLN B 1 134 ? 29.044 78.022 6.812 1.00 21.96 134 GLN A CA 1
ATOM 3126 C C . GLN B 1 134 ? 29.732 76.648 7.009 1.00 22.10 134 GLN A C 1
ATOM 3127 O O . GLN B 1 134 ? 29.606 76.040 8.073 1.00 19.60 134 GLN A O 1
ATOM 3133 N N . ASN B 1 135 ? 30.397 76.175 5.965 1.00 24.07 135 ASN A N 1
ATOM 3134 C CA . ASN B 1 135 ? 31.146 74.892 5.982 1.00 23.15 135 ASN A CA 1
ATOM 3135 C C . ASN B 1 135 ? 30.215 73.680 6.163 1.00 23.66 135 ASN A C 1
ATOM 3136 O O . ASN B 1 135 ? 30.394 72.880 7.053 1.00 25.18 135 ASN A O 1
ATOM 3141 N N . ASN B 1 136 ? 29.161 73.637 5.324 1.00 21.96 136 ASN A N 1
ATOM 3142 C CA . ASN B 1 136 ? 28.268 72.514 5.205 1.00 22.83 136 ASN A CA 1
ATOM 3143 C C . ASN B 1 136 ? 28.242 72.101 3.740 1.00 23.12 136 ASN A C 1
ATOM 3144 O O . ASN B 1 136 ? 29.106 72.536 2.978 1.00 22.67 136 ASN A O 1
ATOM 3149 N N . ASP B 1 137 ? 27.253 71.309 3.323 1.00 22.29 137 ASP A N 1
ATOM 3150 C CA . ASP B 1 137 ? 27.193 70.869 1.959 1.00 22.24 137 ASP A CA 1
ATOM 3151 C C . ASP B 1 137 ? 25.861 71.266 1.289 1.00 21.80 137 ASP A C 1
ATOM 3152 O O . ASP B 1 137 ? 25.339 70.566 0.401 1.00 22.88 137 ASP A O 1
ATOM 3157 N N . LEU B 1 138 ? 25.350 72.428 1.638 1.00 20.08 138 LEU A N 1
ATOM 3158 C CA . LEU B 1 138 ? 24.033 72.861 1.138 1.00 20.07 138 LEU A CA 1
ATOM 3159 C C . LEU B 1 138 ? 24.158 73.158 -0.344 1.00 20.67 138 LEU A C 1
ATOM 3160 O O . LEU B 1 138 ? 25.107 73.814 -0.765 1.00 19.08 138 LEU A O 1
ATOM 3165 N N . LYS B 1 139 ? 23.259 72.576 -1.136 1.00 21.98 139 LYS A N 1
ATOM 3166 C CA . LYS B 1 139 ? 23.207 72.814 -2.581 1.00 24.71 139 LYS A CA 1
ATOM 3167 C C . LYS B 1 139 ? 22.038 73.739 -3.021 1.00 23.37 139 LYS A C 1
ATOM 3168 O O . LYS B 1 139 ? 22.078 74.395 -4.073 1.00 21.60 139 LYS A O 1
ATOM 3174 N N . SER B 1 140 ? 21.008 73.768 -2.190 1.00 23.39 140 SER A N 1
ATOM 3175 C CA . SER B 1 140 ? 19.953 74.756 -2.297 1.00 23.58 140 SER A CA 1
ATOM 3176 C C . SER B 1 140 ? 19.352 75.069 -0.931 1.00 21.06 140 SER A C 1
ATOM 3177 O O . SER B 1 140 ? 19.710 74.495 0.063 1.00 24.18 140 SER A O 1
ATOM 3180 N N . LEU B 1 141 ? 18.430 76.005 -0.915 1.00 20.74 141 LEU A N 1
ATOM 3181 C CA . LEU B 1 141 ? 17.756 76.419 0.282 1.00 20.33 141 LEU A CA 1
ATOM 3182 C C . LEU B 1 141 ? 16.251 76.431 -0.048 1.00 21.06 141 LEU A C 1
ATOM 3183 O O . LEU B 1 141 ? 15.873 76.852 -1.140 1.00 23.27 141 LEU A O 1
ATOM 3188 N N . PRO B 1 142 ? 15.406 76.078 0.912 1.00 22.11 142 PRO A N 1
ATOM 3189 C CA . PRO B 1 142 ? 13.966 76.046 0.675 1.00 23.32 142 PRO A CA 1
ATOM 3190 C C . PRO B 1 142 ? 13.330 77.420 0.617 1.00 24.33 142 PRO A C 1
ATOM 3191 O O . PRO B 1 142 ? 13.753 78.309 1.336 1.00 23.22 142 PRO A O 1
ATOM 3195 N N . PRO B 1 143 ? 12.248 77.578 -0.185 1.00 26.73 143 PRO A N 1
ATOM 3196 C CA . PRO B 1 143 ? 11.452 78.824 -0.092 1.00 26.70 143 PRO A CA 1
ATOM 3197 C C . PRO B 1 143 ? 10.963 79.070 1.322 1.00 25.77 143 PRO A C 1
ATOM 3198 O O . PRO B 1 143 ? 10.758 78.111 2.104 1.00 28.74 143 PRO A O 1
ATOM 3202 N N . GLY B 1 144 ? 10.900 80.338 1.716 1.00 23.03 144 GLY A N 1
ATOM 3203 C CA . GLY B 1 144 ? 10.446 80.683 3.034 1.00 20.53 144 GLY A CA 1
ATOM 3204 C C . GLY B 1 144 ? 11.336 80.374 4.205 1.00 21.01 144 GLY A C 1
ATOM 3205 O O . GLY B 1 144 ? 10.929 80.554 5.355 1.00 20.31 144 GLY A O 1
ATOM 3206 N N . LEU B 1 145 ? 12.582 79.974 3.955 1.00 20.31 145 LEU A N 1
ATOM 3207 C CA . LEU B 1 145 ? 13.467 79.572 5.056 1.00 20.38 145 LEU A CA 1
ATOM 3208 C C . LEU B 1 145 ? 13.528 80.572 6.202 1.00 18.98 145 LEU A C 1
ATOM 3209 O O . LEU B 1 145 ? 13.414 80.179 7.373 1.00 16.44 145 LEU A O 1
ATOM 3214 N N . LEU B 1 146 ? 13.686 81.843 5.842 1.00 18.08 146 LEU A N 1
ATOM 3215 C CA . LEU B 1 146 ? 13.951 82.909 6.801 1.00 18.93 146 LEU A CA 1
ATOM 3216 C C . LEU B 1 146 ? 12.708 83.740 7.143 1.00 19.86 146 LEU A C 1
ATOM 3217 O O . LEU B 1 146 ? 12.784 84.712 7.901 1.00 20.08 146 LEU A O 1
ATOM 3222 N N . LEU B 1 147 ? 11.571 83.342 6.632 1.00 20.55 147 LEU A N 1
ATOM 3223 C CA . LEU B 1 147 ? 10.341 84.000 6.979 1.00 20.12 147 LEU A CA 1
ATOM 3224 C C . LEU B 1 147 ? 10.067 84.075 8.499 1.00 19.88 147 LEU A C 1
ATOM 3225 O O . LEU B 1 147 ? 9.657 85.115 9.015 1.00 19.66 147 LEU A O 1
ATOM 3230 N N . PRO B 1 148 ? 10.349 83.007 9.242 1.00 18.65 148 PRO A N 1
ATOM 3231 C CA . PRO B 1 148 ? 10.180 83.112 10.691 1.00 19.96 148 PRO A CA 1
ATOM 3232 C C . PRO B 1 148 ? 11.096 84.026 11.464 1.00 23.29 148 PRO A C 1
ATOM 3233 O O . PRO B 1 148 ? 10.776 84.362 12.618 1.00 23.41 148 PRO A O 1
ATOM 3237 N N . THR B 1 149 ? 12.223 84.428 10.867 1.00 20.19 149 THR A N 1
ATOM 3238 C CA . THR B 1 149 ? 13.235 85.119 11.562 1.00 17.82 149 THR A CA 1
ATOM 3239 C C . THR B 1 149 ? 13.322 86.553 11.089 1.00 21.18 149 THR A C 1
ATOM 3240 O O . THR B 1 149 ? 14.336 86.936 10.451 1.00 18.41 149 THR A O 1
ATOM 3244 N N . THR B 1 150 ? 12.279 87.374 11.397 1.00 20.59 150 THR A N 1
ATOM 3245 C CA . THR B 1 150 ? 12.272 88.769 10.914 1.00 20.68 150 THR A CA 1
ATOM 3246 C C . THR B 1 150 ? 13.381 89.695 11.437 1.00 20.49 150 THR A C 1
ATOM 3247 O O . THR B 1 150 ? 13.694 90.734 10.790 1.00 20.43 150 THR A O 1
ATOM 3251 N N . LYS B 1 151 ? 13.962 89.330 12.594 1.00 20.12 151 LYS A N 1
ATOM 3252 C CA . LYS B 1 151 ? 14.992 90.175 13.271 1.00 22.97 151 LYS A CA 1
ATOM 3253 C C . LYS B 1 151 ? 16.443 89.752 12.914 1.00 21.60 151 LYS A C 1
ATOM 3254 O O . LYS B 1 151 ? 17.422 90.261 13.489 1.00 21.22 151 LYS A O 1
ATOM 3260 N N . LEU B 1 152 ? 16.589 88.830 11.964 1.00 21.21 152 LEU A N 1
ATOM 3261 C CA . LEU B 1 152 ? 17.926 88.351 11.592 1.00 18.61 152 LEU A CA 1
ATOM 3262 C C . LEU B 1 152 ? 18.834 89.514 11.186 1.00 19.15 152 LEU A C 1
ATOM 3263 O O . LEU B 1 152 ? 18.490 90.306 10.361 1.00 18.55 152 LEU A O 1
ATOM 3268 N N . LYS B 1 153 ? 20.021 89.557 11.758 1.00 20.37 153 LYS A N 1
ATOM 3269 C CA . LYS B 1 153 ? 21.086 90.515 11.467 1.00 21.43 153 LYS A CA 1
ATOM 3270 C C . LYS B 1 153 ? 22.309 89.911 10.719 1.00 20.32 153 LYS A C 1
ATOM 3271 O O . LYS B 1 153 ? 22.990 90.625 10.004 1.00 19.14 153 LYS A O 1
ATOM 3277 N N . LYS B 1 154 ? 22.628 88.634 10.961 1.00 20.32 154 LYS A N 1
ATOM 3278 C CA . LYS B 1 154 ? 23.812 88.023 10.370 1.00 22.99 154 LYS A CA 1
ATOM 3279 C C . LYS B 1 154 ? 23.443 86.690 9.838 1.00 19.02 154 LYS A C 1
ATOM 3280 O O . LYS B 1 154 ? 22.814 85.874 10.558 1.00 19.45 154 LYS A O 1
ATOM 3286 N N . LEU B 1 155 ? 23.863 86.433 8.602 1.00 18.05 155 LEU A N 1
ATOM 3287 C CA . LEU B 1 155 ? 23.593 85.171 7.987 1.00 17.47 155 LEU A CA 1
ATOM 3288 C C . LEU B 1 155 ? 24.843 84.723 7.259 1.00 18.05 155 LEU A C 1
ATOM 3289 O O . LEU B 1 155 ? 25.266 85.370 6.297 1.00 20.68 155 LEU A O 1
ATOM 3294 N N . ASN B 1 156 ? 25.392 83.596 7.707 1.00 18.44 156 ASN A N 1
ATOM 3295 C CA . ASN B 1 156 ? 26.587 83.024 7.097 1.00 17.51 156 ASN A CA 1
ATOM 3296 C C . ASN B 1 156 ? 26.287 81.746 6.396 1.00 16.63 156 ASN A C 1
ATOM 3297 O O . ASN B 1 156 ? 26.018 80.719 7.024 1.00 18.65 156 ASN A O 1
ATOM 3302 N N . LEU B 1 157 ? 26.310 81.836 5.060 1.00 16.96 157 LEU A N 1
ATOM 3303 C CA . LEU B 1 157 ? 26.129 80.678 4.184 1.00 18.42 157 LEU A CA 1
ATOM 3304 C C . LEU B 1 157 ? 27.360 80.339 3.376 1.00 17.41 157 LEU A C 1
ATOM 3305 O O . LEU B 1 157 ? 27.272 79.691 2.309 1.00 18.59 157 LEU A O 1
ATOM 3310 N N . ALA B 1 158 ? 28.516 80.857 3.806 1.00 19.81 158 ALA A N 1
ATOM 3311 C CA . ALA B 1 158 ? 29.776 80.664 3.056 1.00 19.93 158 ALA A CA 1
ATOM 3312 C C . ALA B 1 158 ? 30.193 79.190 3.030 1.00 20.77 158 ALA A C 1
ATOM 3313 O O . ALA B 1 158 ? 29.866 78.439 3.914 1.00 19.91 158 ALA A O 1
ATOM 3315 N N . ASN B 1 159 ? 31.062 78.840 2.101 1.00 19.85 159 ASN A N 1
ATOM 3316 C CA . ASN B 1 159 ? 31.704 77.529 2.119 1.00 21.25 159 ASN A CA 1
ATOM 3317 C C . ASN B 1 159 ? 30.648 76.396 2.067 1.00 22.38 159 ASN A C 1
ATOM 3318 O O . ASN B 1 159 ? 30.760 75.416 2.761 1.00 22.56 159 ASN A O 1
ATOM 3323 N N . ASN B 1 160 ? 29.646 76.558 1.219 1.00 20.86 160 ASN A N 1
ATOM 3324 C CA . ASN B 1 160 ? 28.682 75.484 0.980 1.00 22.66 160 ASN A CA 1
ATOM 3325 C C . ASN B 1 160 ? 28.787 75.072 -0.475 1.00 21.20 160 ASN A C 1
ATOM 3326 O O . ASN B 1 160 ? 29.887 75.228 -1.017 1.00 20.49 160 ASN A O 1
ATOM 3331 N N . LYS B 1 161 ? 27.742 74.500 -1.110 1.00 20.30 161 LYS A N 1
ATOM 3332 C CA . LYS B 1 161 ? 27.804 74.095 -2.532 1.00 20.21 161 LYS A CA 1
ATOM 3333 C C . LYS B 1 161 ? 26.594 74.631 -3.249 1.00 20.09 161 LYS A C 1
ATOM 3334 O O . LYS B 1 161 ? 25.953 73.973 -4.132 1.00 20.09 161 LYS A O 1
ATOM 3340 N N . LEU B 1 162 ? 26.242 75.866 -2.859 1.00 18.73 162 LEU A N 1
ATOM 3341 C CA . LEU B 1 162 ? 24.978 76.482 -3.314 1.00 18.12 162 LEU A CA 1
ATOM 3342 C C . LEU B 1 162 ? 25.060 76.774 -4.775 1.00 19.15 162 LEU A C 1
ATOM 3343 O O . LEU B 1 162 ? 25.996 77.456 -5.228 1.00 18.44 162 LEU A O 1
ATOM 3348 N N . ARG B 1 163 ? 24.114 76.229 -5.523 1.00 20.89 163 ARG A N 1
ATOM 3349 C CA . ARG B 1 163 ? 24.064 76.359 -6.983 1.00 22.79 163 ARG A CA 1
ATOM 3350 C C . ARG B 1 163 ? 23.195 77.499 -7.444 1.00 21.12 163 ARG A C 1
ATOM 3351 O O . ARG B 1 163 ? 23.398 78.035 -8.542 1.00 21.84 163 ARG A O 1
ATOM 3359 N N . GLU B 1 164 ? 22.183 77.788 -6.662 1.00 19.91 164 GLU A N 1
ATOM 3360 C CA . GLU B 1 164 ? 21.340 78.975 -6.898 1.00 22.64 164 GLU A CA 1
ATOM 3361 C C . GLU B 1 164 ? 20.736 79.378 -5.578 1.00 19.76 164 GLU A C 1
ATOM 3362 O O . GLU B 1 164 ? 20.791 78.604 -4.606 1.00 18.14 164 GLU A O 1
ATOM 3368 N N . LEU B 1 165 ? 20.161 80.572 -5.537 1.00 18.80 165 LEU A N 1
ATOM 3369 C CA . LEU B 1 165 ? 19.541 81.078 -4.296 1.00 19.77 165 LEU A CA 1
ATOM 3370 C C . LEU B 1 165 ? 18.051 81.307 -4.543 1.00 20.64 165 LEU A C 1
ATOM 3371 O O . LEU B 1 165 ? 17.702 81.729 -5.620 1.00 21.21 165 LEU A O 1
ATOM 3376 N N . PRO B 1 166 ? 17.203 81.090 -3.540 1.00 21.14 166 PRO A N 1
ATOM 3377 C CA . PRO B 1 166 ? 15.786 81.417 -3.780 1.00 22.91 166 PRO A CA 1
ATOM 3378 C C . PRO B 1 166 ? 15.676 82.927 -4.028 1.00 23.06 166 PRO A C 1
ATOM 3379 O O . PRO B 1 166 ? 16.317 83.765 -3.310 1.00 22.35 166 PRO A O 1
ATOM 3383 N N . SER B 1 167 ? 14.932 83.349 -5.028 1.00 22.68 167 SER A N 1
ATOM 3384 C CA . SER B 1 167 ? 14.822 84.820 -5.241 1.00 26.81 167 SER A CA 1
ATOM 3385 C C . SER B 1 167 ? 14.266 85.626 -4.111 1.00 24.55 167 SER A C 1
ATOM 3386 O O . SER B 1 167 ? 14.526 86.814 -4.028 1.00 27.59 167 SER A O 1
ATOM 3389 N N . GLY B 1 168 ? 13.431 85.015 -3.287 1.00 23.99 168 GLY A N 1
ATOM 3390 C CA . GLY B 1 168 ? 12.872 85.640 -2.092 1.00 22.11 168 GLY A CA 1
ATOM 3391 C C . GLY B 1 168 ? 13.605 85.450 -0.766 1.00 20.42 168 GLY A C 1
ATOM 3392 O O . GLY B 1 168 ? 13.074 85.822 0.300 1.00 23.74 168 GLY A O 1
ATOM 3393 N N . LEU B 1 169 ? 14.807 84.912 -0.798 1.00 18.05 169 LEU A N 1
ATOM 3394 C CA . LEU B 1 169 ? 15.534 84.515 0.410 1.00 17.97 169 LEU A CA 1
ATOM 3395 C C . LEU B 1 169 ? 15.573 85.563 1.488 1.00 17.46 169 LEU A C 1
ATOM 3396 O O . LEU B 1 169 ? 15.350 85.258 2.658 1.00 18.22 169 LEU A O 1
ATOM 3401 N N . LEU B 1 170 ? 15.955 86.782 1.094 1.00 17.76 170 LEU A N 1
ATOM 3402 C CA . LEU B 1 170 ? 16.161 87.914 1.999 1.00 17.87 170 LEU A CA 1
ATOM 3403 C C . LEU B 1 170 ? 14.959 88.840 2.198 1.00 20.02 170 LEU A C 1
ATOM 3404 O O . LEU B 1 170 ? 15.066 89.824 2.925 1.00 20.86 170 LEU A O 1
ATOM 3409 N N . ASP B 1 171 ? 13.864 88.565 1.500 1.00 20.78 171 ASP A N 1
ATOM 3410 C CA . ASP B 1 171 ? 12.671 89.409 1.554 1.00 24.53 171 ASP A CA 1
ATOM 3411 C C . ASP B 1 171 ? 12.168 89.765 2.952 1.00 21.85 171 ASP A C 1
ATOM 3412 O O . ASP B 1 171 ? 11.830 88.883 3.741 1.00 23.58 171 ASP A O 1
ATOM 3417 N N . GLY B 1 172 ? 12.119 91.062 3.253 1.00 21.42 172 GLY A N 1
ATOM 3418 C CA . GLY B 1 172 ? 11.609 91.505 4.524 1.00 21.62 172 GLY A CA 1
ATOM 3419 C C . GLY B 1 172 ? 12.638 91.515 5.645 1.00 22.55 172 GLY A C 1
ATOM 3420 O O . GLY B 1 172 ? 12.284 91.842 6.771 1.00 20.11 172 GLY A O 1
ATOM 3421 N N . LEU B 1 173 ? 13.917 91.200 5.371 1.00 21.54 173 LEU A N 1
ATOM 3422 C CA . LEU B 1 173 ? 14.889 91.144 6.445 1.00 21.29 173 LEU A CA 1
ATOM 3423 C C . LEU B 1 173 ? 15.517 92.530 6.657 1.00 21.93 173 LEU A C 1
ATOM 3424 O O . LEU B 1 173 ? 16.712 92.818 6.315 1.00 18.19 173 LEU A O 1
ATOM 3429 N N . GLU B 1 174 ? 14.706 93.401 7.273 1.00 23.57 174 GLU A N 1
ATOM 3430 C CA . GLU B 1 174 ? 15.061 94.813 7.432 1.00 23.45 174 GLU A CA 1
ATOM 3431 C C . GLU B 1 174 ? 16.177 95.101 8.442 1.00 21.32 174 GLU A C 1
ATOM 3432 O O . GLU B 1 174 ? 16.735 96.200 8.437 1.00 20.66 174 GLU A O 1
ATOM 3438 N N . ASP B 1 175 ? 16.537 94.121 9.269 1.00 21.03 175 ASP A N 1
ATOM 3439 C CA . ASP B 1 175 ? 17.647 94.253 10.181 1.00 20.73 175 ASP A CA 1
ATOM 3440 C C . ASP B 1 175 ? 18.889 93.496 9.730 1.00 20.89 175 ASP A C 1
ATOM 3441 O O . ASP B 1 175 ? 19.865 93.481 10.475 1.00 23.91 175 ASP A O 1
ATOM 3446 N N . LEU B 1 176 ? 18.844 92.808 8.604 1.00 19.55 176 LEU A N 1
ATOM 3447 C CA . LEU B 1 176 ? 20.013 92.097 8.121 1.00 18.70 176 LEU A CA 1
ATOM 3448 C C . LEU B 1 176 ? 21.101 93.085 7.864 1.00 18.04 176 LEU A C 1
ATOM 3449 O O . LEU B 1 176 ? 20.873 94.045 7.158 1.00 19.56 176 LEU A O 1
ATOM 3454 N N . ASP B 1 177 ? 22.272 92.851 8.447 1.00 19.91 177 ASP A N 1
ATOM 3455 C CA . ASP B 1 177 ? 23.447 93.660 8.145 1.00 20.53 177 ASP A CA 1
ATOM 3456 C C . ASP B 1 177 ? 24.672 92.979 7.537 1.00 21.83 177 ASP A C 1
ATOM 3457 O O . ASP B 1 177 ? 25.499 93.655 6.936 1.00 20.94 177 ASP A O 1
ATOM 3462 N N . THR B 1 178 ? 24.808 91.659 7.707 1.00 20.87 178 THR A N 1
ATOM 3463 C CA . THR B 1 178 ? 25.926 90.928 7.173 1.00 21.02 178 THR A CA 1
ATOM 3464 C C . THR B 1 178 ? 25.463 89.639 6.516 1.00 19.24 178 THR A C 1
ATOM 3465 O O . THR B 1 178 ? 24.707 88.882 7.098 1.00 18.14 178 THR A O 1
ATOM 3469 N N . LEU B 1 179 ? 25.909 89.423 5.298 1.00 18.07 179 LEU A N 1
ATOM 3470 C CA . LEU B 1 179 ? 25.523 88.294 4.478 1.00 17.88 179 LEU A CA 1
ATOM 3471 C C . LEU B 1 179 ? 26.786 87.715 3.901 1.00 17.49 179 LEU A C 1
ATOM 3472 O O . LEU B 1 179 ? 27.459 88.395 3.116 1.00 17.84 179 LEU A O 1
ATOM 3477 N N . TYR B 1 180 ? 27.078 86.478 4.256 1.00 19.06 180 TYR A N 1
ATOM 3478 C CA . TYR B 1 180 ? 28.214 85.716 3.735 1.00 18.65 180 TYR A CA 1
ATOM 3479 C C . TYR B 1 180 ? 27.745 84.641 2.745 1.00 16.81 180 TYR A C 1
ATOM 3480 O O . TYR B 1 180 ? 27.050 83.758 3.114 1.00 19.71 180 TYR A O 1
ATOM 3489 N N . LEU B 1 181 ? 28.157 84.774 1.503 1.00 17.68 181 LEU A N 1
ATOM 3490 C CA . LEU B 1 181 ? 27.893 83.830 0.401 1.00 18.85 181 LEU A CA 1
ATOM 3491 C C . LEU B 1 181 ? 29.123 83.401 -0.393 1.00 19.57 181 LEU A C 1
ATOM 3492 O O . LEU B 1 181 ? 28.964 82.742 -1.472 1.00 18.63 181 LEU A O 1
ATOM 3497 N N . GLN B 1 182 ? 30.340 83.745 0.114 1.00 18.08 182 GLN A N 1
ATOM 3498 C CA . GLN B 1 182 ? 31.534 83.493 -0.629 1.00 19.41 182 GLN A CA 1
ATOM 3499 C C . GLN B 1 182 ? 31.741 81.949 -0.621 1.00 20.08 182 GLN A C 1
ATOM 3500 O O . GLN B 1 182 ? 31.235 81.288 0.287 1.00 19.87 182 GLN A O 1
ATOM 3506 N N . ARG B 1 183 ? 32.505 81.436 -1.593 1.00 19.01 183 ARG A N 1
ATOM 3507 C CA . ARG B 1 183 ? 32.840 80.011 -1.724 1.00 22.68 183 ARG A CA 1
ATOM 3508 C C . ARG B 1 183 ? 31.643 79.052 -1.823 1.00 20.47 183 ARG A C 1
ATOM 3509 O O . ARG B 1 183 ? 31.419 78.259 -0.916 1.00 19.29 183 ARG A O 1
ATOM 3517 N N . ASN B 1 184 ? 30.793 79.319 -2.792 1.00 19.29 184 ASN A N 1
ATOM 3518 C CA . ASN B 1 184 ? 29.687 78.464 -3.145 1.00 21.19 184 ASN A CA 1
ATOM 3519 C C . ASN B 1 184 ? 29.826 78.170 -4.620 1.00 21.22 184 ASN A C 1
ATOM 3520 O O . ASN B 1 184 ? 30.931 78.380 -5.185 1.00 22.44 184 ASN A O 1
ATOM 3525 N N . TRP B 1 185 ? 28.784 77.670 -5.257 1.00 20.99 185 TRP A N 1
ATOM 3526 C CA . TRP B 1 185 ? 28.852 77.277 -6.675 1.00 22.13 185 TRP A CA 1
ATOM 3527 C C . TRP B 1 185 ? 27.899 78.153 -7.448 1.00 21.85 185 TRP A C 1
ATOM 3528 O O . TRP B 1 185 ? 27.239 77.729 -8.368 1.00 18.87 185 TRP A O 1
ATOM 3539 N N . LEU B 1 186 ? 27.770 79.405 -7.042 1.00 22.44 186 LEU A N 1
ATOM 3540 C CA . LEU B 1 186 ? 26.714 80.233 -7.629 1.00 21.77 186 LEU A CA 1
ATOM 3541 C C . LEU B 1 186 ? 27.154 80.794 -8.971 1.00 24.16 186 LEU A C 1
ATOM 3542 O O . LEU B 1 186 ? 28.336 81.079 -9.210 1.00 22.09 186 LEU A O 1
ATOM 3547 N N . ARG B 1 187 ? 26.192 80.950 -9.871 1.00 22.17 187 ARG A N 1
ATOM 3548 C CA . ARG B 1 187 ? 26.456 81.471 -11.185 1.00 23.50 187 ARG A CA 1
ATOM 3549 C C . ARG B 1 187 ? 25.717 82.785 -11.491 1.00 23.70 187 ARG A C 1
ATOM 3550 O O . ARG B 1 187 ? 26.152 83.512 -12.379 1.00 21.38 187 ARG A O 1
ATOM 3558 N N . THR B 1 188 ? 24.591 83.077 -10.801 1.00 21.62 188 THR A N 1
ATOM 3559 C CA . THR B 1 188 ? 23.845 84.264 -11.052 1.00 21.35 188 THR A CA 1
ATOM 3560 C C . THR B 1 188 ? 23.052 84.636 -9.817 1.00 22.06 188 THR A C 1
ATOM 3561 O O . THR B 1 188 ? 23.009 83.881 -8.851 1.00 21.36 188 THR A O 1
ATOM 3565 N N . ILE B 1 189 ? 22.527 85.857 -9.822 1.00 23.27 189 ILE A N 1
ATOM 3566 C CA . ILE B 1 189 ? 21.666 86.354 -8.766 1.00 23.06 189 ILE A CA 1
ATOM 3567 C C . ILE B 1 189 ? 20.327 86.638 -9.397 1.00 22.85 189 ILE A C 1
ATOM 3568 O O . ILE B 1 189 ? 20.234 87.339 -10.393 1.00 23.02 189 ILE A O 1
ATOM 3573 N N . PRO B 1 190 ? 19.265 86.138 -8.791 1.00 24.77 190 PRO A N 1
ATOM 3574 C CA . PRO B 1 190 ? 17.950 86.407 -9.393 1.00 23.75 190 PRO A CA 1
ATOM 3575 C C . PRO B 1 190 ? 17.582 87.899 -9.385 1.00 24.60 190 PRO A C 1
ATOM 3576 O O . PRO B 1 190 ? 17.916 88.628 -8.442 1.00 22.24 190 PRO A O 1
ATOM 3580 N N . LYS B 1 191 ? 16.815 88.333 -10.379 1.00 23.05 191 LYS A N 1
ATOM 3581 C CA . LYS B 1 191 ? 16.372 89.720 -10.399 1.00 24.70 191 LYS A CA 1
ATOM 3582 C C . LYS B 1 191 ? 15.663 89.993 -9.059 1.00 23.87 191 LYS A C 1
ATOM 3583 O O . LYS B 1 191 ? 14.981 89.126 -8.511 1.00 25.74 191 LYS A O 1
ATOM 3589 N N . GLY B 1 192 ? 15.843 91.207 -8.554 1.00 26.36 192 GLY A N 1
ATOM 3590 C CA . GLY B 1 192 ? 15.367 91.666 -7.281 1.00 24.70 192 GLY A CA 1
ATOM 3591 C C . GLY B 1 192 ? 15.816 91.028 -5.995 1.00 26.60 192 GLY A C 1
ATOM 3592 O O . GLY B 1 192 ? 15.164 91.231 -4.962 1.00 24.41 192 GLY A O 1
ATOM 3593 N N . PHE B 1 193 ? 16.857 90.185 -6.032 1.00 23.49 193 PHE A N 1
ATOM 3594 C CA . PHE B 1 193 ? 17.270 89.420 -4.844 1.00 21.70 193 PHE A CA 1
ATOM 3595 C C . PHE B 1 193 ? 17.529 90.264 -3.590 1.00 21.11 193 PHE A C 1
ATOM 3596 O O . PHE B 1 193 ? 17.128 89.914 -2.490 1.00 22.74 193 PHE A O 1
ATOM 3604 N N . PHE B 1 194 ? 18.108 91.424 -3.774 1.00 21.27 194 PHE A N 1
ATOM 3605 C CA . PHE B 1 194 ? 18.493 92.282 -2.670 1.00 20.80 194 PHE A CA 1
ATOM 3606 C C . PHE B 1 194 ? 17.374 93.252 -2.296 1.00 22.09 194 PHE A C 1
ATOM 3607 O O . PHE B 1 194 ? 17.448 93.913 -1.234 1.00 25.57 194 PHE A O 1
ATOM 3615 N N . GLY B 1 195 ? 16.348 93.326 -3.149 1.00 22.91 195 GLY A N 1
ATOM 3616 C CA . GLY B 1 195 ? 15.224 94.283 -2.979 1.00 23.85 195 GLY A CA 1
ATOM 3617 C C . GLY B 1 195 ? 15.729 95.675 -2.652 1.00 22.66 195 GLY A C 1
ATOM 3618 O O . GLY B 1 195 ? 16.741 96.131 -3.213 1.00 24.02 195 GLY A O 1
ATOM 3619 N N . THR B 1 196 ? 15.089 96.323 -1.687 1.00 23.68 196 THR A N 1
ATOM 3620 C CA . THR B 1 196 ? 15.478 97.667 -1.197 1.00 24.57 196 THR A CA 1
ATOM 3621 C C . THR B 1 196 ? 16.368 97.597 0.067 1.00 23.93 196 THR A C 1
ATOM 3622 O O . THR B 1 196 ? 16.580 98.627 0.735 1.00 22.54 196 THR A O 1
ATOM 3626 N N . LEU B 1 197 ? 16.956 96.426 0.371 1.00 22.60 197 LEU A N 1
ATOM 3627 C CA . LEU B 1 197 ? 17.705 96.246 1.593 1.00 21.50 197 LEU A CA 1
ATOM 3628 C C . LEU B 1 197 ? 19.008 97.011 1.497 1.00 21.05 197 LEU A C 1
ATOM 3629 O O . LEU B 1 197 ? 19.638 97.042 0.388 1.00 21.64 197 LEU A O 1
ATOM 3634 N N . LEU B 1 198 ? 19.408 97.565 2.645 1.00 20.74 198 LEU A N 1
ATOM 3635 C CA . LEU B 1 198 ? 20.734 98.211 2.759 1.00 25.96 198 LEU A CA 1
ATOM 3636 C C . LEU B 1 198 ? 21.625 97.299 3.610 1.00 25.05 198 LEU A C 1
ATOM 3637 O O . LEU B 1 198 ? 21.469 97.169 4.826 1.00 26.48 198 LEU A O 1
ATOM 3642 N N . LEU B 1 199 ? 22.524 96.597 2.956 1.00 22.85 199 LEU A N 1
ATOM 3643 C CA . LEU B 1 199 ? 23.285 95.540 3.635 1.00 22.15 199 LEU A CA 1
ATOM 3644 C C . LEU B 1 199 ? 24.713 96.085 3.714 1.00 22.23 199 LEU A C 1
ATOM 3645 O O . LEU B 1 199 ? 25.323 96.227 2.725 1.00 22.23 199 LEU A O 1
ATOM 3650 N N . PRO B 1 200 ? 25.199 96.466 4.875 1.00 21.14 200 PRO A N 1
ATOM 3651 C CA . PRO B 1 200 ? 26.566 97.051 4.877 1.00 22.24 200 PRO A CA 1
ATOM 3652 C C . PRO B 1 200 ? 27.706 96.095 4.618 1.00 19.77 200 PRO A C 1
ATOM 3653 O O . PRO B 1 200 ? 28.819 96.551 4.271 1.00 20.39 200 PRO A O 1
ATOM 3657 N N . PHE B 1 201 ? 27.509 94.794 4.906 1.00 19.91 201 PHE A N 1
ATOM 3658 C CA . PHE B 1 201 ? 28.580 93.808 4.662 1.00 21.02 201 PHE A CA 1
ATOM 3659 C C . PHE B 1 201 ? 28.095 92.634 3.891 1.00 21.65 201 PHE A C 1
ATOM 3660 O O . PHE B 1 201 ? 27.377 91.754 4.445 1.00 21.54 201 PHE A O 1
ATOM 3668 N N . VAL B 1 202 ? 28.534 92.537 2.642 1.00 18.00 202 VAL A N 1
ATOM 3669 C CA . VAL B 1 202 ? 28.164 91.422 1.812 1.00 18.79 202 VAL A CA 1
ATOM 3670 C C . VAL B 1 202 ? 29.424 90.825 1.202 1.00 19.35 202 VAL A C 1
ATOM 3671 O O . VAL B 1 202 ? 30.288 91.589 0.756 1.00 20.50 202 VAL A O 1
ATOM 3675 N N . PHE B 1 203 ? 29.535 89.490 1.248 1.00 17.85 203 PHE A N 1
ATOM 3676 C CA . PHE B 1 203 ? 30.691 88.779 0.708 1.00 18.78 203 PHE A CA 1
ATOM 3677 C C . PHE B 1 203 ? 30.165 87.845 -0.378 1.00 18.04 203 PHE A C 1
ATOM 3678 O O . PHE B 1 203 ? 29.314 86.959 -0.121 1.00 18.54 203 PHE A O 1
ATOM 3686 N N . LEU B 1 204 ? 30.642 88.045 -1.603 1.00 16.86 204 LEU A N 1
ATOM 3687 C CA . LEU B 1 204 ? 30.195 87.283 -2.728 1.00 18.11 204 LEU A CA 1
ATOM 3688 C C . LEU B 1 204 ? 31.258 86.624 -3.578 1.00 19.82 204 LEU A C 1
ATOM 3689 O O . LEU B 1 204 ? 30.947 86.115 -4.660 1.00 18.55 204 LEU A O 1
ATOM 3694 N N . HIS B 1 205 ? 32.520 86.693 -3.130 1.00 18.07 205 HIS A N 1
ATOM 3695 C CA . HIS B 1 205 ? 33.612 86.269 -3.922 1.00 16.69 205 HIS A CA 1
ATOM 3696 C C . HIS B 1 205 ? 33.698 84.748 -3.910 1.00 18.53 205 HIS A C 1
ATOM 3697 O O . HIS B 1 205 ? 32.967 84.068 -3.192 1.00 19.61 205 HIS A O 1
ATOM 3704 N N . ALA B 1 206 ? 34.595 84.226 -4.733 1.00 18.47 206 ALA A N 1
ATOM 3705 C CA . ALA B 1 206 ? 34.890 82.763 -4.848 1.00 21.46 206 ALA A CA 1
ATOM 3706 C C . ALA B 1 206 ? 33.611 82.019 -5.200 1.00 21.67 206 ALA A C 1
ATOM 3707 O O . ALA B 1 206 ? 33.248 81.054 -4.548 1.00 24.23 206 ALA A O 1
ATOM 3709 N N . ASN B 1 207 ? 32.904 82.533 -6.179 1.00 20.43 207 ASN A N 1
ATOM 3710 C CA . ASN B 1 207 ? 31.797 81.804 -6.783 1.00 23.23 207 ASN A CA 1
ATOM 3711 C C . ASN B 1 207 ? 32.178 81.464 -8.283 1.00 28.98 207 ASN A C 1
ATOM 3712 O O . ASN B 1 207 ? 33.351 81.337 -8.620 1.00 37.76 207 ASN A O 1
ATOM 3717 N N . SER B 1 208 ? 31.242 81.200 -9.154 1.00 29.52 208 SER A N 1
ATOM 3718 C CA . SER B 1 208 ? 31.571 81.045 -10.548 1.00 33.12 208 SER A CA 1
ATOM 3719 C C . SER B 1 208 ? 30.658 81.967 -11.327 1.00 27.24 208 SER A C 1
ATOM 3720 O O . SER B 1 208 ? 29.891 81.494 -12.169 1.00 23.97 208 SER A O 1
ATOM 3723 N N . TRP B 1 209 ? 30.634 83.249 -11.020 1.00 22.97 209 TRP A N 1
ATOM 3724 C CA . TRP B 1 209 ? 29.631 84.089 -11.659 1.00 21.89 209 TRP A CA 1
ATOM 3725 C C . TRP B 1 209 ? 29.741 83.964 -13.189 1.00 22.68 209 TRP A C 1
ATOM 3726 O O . TRP B 1 209 ? 30.850 84.091 -13.777 1.00 22.80 209 TRP A O 1
ATOM 3737 N N . TYR B 1 210 ? 28.597 83.772 -13.831 1.00 22.55 210 TYR A N 1
ATOM 3738 C CA . TYR B 1 210 ? 28.538 83.692 -15.308 1.00 22.86 210 TYR A CA 1
ATOM 3739 C C . TYR B 1 210 ? 27.972 85.005 -15.833 1.00 22.00 210 TYR A C 1
ATOM 3740 O O . TYR B 1 210 ? 26.782 85.357 -15.583 1.00 19.08 210 TYR A O 1
ATOM 3749 N N . CYS B 1 211 ? 28.819 85.776 -16.524 1.00 20.30 211 CYS A N 1
ATOM 3750 C CA . CYS B 1 211 ? 28.447 87.102 -16.986 1.00 21.22 211 CYS A CA 1
ATOM 3751 C C . CYS B 1 211 ? 27.806 86.986 -18.376 1.00 25.58 211 CYS A C 1
ATOM 3752 O O . CYS B 1 211 ? 28.455 86.558 -19.342 1.00 25.66 211 CYS A O 1
ATOM 3755 N N . ASP B 1 212 ? 26.560 87.420 -18.440 1.00 25.91 212 ASP A N 1
ATOM 3756 C CA . ASP B 1 212 ? 25.763 87.469 -19.653 1.00 26.41 212 ASP A CA 1
ATOM 3757 C C . ASP B 1 212 ? 24.644 88.476 -19.388 1.00 27.29 212 ASP A C 1
ATOM 3758 O O . ASP B 1 212 ? 24.708 89.275 -18.443 1.00 22.93 212 ASP A O 1
ATOM 3763 N N . CYS B 1 213 ? 23.614 88.483 -20.217 1.00 25.99 213 CYS A N 1
ATOM 3764 C CA . CYS B 1 213 ? 22.537 89.414 -19.911 1.00 28.23 213 CYS A CA 1
ATOM 3765 C C . CYS B 1 213 ? 21.790 89.157 -18.616 1.00 26.51 213 CYS A C 1
ATOM 3766 O O . CYS B 1 213 ? 21.183 90.049 -18.080 1.00 28.21 213 CYS A O 1
ATOM 3769 N N . GLU B 1 214 ? 21.810 87.950 -18.101 1.00 26.73 214 GLU A N 1
ATOM 3770 C CA . GLU B 1 214 ? 21.105 87.688 -16.839 1.00 29.09 214 GLU A CA 1
ATOM 3771 C C . GLU B 1 214 ? 21.892 88.145 -15.595 1.00 30.06 214 GLU A C 1
ATOM 3772 O O . GLU B 1 214 ? 21.412 87.924 -14.505 1.00 27.89 214 GLU A O 1
ATOM 3778 N N . ILE B 1 215 ? 23.108 88.709 -15.744 1.00 26.28 215 ILE A N 1
ATOM 3779 C CA . ILE B 1 215 ? 23.897 89.186 -14.613 1.00 23.49 215 ILE A CA 1
ATOM 3780 C C . ILE B 1 215 ? 23.705 90.690 -14.415 1.00 26.54 215 ILE A C 1
ATOM 3781 O O . ILE B 1 215 ? 24.288 91.253 -13.490 1.00 23.60 215 ILE A O 1
ATOM 3786 N N . LEU B 1 216 ? 22.879 91.340 -15.263 1.00 24.30 216 LEU A N 1
ATOM 3787 C CA . LEU B 1 216 ? 22.803 92.788 -15.273 1.00 22.97 216 LEU A CA 1
ATOM 3788 C C . LEU B 1 216 ? 22.114 93.387 -14.036 1.00 23.55 216 LEU A C 1
ATOM 3789 O O . LEU B 1 216 ? 22.507 94.468 -13.593 1.00 22.74 216 LEU A O 1
ATOM 3794 N N . TYR B 1 217 ? 21.218 92.642 -13.397 1.00 19.87 217 TYR A N 1
ATOM 3795 C CA . TYR B 1 217 ? 20.593 93.134 -12.196 1.00 22.80 217 TYR A CA 1
ATOM 3796 C C . TYR B 1 217 ? 21.713 93.170 -11.135 1.00 23.17 217 TYR A C 1
ATOM 3797 O O . TYR B 1 217 ? 21.867 94.143 -10.410 1.00 23.20 217 TYR A O 1
ATOM 3806 N N . PHE B 1 218 ? 22.482 92.095 -11.075 1.00 21.09 218 PHE A N 1
ATOM 3807 C CA . PHE B 1 218 ? 23.608 92.012 -10.120 1.00 21.78 218 PHE A CA 1
ATOM 3808 C C . PHE B 1 218 ? 24.662 93.055 -10.361 1.00 20.45 218 PHE A C 1
ATOM 3809 O O . PHE B 1 218 ? 25.124 93.654 -9.400 1.00 19.80 218 PHE A O 1
ATOM 3817 N N . ARG B 1 219 ? 24.990 93.278 -11.627 1.00 19.78 219 ARG A N 1
ATOM 3818 C CA . ARG B 1 219 ? 25.939 94.338 -12.012 1.00 23.89 219 ARG A CA 1
ATOM 3819 C C . ARG B 1 219 ? 25.557 95.675 -11.453 1.00 25.06 219 ARG A C 1
ATOM 3820 O O . ARG B 1 219 ? 26.400 96.369 -10.835 1.00 22.00 219 ARG A O 1
ATOM 3828 N N . HIS B 1 220 ? 24.293 96.036 -11.636 1.00 23.72 220 HIS A N 1
ATOM 3829 C CA . HIS B 1 220 ? 23.832 97.306 -11.126 1.00 23.14 220 HIS A CA 1
ATOM 3830 C C . HIS B 1 220 ? 23.873 97.383 -9.607 1.00 19.57 220 HIS A C 1
ATOM 3831 O O . HIS B 1 220 ? 24.232 98.437 -8.979 1.00 18.58 220 HIS A O 1
ATOM 3838 N N . TRP B 1 221 ? 23.496 96.290 -8.961 1.00 19.25 221 TRP A N 1
ATOM 3839 C CA . TRP B 1 221 ? 23.495 96.273 -7.490 1.00 21.12 221 TRP A CA 1
ATOM 3840 C C . TRP B 1 221 ? 24.953 96.464 -7.013 1.00 20.58 221 TRP A C 1
ATOM 3841 O O . TRP B 1 221 ? 25.199 97.242 -6.101 1.00 21.33 221 TRP A O 1
ATOM 3852 N N . LEU B 1 222 ? 25.893 95.789 -7.665 1.00 22.24 222 LEU A N 1
ATOM 3853 C CA . LEU B 1 222 ? 27.319 95.929 -7.273 1.00 24.09 222 LEU A CA 1
ATOM 3854 C C . LEU B 1 222 ? 27.784 97.334 -7.405 1.00 23.92 222 LEU A C 1
ATOM 3855 O O . LEU B 1 222 ? 28.479 97.840 -6.497 1.00 26.89 222 LEU A O 1
ATOM 3860 N N . GLN B 1 223 ? 27.379 97.974 -8.501 1.00 24.89 223 GLN A N 1
ATOM 3861 C CA . GLN B 1 223 ? 27.779 99.379 -8.765 1.00 27.83 223 GLN A CA 1
ATOM 3862 C C . GLN B 1 223 ? 27.287 100.294 -7.676 1.00 27.98 223 GLN A C 1
ATOM 3863 O O . GLN B 1 223 ? 28.036 101.063 -7.114 1.00 22.85 223 GLN A O 1
ATOM 3869 N N . GLU B 1 224 ? 26.052 100.076 -7.257 1.00 26.18 224 GLU A N 1
ATOM 3870 C CA . GLU B 1 224 ? 25.469 100.890 -6.246 1.00 26.03 224 GLU A CA 1
ATOM 3871 C C . GLU B 1 224 ? 25.907 100.508 -4.865 1.00 24.46 224 GLU A C 1
ATOM 3872 O O . GLU B 1 224 ? 25.732 101.310 -3.949 1.00 21.65 224 GLU A O 1
ATOM 3878 N N . ASN B 1 225 ? 26.399 99.286 -4.677 1.00 23.06 225 ASN A N 1
ATOM 3879 C CA . ASN B 1 225 ? 26.745 98.853 -3.352 1.00 21.68 225 ASN A CA 1
ATOM 3880 C C . ASN B 1 225 ? 28.265 98.611 -3.178 1.00 22.55 225 ASN A C 1
ATOM 3881 O O . ASN B 1 225 ? 28.676 97.836 -2.310 1.00 21.72 225 ASN A O 1
ATOM 3886 N N . ALA B 1 226 ? 29.083 99.299 -3.977 1.00 21.52 226 ALA A N 1
ATOM 3887 C CA . ALA B 1 226 ? 30.532 99.036 -4.047 1.00 21.00 226 ALA A CA 1
ATOM 3888 C C . ALA B 1 226 ? 31.208 99.139 -2.690 1.00 19.50 226 ALA A C 1
ATOM 3889 O O . ALA B 1 226 ? 32.100 98.373 -2.376 1.00 22.99 226 ALA A O 1
ATOM 3891 N N . ASN B 1 227 ? 30.736 100.026 -1.853 1.00 19.73 227 ASN A N 1
ATOM 3892 C CA . ASN B 1 227 ? 31.266 100.204 -0.551 1.00 22.45 227 ASN A CA 1
ATOM 3893 C C . ASN B 1 227 ? 30.693 99.289 0.500 1.00 21.60 227 ASN A C 1
ATOM 3894 O O . ASN B 1 227 ? 31.051 99.414 1.620 1.00 18.86 227 ASN A O 1
ATOM 3899 N N . ASN B 1 228 ? 29.889 98.290 0.085 1.00 19.05 228 ASN A N 1
ATOM 3900 C CA . ASN B 1 228 ? 29.317 97.283 0.950 1.00 19.55 228 ASN A CA 1
ATOM 3901 C C . ASN B 1 228 ? 29.707 95.837 0.614 1.00 18.89 228 ASN A C 1
ATOM 3902 O O . ASN B 1 228 ? 29.190 94.917 1.286 1.00 18.54 228 ASN A O 1
ATOM 3907 N N . VAL B 1 229 ? 30.609 95.655 -0.357 1.00 16.66 229 VAL A N 1
ATOM 3908 C CA . VAL B 1 229 ? 31.021 94.377 -0.828 1.00 17.85 229 VAL A CA 1
ATOM 3909 C C . VAL B 1 229 ? 32.464 94.165 -0.380 1.00 19.90 229 VAL A C 1
ATOM 3910 O O . VAL B 1 229 ? 33.294 95.057 -0.600 1.00 18.85 229 VAL A O 1
ATOM 3914 N N . TYR B 1 230 ? 32.730 93.017 0.242 1.00 19.60 230 TYR A N 1
ATOM 3915 C CA . TYR B 1 230 ? 33.995 92.751 0.909 1.00 20.64 230 TYR A CA 1
ATOM 3916 C C . TYR B 1 230 ? 34.610 91.390 0.631 1.00 23.86 230 TYR A C 1
ATOM 3917 O O . TYR B 1 230 ? 33.935 90.422 0.178 1.00 23.73 230 TYR A O 1
ATOM 3926 N N . LEU B 1 231 ? 35.933 91.335 0.836 1.00 23.11 231 LEU A N 1
ATOM 3927 C CA . LEU B 1 231 ? 36.690 90.099 0.625 1.00 25.54 231 LEU A CA 1
ATOM 3928 C C . LEU B 1 231 ? 36.977 89.611 1.986 1.00 24.82 231 LEU A C 1
ATOM 3929 O O . LEU B 1 231 ? 37.487 90.381 2.757 1.00 22.26 231 LEU A O 1
ATOM 3934 N N . TRP B 1 232 ? 36.605 88.359 2.290 1.00 22.66 232 TRP A N 1
ATOM 3935 C CA . TRP B 1 232 ? 36.703 87.816 3.615 1.00 29.75 232 TRP A CA 1
ATOM 3936 C C . TRP B 1 232 ? 38.189 87.639 3.943 1.00 28.09 232 TRP A C 1
ATOM 3937 O O . TRP B 1 232 ? 38.896 87.041 3.168 1.00 26.30 232 TRP A O 1
ATOM 3948 N N . LYS B 1 233 ? 38.626 88.121 5.074 1.00 26.41 233 LYS A N 1
ATOM 3949 C CA . LYS B 1 233 ? 40.035 87.963 5.477 1.00 30.94 233 LYS A CA 1
ATOM 3950 C C . LYS B 1 233 ? 40.117 87.444 6.866 1.00 28.89 233 LYS A C 1
ATOM 3951 O O . LYS B 1 233 ? 39.591 88.061 7.777 1.00 25.13 233 LYS A O 1
ATOM 3957 N N . GLN B 1 234 ? 40.797 86.309 6.996 1.00 29.63 234 GLN A N 1
ATOM 3958 C CA . GLN B 1 234 ? 40.985 85.642 8.265 1.00 35.64 234 GLN A CA 1
ATOM 3959 C C . GLN B 1 234 ? 41.695 86.634 9.217 1.00 32.45 234 GLN A C 1
ATOM 3960 O O . GLN B 1 234 ? 42.582 87.360 8.798 1.00 31.33 234 GLN A O 1
ATOM 3966 N N . GLY B 1 235 ? 41.217 86.682 10.451 1.00 32.04 235 GLY A N 1
ATOM 3967 C CA . GLY B 1 235 ? 41.816 87.452 11.510 1.00 37.31 235 GLY A CA 1
ATOM 3968 C C . GLY B 1 235 ? 41.628 88.958 11.417 1.00 44.82 235 GLY A C 1
ATOM 3969 O O . GLY B 1 235 ? 42.288 89.705 12.155 1.00 45.94 235 GLY A O 1
ATOM 3970 N N . VAL B 1 236 ? 40.789 89.442 10.506 1.00 40.08 236 VAL A N 1
ATOM 3971 C CA . VAL B 1 236 ? 40.597 90.860 10.422 1.00 37.74 236 VAL A CA 1
ATOM 3972 C C . VAL B 1 236 ? 39.133 91.123 10.723 1.00 39.74 236 VAL A C 1
ATOM 3973 O O . VAL B 1 236 ? 38.263 90.642 10.052 1.00 38.64 236 VAL A O 1
ATOM 3977 N N . ASP B 1 237 ? 38.923 91.775 11.841 1.00 46.42 237 ASP A N 1
ATOM 3978 C CA . ASP B 1 237 ? 37.663 92.460 12.210 1.00 61.34 237 ASP A CA 1
ATOM 3979 C C . ASP B 1 237 ? 37.115 93.507 11.230 1.00 58.78 237 ASP A C 1
ATOM 3980 O O . ASP B 1 237 ? 37.847 94.142 10.423 1.00 43.78 237 ASP A O 1
ATOM 3985 N N . VAL B 1 238 ? 35.832 93.771 11.426 1.00 68.99 238 VAL A N 1
ATOM 3986 C CA . VAL B 1 238 ? 35.104 94.696 10.572 1.00 76.94 238 VAL A CA 1
ATOM 3987 C C . VAL B 1 238 ? 35.602 96.131 10.725 1.00 65.45 238 VAL A C 1
ATOM 3988 O O . VAL B 1 238 ? 35.573 96.866 9.780 1.00 56.33 238 VAL A O 1
ATOM 3992 N N . LYS B 1 239 ? 36.081 96.537 11.901 1.00 63.21 239 LYS A N 1
ATOM 3993 C CA . LYS B 1 239 ? 36.724 97.865 11.982 1.00 65.40 239 LYS A CA 1
ATOM 3994 C C . LYS B 1 239 ? 37.865 98.109 10.943 1.00 55.12 239 LYS A C 1
ATOM 3995 O O . LYS B 1 239 ? 38.012 99.240 10.472 1.00 50.08 239 LYS A O 1
ATOM 4001 N N . ASP B 1 240 ? 38.642 97.065 10.602 1.00 51.39 240 ASP A N 1
ATO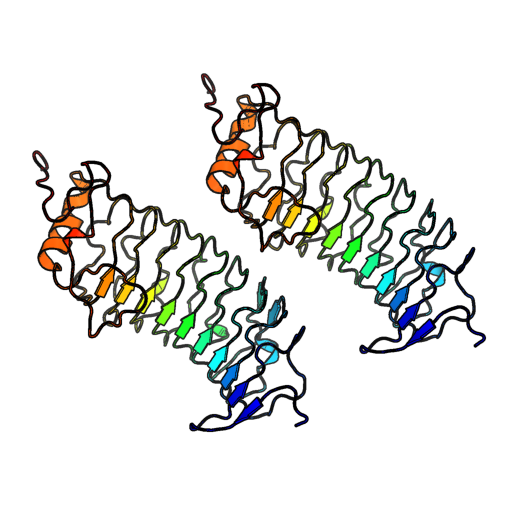M 4002 C CA . ASP B 1 240 ? 39.858 97.192 9.762 1.00 45.50 240 ASP A CA 1
ATOM 4003 C C . ASP B 1 240 ? 39.719 96.637 8.375 1.00 38.54 240 ASP A C 1
ATOM 4004 O O . ASP B 1 240 ? 40.693 96.450 7.731 1.00 36.89 240 ASP A O 1
ATOM 4009 N N . THR B 1 241 ? 38.507 96.409 7.928 1.00 34.51 241 THR A N 1
ATOM 4010 C CA . THR B 1 241 ? 38.220 95.929 6.577 1.00 34.79 241 THR A CA 1
ATOM 4011 C C . THR B 1 241 ? 37.952 97.074 5.551 1.00 28.11 241 THR A C 1
ATOM 4012 O O . THR B 1 241 ? 37.430 98.071 5.912 1.00 27.32 241 THR A O 1
ATOM 4016 N N . THR B 1 242 ? 38.345 96.941 4.274 1.00 28.36 242 THR A N 1
ATOM 4017 C CA . THR B 1 242 ? 38.091 97.912 3.239 1.00 26.98 242 THR A CA 1
ATOM 4018 C C . THR B 1 242 ? 37.261 97.194 2.166 1.00 24.40 242 THR A C 1
ATOM 4019 O O . THR B 1 242 ? 37.548 96.051 1.828 1.00 21.89 242 THR A O 1
ATOM 4023 N N . PRO B 1 243 ? 36.248 97.882 1.618 1.00 22.75 243 PRO A N 1
ATOM 4024 C CA . PRO B 1 243 ? 35.381 97.251 0.620 1.00 22.24 243 PRO A CA 1
ATOM 4025 C C . PRO B 1 243 ? 36.135 96.930 -0.633 1.00 21.62 243 PRO A C 1
ATOM 4026 O O . PRO B 1 243 ? 37.112 97.610 -0.961 1.00 19.91 243 PRO A O 1
ATOM 4030 N N . ASN B 1 244 ? 35.755 95.857 -1.290 1.00 20.84 244 ASN A N 1
ATOM 4031 C CA . ASN B 1 244 ? 36.400 95.516 -2.538 1.00 20.70 244 ASN A CA 1
ATOM 4032 C C . ASN B 1 244 ? 35.411 94.887 -3.496 1.00 20.11 244 ASN A C 1
ATOM 4033 O O . ASN B 1 244 ? 35.268 93.663 -3.541 1.00 21.94 244 ASN A O 1
ATOM 4038 N N . VAL B 1 245 ? 34.798 95.740 -4.292 1.00 18.30 245 VAL A N 1
ATOM 4039 C CA . VAL B 1 245 ? 33.749 95.332 -5.235 1.00 20.76 245 VAL A CA 1
ATOM 4040 C C . VAL B 1 245 ? 34.328 94.485 -6.369 1.00 21.10 245 VAL A C 1
ATOM 4041 O O . VAL B 1 245 ? 33.625 93.676 -7.011 1.00 18.35 245 VAL A O 1
ATOM 4045 N N . ALA B 1 246 ? 35.634 94.633 -6.609 1.00 19.89 246 ALA A N 1
ATOM 4046 C CA . ALA B 1 246 ? 36.295 93.905 -7.724 1.00 19.43 246 ALA A CA 1
ATOM 4047 C C . ALA B 1 246 ? 36.539 92.473 -7.354 1.00 22.04 246 ALA A C 1
ATOM 4048 O O . ALA B 1 246 ? 36.969 91.707 -8.188 1.00 20.81 246 ALA A O 1
ATOM 4050 N N . SER B 1 247 ? 36.275 92.095 -6.096 1.00 19.50 247 SER A N 1
ATOM 4051 C CA . SER B 1 247 ? 36.373 90.733 -5.696 1.00 20.90 247 SER A CA 1
ATOM 4052 C C . SER B 1 247 ? 35.340 89.802 -6.381 1.00 21.59 247 SER A C 1
ATOM 4053 O O . SER B 1 247 ? 35.487 88.605 -6.271 1.00 20.79 247 SER A O 1
ATOM 4056 N N . VAL B 1 248 ? 34.283 90.363 -6.940 1.00 21.45 248 VAL A N 1
ATOM 4057 C CA . VAL B 1 248 ? 33.192 89.570 -7.527 1.00 21.63 248 VAL A CA 1
ATOM 4058 C C . VAL B 1 248 ? 33.453 89.506 -9.030 1.00 20.11 248 VAL A C 1
ATOM 4059 O O . VAL B 1 248 ? 33.403 90.541 -9.674 1.00 19.90 248 VAL A O 1
ATOM 4063 N N . ARG B 1 249 ? 33.774 88.326 -9.549 1.00 19.18 249 ARG A N 1
ATOM 4064 C CA . ARG B 1 249 ? 34.365 88.207 -10.889 1.00 21.50 249 ARG A CA 1
ATOM 4065 C C . ARG B 1 249 ? 33.654 87.236 -11.831 1.00 21.46 249 ARG A C 1
ATOM 4066 O O . ARG B 1 249 ? 33.164 86.223 -11.415 1.00 21.81 249 ARG A O 1
ATOM 4074 N N . CYS B 1 250 ? 33.662 87.581 -13.105 1.00 23.10 250 CYS A N 1
ATOM 4075 C CA . CYS B 1 250 ? 33.129 86.749 -14.180 1.00 24.84 250 CYS A CA 1
ATOM 4076 C C . CYS B 1 250 ? 34.027 85.552 -14.476 1.00 27.13 250 CYS A C 1
ATOM 4077 O O . CYS B 1 250 ? 35.053 85.678 -15.185 1.00 29.30 250 CYS A O 1
ATOM 4080 N N . ALA B 1 251 ? 33.642 84.389 -13.959 1.00 25.74 251 ALA A N 1
ATOM 4081 C CA . ALA B 1 251 ? 34.353 83.146 -14.268 1.00 29.41 251 ALA A CA 1
ATOM 4082 C C . ALA B 1 251 ? 34.426 82.854 -15.772 1.00 32.81 251 ALA A C 1
ATOM 4083 O O . ALA B 1 251 ? 35.360 82.245 -16.199 1.00 29.12 251 ALA A O 1
ATOM 4085 N N . ASN B 1 252 ? 33.473 83.308 -16.586 1.00 32.14 252 ASN A N 1
ATOM 4086 C CA . ASN B 1 252 ? 33.499 83.004 -18.027 1.00 31.84 252 ASN A CA 1
ATOM 4087 C C . ASN B 1 252 ? 34.325 84.013 -18.874 1.00 34.44 252 ASN A C 1
ATOM 4088 O O . ASN B 1 252 ? 34.550 83.761 -20.063 1.00 30.86 252 ASN A O 1
ATOM 4093 N N . LEU B 1 253 ? 34.759 85.145 -18.280 1.00 27.58 253 LEU A N 1
ATOM 4094 C CA . LEU B 1 253 ? 35.462 86.209 -19.004 1.00 28.48 253 LEU A CA 1
ATOM 4095 C C . LEU B 1 253 ? 36.772 86.506 -18.317 1.00 29.46 253 LEU A C 1
ATOM 4096 O O . LEU B 1 253 ? 37.070 87.650 -17.953 1.00 27.34 253 LEU A O 1
ATOM 4101 N N . ASP B 1 254 ? 37.525 85.447 -18.086 1.00 29.35 254 ASP A N 1
ATOM 4102 C CA . ASP B 1 254 ? 38.851 85.564 -17.464 1.00 32.43 254 ASP A CA 1
ATOM 4103 C C . ASP B 1 254 ? 38.872 86.290 -16.100 1.00 31.05 254 ASP A C 1
ATOM 4104 O O . ASP B 1 254 ? 39.807 86.980 -15.743 1.00 28.73 254 ASP A O 1
ATOM 4109 N N . ASN B 1 255 ? 37.821 86.132 -15.333 1.00 28.43 255 ASN A N 1
ATOM 4110 C CA . ASN B 1 255 ? 37.689 86.793 -14.061 1.00 27.48 255 ASN A CA 1
ATOM 4111 C C . ASN B 1 255 ? 37.768 88.260 -14.091 1.00 24.67 255 ASN A C 1
ATOM 4112 O O . ASN B 1 255 ? 38.187 88.854 -13.110 1.00 24.46 255 ASN A O 1
ATOM 4117 N N . ALA B 1 256 ? 37.298 88.873 -15.170 1.00 22.95 256 ALA A N 1
ATOM 4118 C CA . ALA B 1 256 ? 37.108 90.289 -15.145 1.00 23.58 256 ALA A CA 1
ATOM 4119 C C . ALA B 1 256 ? 35.955 90.548 -14.175 1.00 24.55 256 ALA A C 1
ATOM 4120 O O . ALA B 1 256 ? 35.025 89.753 -14.149 1.00 26.62 256 ALA A O 1
ATOM 4122 N N . PRO B 1 257 ? 35.962 91.679 -13.475 1.00 22.14 257 PRO A N 1
ATOM 4123 C CA . PRO B 1 257 ? 34.958 91.980 -12.436 1.00 21.15 257 PRO A CA 1
ATOM 4124 C C . PRO B 1 257 ? 33.515 92.116 -13.012 1.00 21.60 257 PRO A C 1
ATOM 4125 O O . PRO B 1 257 ? 33.324 92.681 -1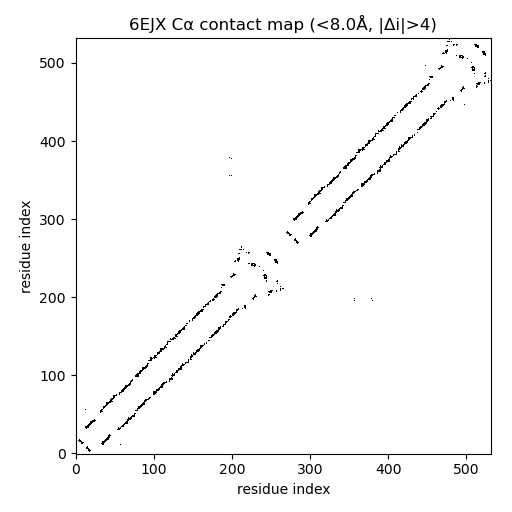4.089 1.00 20.95 257 PRO A O 1
ATOM 4129 N N . VAL B 1 258 ? 32.529 91.575 -12.301 1.00 19.49 258 VAL A N 1
ATOM 4130 C CA . VAL B 1 258 ? 31.125 91.718 -12.705 1.00 19.61 258 VAL A CA 1
ATOM 4131 C C . VAL B 1 258 ? 30.706 93.178 -12.763 1.00 22.36 258 VAL A C 1
ATOM 4132 O O . VAL B 1 258 ? 29.988 93.563 -13.686 1.00 24.56 258 VAL A O 1
ATOM 4136 N N . TYR B 1 259 ? 31.121 94.011 -11.795 1.00 21.74 259 TYR A N 1
ATOM 4137 C CA . TYR B 1 259 ? 30.666 95.382 -11.781 1.00 22.57 259 TYR A CA 1
ATOM 4138 C C . TYR B 1 259 ? 30.964 96.163 -13.064 1.00 23.48 259 TYR A C 1
ATOM 4139 O O . TYR B 1 259 ? 30.257 97.091 -13.357 1.00 22.44 259 TYR A O 1
ATOM 4148 N N . SER B 1 260 ? 31.993 95.795 -13.808 1.00 23.04 260 SER A N 1
ATOM 4149 C CA . SER B 1 260 ? 32.451 96.536 -15.014 1.00 24.78 260 SER A CA 1
ATOM 4150 C C . SER B 1 260 ? 32.131 95.709 -16.263 1.00 24.91 260 SER A C 1
ATOM 4151 O O . SER B 1 260 ? 32.587 96.015 -17.356 1.00 29.01 260 SER A O 1
ATOM 4154 N N . TYR B 1 261 ? 31.340 94.651 -16.134 1.00 23.96 261 TYR A N 1
ATOM 4155 C CA . TYR B 1 261 ? 30.950 93.821 -17.294 1.00 25.37 261 TYR A CA 1
ATOM 4156 C C . TYR B 1 261 ? 30.134 94.702 -18.263 1.00 24.09 261 TYR A C 1
ATOM 4157 O O . TYR B 1 261 ? 29.169 95.267 -17.813 1.00 26.20 261 TYR A O 1
ATOM 4166 N N . PRO B 1 262 ? 30.560 94.886 -19.538 1.00 24.02 262 PRO A N 1
ATOM 4167 C CA . PRO B 1 262 ? 29.737 95.830 -20.336 1.00 28.78 262 PRO A CA 1
ATOM 4168 C C . PRO B 1 262 ? 28.314 95.351 -20.693 1.00 27.14 262 PRO A C 1
ATOM 4169 O O . PRO B 1 262 ? 27.395 96.176 -20.847 1.00 30.52 262 PRO A O 1
ATOM 4173 N N . GLY B 1 263 ? 28.137 94.038 -20.805 1.00 26.28 263 GLY A N 1
ATOM 4174 C CA . GLY B 1 263 ? 26.874 93.500 -21.308 1.00 31.68 263 GLY A CA 1
ATOM 4175 C C . GLY B 1 263 ? 26.588 93.956 -22.747 1.00 34.32 263 GLY A C 1
ATOM 4176 O O . GLY B 1 263 ? 25.446 94.327 -23.071 1.00 38.59 263 GLY A O 1
ATOM 4177 N N . LYS B 1 264 ? 27.615 93.961 -23.586 1.00 36.76 264 LYS A N 1
ATOM 4178 C CA . LYS B 1 264 ? 27.426 94.404 -24.978 1.00 45.12 264 LYS A CA 1
ATOM 4179 C C . LYS B 1 264 ? 26.407 93.533 -25.698 1.00 41.14 264 LYS A C 1
ATOM 4180 O O . LYS B 1 264 ? 26.509 92.306 -25.694 1.00 40.30 264 LYS A O 1
ATOM 4186 N N . GLY B 1 265 ? 25.424 94.196 -26.277 1.00 46.58 265 GLY A N 1
ATOM 4187 C CA . GLY B 1 265 ? 24.388 93.537 -27.055 1.00 51.25 265 GLY A CA 1
ATOM 4188 C C . GLY B 1 265 ? 23.158 93.103 -26.279 1.00 54.14 265 GLY A C 1
ATOM 4189 O O . GLY B 1 265 ? 22.226 92.553 -26.881 1.00 50.76 265 GLY A O 1
ATOM 4190 N N . CYS B 1 266 ? 23.140 93.320 -24.956 1.00 44.96 266 CYS A N 1
ATOM 4191 C CA . CYS B 1 266 ? 21.977 92.946 -24.158 1.00 42.52 266 CYS A CA 1
ATOM 4192 C C . CYS B 1 266 ? 20.862 93.948 -24.379 1.00 44.98 266 CYS A C 1
ATOM 4193 O O . CYS B 1 266 ? 21.127 95.134 -24.392 1.00 46.93 266 CYS A O 1
ATOM 4196 N N . PRO B 1 267 ? 19.614 93.480 -24.547 1.00 51.96 267 PRO A N 1
ATOM 4197 C CA . PRO B 1 267 ? 18.391 94.294 -24.563 1.00 54.87 267 PRO A CA 1
ATOM 4198 C C . PRO B 1 267 ? 18.299 95.446 -23.578 1.00 62.66 267 PRO A C 1
ATOM 4199 O O . PRO B 1 267 ? 17.638 96.452 -23.831 1.00 72.58 267 PRO A O 1
#

CATH classification: 3.80.10.10

Nearest PDB structures (foldseek):
  6ejx-assembly2_A  TM=1.004E+00  e=2.710E-46  Mus musculus
  1m0z-assembly1_A  TM=9.927E-01  e=6.682E-32  Homo sapiens
  1p8v-assembly1_A-2  TM=9.862E-01  e=4.885E-32  Homo sapiens
  1sq0-assembly1_B  TM=9.621E-01  e=3.348E-30  Homo sapiens
  3pmh-assembly1_G  TM=9.768E-01  e=1.105E-28  Homo sapiens

B-factor: mean 31.89, std 11.95, range [13.84, 137.16]